Protein AF-H2XQ55-F1 (afdb_monomer_lite)

Structure (mmCIF, N/CA/C/O backbone):
data_AF-H2XQ55-F1
#
_entry.id   AF-H2XQ55-F1
#
loop_
_atom_site.group_PDB
_atom_site.id
_atom_site.type_symbol
_atom_site.label_atom_id
_atom_site.label_alt_id
_atom_site.label_comp_id
_atom_site.label_asym_id
_atom_site.label_entity_id
_atom_site.label_seq_id
_atom_site.pdbx_PDB_ins_code
_atom_site.Cartn_x
_atom_site.Cartn_y
_atom_site.Cartn_z
_atom_site.occupancy
_atom_site.B_iso_or_equiv
_atom_site.auth_seq_id
_atom_site.auth_comp_id
_atom_site.auth_asym_id
_atom_site.auth_atom_id
_atom_site.pdbx_PDB_model_num
ATOM 1 N N . MET A 1 1 ? 0.078 13.617 8.490 1.00 38.19 1 MET A N 1
ATOM 2 C CA . MET A 1 1 ? -0.531 12.420 9.036 1.00 38.19 1 MET A CA 1
ATOM 3 C C . MET A 1 1 ? -2.044 12.480 8.972 1.00 38.19 1 MET A C 1
ATOM 5 O O . MET A 1 1 ? -2.511 11.818 8.074 1.00 38.19 1 MET A O 1
ATOM 9 N N . TYR A 1 2 ? -2.800 13.295 9.720 1.00 37.53 2 TYR A N 1
ATOM 10 C CA . TYR A 1 2 ? -4.284 13.304 9.670 1.00 37.53 2 TYR A CA 1
ATOM 11 C C . TYR A 1 2 ? -4.900 13.397 8.254 1.00 37.53 2 TYR A C 1
ATOM 13 O O . TYR A 1 2 ? -5.664 12.520 7.876 1.00 37.53 2 TYR A O 1
ATOM 21 N N . ILE A 1 3 ? -4.475 14.336 7.392 1.00 41.28 3 ILE A N 1
ATOM 22 C CA . ILE A 1 3 ? -4.899 14.362 5.970 1.00 41.28 3 ILE A CA 1
ATOM 23 C C . ILE A 1 3 ? -4.372 13.148 5.182 1.00 41.28 3 ILE A C 1
ATOM 25 O O . ILE A 1 3 ? -5.087 12.605 4.353 1.00 41.28 3 ILE A O 1
ATOM 29 N N . LYS A 1 4 ? -3.143 12.670 5.436 1.00 44.50 4 LYS A N 1
ATOM 30 C CA . LYS A 1 4 ? -2.597 11.440 4.812 1.00 44.50 4 LYS A CA 1
ATOM 31 C C . LYS A 1 4 ? -3.338 10.174 5.279 1.00 44.50 4 LYS A C 1
ATOM 33 O O . LYS A 1 4 ? -3.479 9.255 4.488 1.00 44.50 4 LYS A O 1
ATOM 38 N N . TYR A 1 5 ? -3.819 10.136 6.517 1.00 49.03 5 TYR A N 1
ATOM 39 C CA . TYR A 1 5 ? -4.542 9.044 7.157 1.00 49.03 5 TYR A CA 1
ATOM 40 C C . TYR A 1 5 ? -6.003 9.056 6.710 1.00 49.03 5 TYR A C 1
ATOM 42 O O . TYR A 1 5 ? -6.470 8.050 6.198 1.00 49.03 5 TYR A O 1
ATOM 50 N N . LEU A 1 6 ? -6.664 10.219 6.712 1.00 49.94 6 LEU A N 1
ATOM 51 C CA . LEU A 1 6 ? -7.943 10.440 6.033 1.00 49.94 6 LEU A CA 1
ATOM 52 C C . LEU A 1 6 ? -7.857 10.112 4.543 1.00 49.94 6 LEU A C 1
ATOM 54 O O . LEU A 1 6 ? -8.773 9.505 4.008 1.00 49.94 6 LEU A O 1
ATOM 58 N N . ASN A 1 7 ? -6.763 10.459 3.861 1.00 48.12 7 ASN A N 1
ATOM 59 C CA . ASN A 1 7 ? -6.559 10.081 2.464 1.00 48.12 7 ASN A CA 1
ATOM 60 C C . ASN A 1 7 ? -6.315 8.576 2.311 1.00 48.12 7 ASN A C 1
ATOM 62 O O . ASN A 1 7 ? -6.850 8.009 1.370 1.00 48.12 7 ASN A O 1
ATOM 66 N N . ARG A 1 8 ? -5.580 7.905 3.210 1.00 50.19 8 ARG A N 1
ATOM 67 C CA . ARG A 1 8 ? -5.417 6.436 3.202 1.00 50.19 8 ARG A CA 1
ATOM 68 C C . ARG A 1 8 ? -6.741 5.719 3.468 1.00 50.19 8 ARG A C 1
ATOM 70 O O . ARG A 1 8 ? -7.078 4.800 2.735 1.00 50.19 8 ARG A O 1
ATOM 77 N N . LEU A 1 9 ? -7.535 6.205 4.416 1.00 48.84 9 LEU A N 1
ATOM 78 C CA . LEU A 1 9 ? -8.876 5.702 4.700 1.00 48.84 9 LEU A CA 1
ATOM 79 C C . LEU A 1 9 ? -9.861 5.981 3.543 1.00 48.84 9 LEU A C 1
ATOM 81 O O . LEU A 1 9 ? -10.647 5.116 3.163 1.00 48.84 9 LEU A O 1
ATOM 85 N N . LYS A 1 10 ? -9.798 7.160 2.909 1.00 49.50 10 LYS A N 1
ATOM 86 C CA . LYS A 1 10 ? -10.639 7.514 1.747 1.00 49.50 10 LYS A CA 1
ATOM 87 C C . LYS A 1 10 ? -10.168 6.877 0.434 1.00 49.50 10 LYS A C 1
ATOM 89 O O . LYS A 1 10 ? -10.964 6.780 -0.499 1.00 49.50 10 LYS A O 1
ATOM 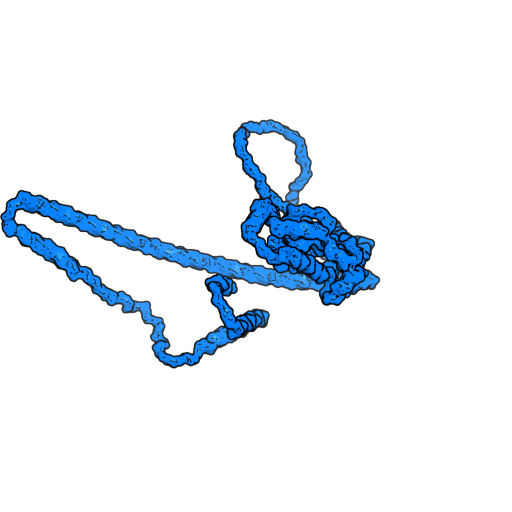94 N N . GLN A 1 11 ? -8.912 6.435 0.324 1.00 51.12 11 GLN A N 1
ATOM 95 C CA . GLN A 1 11 ? -8.376 5.778 -0.878 1.00 51.12 11 GLN A CA 1
ATOM 96 C C . GLN A 1 11 ? -9.109 4.467 -1.197 1.00 51.12 11 GLN A C 1
ATOM 98 O O . GLN A 1 11 ? -9.278 4.164 -2.375 1.00 51.12 11 GLN A O 1
ATOM 103 N N . GLY A 1 12 ? -9.640 3.763 -0.189 1.00 45.16 12 GLY A N 1
ATOM 104 C CA . GLY A 1 12 ? -10.522 2.605 -0.388 1.00 45.16 12 GLY A CA 1
ATOM 105 C C . GLY A 1 12 ? -11.912 2.939 -0.959 1.00 45.16 12 GLY A C 1
ATOM 106 O O . GLY A 1 12 ? -12.592 2.049 -1.457 1.00 45.16 12 GLY A O 1
ATOM 107 N N . CYS A 1 13 ? -12.335 4.210 -0.933 1.00 40.94 13 CYS A N 1
ATOM 108 C CA . CYS A 1 13 ? -13.672 4.639 -1.369 1.00 40.94 13 CYS A CA 1
ATOM 109 C C . CYS A 1 13 ? -13.682 5.304 -2.759 1.00 40.94 13 CYS A C 1
ATOM 111 O O . CYS A 1 13 ? -14.750 5.579 -3.307 1.00 40.94 13 CYS A O 1
ATOM 113 N N . ARG A 1 14 ? -12.517 5.582 -3.364 1.00 39.59 14 ARG A N 1
ATOM 114 C CA . ARG A 1 14 ? -12.453 6.211 -4.693 1.00 39.59 14 ARG A CA 1
ATOM 115 C C . ARG A 1 14 ? -12.580 5.158 -5.795 1.00 39.59 14 ARG A C 1
ATOM 117 O O . ARG A 1 14 ? -11.587 4.561 -6.207 1.00 39.59 14 ARG A O 1
ATOM 124 N N . ARG A 1 15 ? -13.786 5.004 -6.360 1.00 35.91 15 ARG A N 1
ATOM 125 C CA . ARG A 1 15 ? -13.945 4.472 -7.725 1.00 35.91 15 ARG A CA 1
ATOM 126 C C . ARG A 1 15 ? -13.220 5.428 -8.673 1.00 35.91 15 ARG A C 1
ATOM 128 O O . ARG A 1 15 ? -13.756 6.474 -9.024 1.00 35.91 15 ARG A O 1
ATOM 135 N N . LYS A 1 16 ? -11.996 5.096 -9.088 1.00 35.97 16 LYS A N 1
ATOM 136 C CA . LYS A 1 16 ? -11.431 5.708 -10.293 1.00 35.97 16 LYS A CA 1
ATOM 137 C C . LYS A 1 16 ? -12.242 5.172 -11.470 1.00 35.97 16 LYS A C 1
ATOM 139 O O . LYS A 1 16 ? -12.006 4.052 -11.915 1.00 35.97 16 LYS A O 1
ATOM 144 N N . TYR A 1 17 ? -13.224 5.944 -11.929 1.00 30.41 17 TYR A N 1
ATOM 145 C CA . TYR A 1 17 ? -13.740 5.792 -13.285 1.00 30.41 17 TYR A CA 1
ATOM 146 C C . TYR A 1 17 ? -12.559 6.075 -14.217 1.00 30.41 17 TYR A C 1
ATOM 148 O O . TYR A 1 17 ? -12.103 7.209 -14.323 1.00 30.41 17 TYR A O 1
ATOM 156 N N . LEU A 1 18 ? -11.993 5.021 -14.800 1.00 34.19 18 LEU A N 1
ATOM 157 C CA . LEU A 1 18 ? -11.117 5.144 -15.957 1.00 34.19 18 LEU A CA 1
ATOM 158 C C . LEU A 1 18 ? -12.045 5.151 -17.177 1.00 34.19 18 LEU A C 1
ATOM 160 O O . LEU A 1 18 ? -12.672 4.122 -17.436 1.00 34.19 18 LEU A O 1
ATOM 164 N N . PRO A 1 19 ? -12.206 6.278 -17.888 1.00 33.84 19 PRO A N 1
ATOM 165 C CA . PRO A 1 19 ? -12.956 6.278 -19.131 1.00 33.84 19 PRO A CA 1
ATOM 166 C C . PRO A 1 19 ? -12.145 5.549 -20.214 1.00 33.84 19 PRO A C 1
ATOM 168 O O . PRO A 1 19 ? -10.971 5.841 -20.417 1.00 33.84 19 PRO A O 1
ATOM 171 N N . GLY A 1 20 ? -12.799 4.607 -20.898 1.00 32.44 20 GLY A N 1
ATOM 172 C CA . GLY A 1 20 ? -12.478 4.186 -22.266 1.00 32.44 20 GLY A CA 1
ATOM 173 C C . GLY A 1 20 ? -11.238 3.311 -22.474 1.00 32.44 20 GLY A C 1
ATOM 174 O O . GLY A 1 20 ? -10.163 3.811 -22.784 1.00 32.44 20 GLY A O 1
ATOM 175 N N . ILE A 1 21 ? -11.419 1.986 -22.465 1.00 35.69 21 ILE A N 1
ATOM 176 C CA . ILE A 1 21 ? -10.626 1.090 -23.323 1.00 35.69 21 ILE A CA 1
ATOM 177 C C . ILE A 1 21 ? -11.520 0.748 -24.516 1.00 35.69 21 ILE A C 1
ATOM 179 O O . ILE A 1 21 ? -12.618 0.221 -24.337 1.00 35.69 21 ILE A O 1
ATOM 183 N N . GLY A 1 22 ? -11.059 1.142 -25.705 1.00 31.89 22 GLY A N 1
ATOM 184 C CA . GLY A 1 22 ? -11.808 1.176 -26.956 1.00 31.89 22 GLY A CA 1
ATOM 185 C C . GLY A 1 22 ? -12.433 -0.155 -27.366 1.00 31.89 22 GLY A C 1
ATOM 186 O O . GLY A 1 22 ? -11.778 -1.197 -27.409 1.00 31.89 22 GLY A O 1
ATOM 187 N N . VAL A 1 23 ? -13.717 -0.078 -27.710 1.00 33.25 23 VAL A N 1
ATOM 188 C CA . VAL A 1 23 ? -14.429 -1.097 -28.479 1.00 33.25 23 VAL A CA 1
ATOM 189 C C . VAL A 1 23 ? -14.105 -0.889 -29.959 1.00 33.25 23 VAL A C 1
ATOM 191 O O . VAL A 1 23 ? -13.929 0.233 -30.428 1.00 33.25 23 VAL A O 1
ATOM 194 N N . LYS A 1 24 ? -13.960 -2.016 -30.651 1.00 33.00 24 LYS A N 1
ATOM 195 C CA . LYS A 1 24 ? -13.484 -2.184 -32.023 1.00 33.00 24 LYS A CA 1
ATOM 196 C C . LYS A 1 24 ? -14.251 -1.338 -33.044 1.00 33.00 24 LYS A C 1
ATOM 198 O O . LYS A 1 24 ? -15.474 -1.263 -33.010 1.00 33.00 24 LYS A O 1
ATOM 203 N N . SER A 1 25 ? -13.488 -0.803 -33.991 1.00 32.34 25 SER A N 1
ATOM 204 C CA . SER A 1 25 ? -13.926 -0.211 -35.252 1.00 32.34 25 SER A CA 1
ATOM 205 C C . SER A 1 25 ? -14.829 -1.158 -36.050 1.00 32.34 25 SER A C 1
ATOM 207 O O . SER A 1 25 ? -14.404 -2.263 -36.393 1.00 32.34 25 SER A O 1
ATOM 209 N N . PHE A 1 26 ? -16.025 -0.686 -36.398 1.00 29.55 26 PHE A N 1
ATOM 210 C CA . PHE A 1 26 ? -16.791 -1.163 -37.548 1.00 29.55 26 PHE A CA 1
ATOM 211 C C . PHE A 1 26 ? -16.808 -0.069 -38.620 1.00 29.55 26 PHE A C 1
ATOM 213 O O . PHE A 1 26 ? -16.849 1.121 -38.315 1.00 29.55 26 PHE A O 1
ATOM 220 N N . SER A 1 27 ? -16.684 -0.514 -39.865 1.00 37.22 27 SER A N 1
ATOM 221 C CA . SER A 1 27 ? -16.490 0.247 -41.097 1.00 37.22 27 SER A CA 1
ATOM 222 C C . SER A 1 27 ? -17.800 0.600 -41.810 1.00 37.22 27 SER A C 1
ATOM 224 O O . SER A 1 27 ? -18.697 -0.239 -41.814 1.00 37.22 27 SER A O 1
ATOM 226 N N . HIS A 1 28 ? -17.773 1.735 -42.533 1.00 31.70 28 HIS A N 1
ATOM 227 C CA . HIS A 1 28 ? -18.681 2.202 -43.610 1.00 31.70 28 HIS A CA 1
ATOM 228 C C . HIS A 1 28 ? -20.148 2.471 -43.193 1.00 31.70 28 HIS A C 1
ATOM 230 O O . HIS A 1 28 ? -20.704 1.735 -42.397 1.00 31.70 28 HIS A O 1
ATOM 236 N N . GLN A 1 29 ? -20.865 3.505 -43.646 1.00 30.67 29 GLN A N 1
ATOM 237 C CA . GLN A 1 29 ? -20.783 4.364 -44.834 1.00 30.67 29 GLN A CA 1
ATOM 238 C C . GLN A 1 29 ? -21.679 5.615 -44.617 1.00 30.67 29 GLN A C 1
ATOM 240 O O . GLN A 1 29 ? -22.395 5.694 -43.622 1.00 30.67 29 GLN A O 1
ATOM 245 N N . ASP A 1 30 ? -21.594 6.566 -45.547 1.00 30.47 30 ASP A N 1
ATOM 246 C CA . ASP A 1 30 ? -22.211 7.903 -45.618 1.00 30.47 30 ASP A CA 1
ATOM 247 C C . ASP A 1 30 ? -23.703 8.027 -45.250 1.00 30.47 30 ASP A C 1
ATOM 249 O O . ASP A 1 30 ? -24.473 7.110 -45.500 1.00 30.47 30 ASP A O 1
ATOM 253 N N . VAL A 1 31 ? -24.115 9.205 -44.749 1.00 29.92 31 VAL A N 1
ATOM 254 C CA . VAL A 1 31 ? -25.107 10.119 -45.372 1.00 29.92 31 VAL A CA 1
ATOM 255 C C . VAL A 1 31 ? -25.125 11.441 -44.587 1.00 29.92 31 VAL A C 1
ATOM 257 O O . VAL A 1 31 ? -25.216 11.481 -43.361 1.00 29.92 31 VAL A O 1
ATOM 260 N N . SER A 1 32 ? -25.017 12.534 -45.335 1.00 29.80 32 SER A N 1
ATOM 261 C CA . SER A 1 32 ? -25.130 13.919 -44.902 1.00 29.80 32 SER A CA 1
ATOM 262 C C . SER A 1 32 ? -26.591 14.364 -44.738 1.00 29.80 32 SER A C 1
ATOM 264 O O . SER A 1 32 ? -27.475 13.911 -45.456 1.00 29.80 32 SER A O 1
ATOM 266 N N . SER A 1 33 ? -26.777 15.386 -43.896 1.00 29.53 33 SER A N 1
ATOM 267 C CA . SER A 1 33 ? -27.897 16.345 -43.913 1.00 29.53 33 SER A CA 1
ATOM 268 C C . SER A 1 33 ? -29.249 15.843 -43.389 1.00 29.53 33 SER A C 1
ATOM 270 O O . SER A 1 33 ? -29.924 15.082 -44.062 1.00 29.53 33 SER A O 1
ATOM 272 N N . PHE A 1 34 ? -29.703 16.369 -42.247 1.00 26.91 34 PHE A N 1
ATOM 273 C CA . PHE A 1 34 ? -31.012 17.033 -42.163 1.00 26.91 34 PHE A CA 1
ATOM 274 C C . PHE A 1 34 ? -31.139 17.823 -40.854 1.00 26.91 34 PHE A C 1
ATOM 276 O O . PHE A 1 34 ? -30.924 17.315 -39.755 1.00 26.91 34 PHE A O 1
ATOM 283 N N . ASP A 1 35 ? -31.474 19.096 -41.025 1.00 29.69 35 ASP A N 1
ATOM 284 C CA . ASP A 1 35 ? -31.772 20.078 -39.994 1.00 29.69 35 ASP A CA 1
ATOM 285 C C . ASP A 1 35 ? -33.183 19.886 -39.408 1.00 29.69 35 ASP A C 1
ATOM 287 O O . ASP A 1 35 ? -34.126 19.594 -40.139 1.00 29.69 35 ASP A O 1
ATOM 291 N N . LYS A 1 36 ? -33.298 20.232 -38.116 1.00 30.55 36 LYS A N 1
ATOM 292 C CA . LYS A 1 36 ? -34.493 20.685 -37.367 1.00 30.55 36 LYS A CA 1
ATOM 293 C C . LYS A 1 36 ? -35.644 19.688 -37.145 1.00 30.55 36 LYS A C 1
ATOM 295 O O . LYS A 1 36 ? -36.319 19.289 -38.080 1.00 30.55 36 LYS A O 1
ATOM 300 N N . ILE A 1 37 ? -35.973 19.462 -35.863 1.00 31.19 37 ILE A N 1
ATOM 301 C CA . ILE A 1 37 ? -37.291 19.736 -35.238 1.00 31.19 37 ILE A CA 1
ATOM 302 C C . ILE A 1 37 ? -37.220 19.503 -33.707 1.00 31.19 37 ILE A C 1
ATOM 304 O O . ILE A 1 37 ? -36.761 18.464 -33.250 1.00 31.19 37 ILE A O 1
ATOM 308 N N . ASN A 1 38 ? -37.675 20.529 -32.969 1.00 27.17 38 ASN A N 1
ATOM 309 C CA . ASN A 1 38 ? -38.301 20.602 -31.630 1.00 27.17 38 ASN A CA 1
ATOM 310 C C . ASN A 1 38 ? -37.882 19.657 -30.489 1.00 27.17 38 ASN A C 1
ATOM 312 O O . ASN A 1 38 ? -38.008 18.446 -30.573 1.00 27.17 38 ASN A O 1
ATOM 316 N N . GLN A 1 39 ? -37.359 20.212 -29.390 1.00 28.86 39 GLN A N 1
ATOM 317 C CA . GLN A 1 39 ? -38.071 20.772 -28.213 1.00 28.86 39 GLN A CA 1
ATOM 318 C C . GLN A 1 39 ? -38.548 19.710 -27.204 1.00 28.86 39 GLN A C 1
ATOM 320 O O . GLN A 1 39 ? -39.294 18.797 -27.532 1.00 28.86 39 GLN A O 1
ATOM 325 N N . ASN A 1 40 ? -38.183 19.975 -25.944 1.00 30.11 40 ASN A N 1
ATOM 326 C CA . ASN A 1 40 ? -38.704 19.433 -24.683 1.00 30.11 40 ASN A CA 1
ATOM 327 C C . ASN A 1 40 ? -38.100 18.126 -24.148 1.00 30.11 40 ASN A C 1
ATOM 329 O O . ASN A 1 40 ? -38.650 17.042 -24.299 1.00 30.11 40 ASN A O 1
ATOM 333 N N . SER A 1 41 ? -37.032 18.254 -23.356 1.00 31.38 41 SER A N 1
ATOM 334 C CA . SER A 1 41 ? -37.038 17.910 -21.918 1.00 31.38 41 SER A CA 1
ATOM 335 C C . SER A 1 41 ? -35.620 18.001 -21.333 1.00 31.38 41 SER A C 1
ATOM 337 O O . SER A 1 41 ? -34.648 17.860 -22.064 1.00 31.38 41 SER A O 1
ATOM 339 N N . GLN A 1 42 ? -35.530 18.178 -20.007 1.00 30.55 42 GLN A N 1
ATOM 340 C CA . GLN A 1 42 ? -34.322 18.229 -19.153 1.00 30.55 42 GLN A CA 1
ATOM 341 C C . GLN A 1 42 ? -33.782 19.655 -18.935 1.00 30.55 42 GLN A C 1
ATOM 343 O O . GLN A 1 42 ? -32.922 20.151 -19.647 1.00 30.55 42 GLN A O 1
ATOM 348 N N . ASN A 1 43 ? -34.383 20.444 -18.039 1.00 33.06 43 ASN A N 1
ATOM 349 C CA . ASN A 1 43 ? -34.198 20.384 -16.581 1.00 33.06 43 ASN A CA 1
ATOM 350 C C . ASN A 1 43 ? -32.743 20.136 -16.135 1.00 33.06 43 ASN A C 1
ATOM 352 O O . ASN A 1 43 ? -32.299 19.004 -16.003 1.00 33.06 43 ASN A O 1
ATOM 356 N N . SER A 1 44 ? -32.074 21.254 -15.829 1.00 34.62 44 SER A N 1
ATOM 357 C CA . SER A 1 44 ? -31.453 21.546 -14.528 1.00 34.62 44 SER A CA 1
ATOM 358 C C . SER A 1 44 ? -30.510 20.498 -13.918 1.00 34.62 44 SER A C 1
ATOM 360 O O . SER A 1 44 ? -30.953 19.604 -13.203 1.00 34.62 44 SER A O 1
ATOM 362 N N . CYS A 1 45 ? -29.195 20.712 -14.063 1.00 27.52 45 CYS A N 1
ATOM 363 C CA . CYS A 1 45 ? -28.280 20.778 -12.913 1.00 27.52 45 CYS A CA 1
ATOM 364 C C . CYS A 1 45 ? -26.886 21.293 -13.334 1.00 27.52 45 CYS A C 1
ATOM 366 O O . CYS A 1 45 ? -26.259 20.723 -14.220 1.00 27.52 45 CYS A O 1
ATOM 368 N N . CYS A 1 46 ? -26.383 22.306 -12.619 1.00 28.59 46 CYS A N 1
ATOM 369 C CA . CYS A 1 46 ? -24.969 22.707 -12.518 1.00 28.59 46 CYS A CA 1
ATOM 370 C C . CYS A 1 46 ? -24.346 23.575 -13.634 1.00 28.59 46 CYS A C 1
ATOM 372 O O . CYS A 1 46 ? -23.371 23.183 -14.270 1.00 28.59 46 CYS A O 1
ATOM 374 N N . THR A 1 47 ? -24.765 24.839 -13.731 1.00 31.70 47 THR A N 1
ATOM 375 C CA . THR A 1 47 ? -23.847 25.948 -14.058 1.00 31.70 47 THR A CA 1
ATOM 376 C C . THR A 1 47 ? -23.413 26.628 -12.758 1.00 31.70 47 THR A C 1
ATOM 378 O O . THR A 1 47 ? -24.144 27.415 -12.161 1.00 31.70 47 THR A O 1
ATOM 381 N N . PHE A 1 48 ? -22.217 26.282 -12.278 1.00 30.98 48 PHE A N 1
ATOM 382 C CA . PHE A 1 48 ? -21.586 26.920 -11.123 1.00 30.98 48 PHE A CA 1
ATOM 383 C C . PHE A 1 48 ? -20.978 28.255 -11.571 1.00 30.98 48 PHE A C 1
ATOM 385 O O . PHE A 1 48 ? -19.858 28.310 -12.075 1.00 30.98 48 PHE A O 1
ATOM 392 N N . VAL A 1 49 ? -21.748 29.333 -11.434 1.00 34.56 49 VAL A N 1
ATOM 393 C CA . VAL A 1 49 ? -21.255 30.705 -11.585 1.00 34.56 49 VAL A CA 1
ATOM 394 C C . VAL A 1 49 ? -20.493 31.070 -10.310 1.00 34.56 49 VAL A C 1
ATOM 396 O O . VAL A 1 49 ? -21.091 31.210 -9.244 1.00 34.56 49 VAL A O 1
ATOM 399 N N . GLN A 1 50 ? -19.171 31.229 -10.410 1.00 38.28 50 GLN A N 1
ATOM 400 C CA . GLN A 1 50 ? -18.359 31.850 -9.361 1.00 38.28 50 GLN A CA 1
ATOM 401 C C . GLN A 1 50 ? -18.715 33.337 -9.269 1.00 38.28 50 GLN A C 1
ATOM 403 O O . GLN A 1 50 ? -18.204 34.162 -10.022 1.00 38.28 50 GLN A O 1
ATOM 408 N N . LYS A 1 51 ? -19.599 33.686 -8.331 1.00 36.56 51 LYS A N 1
ATOM 409 C CA . LYS A 1 51 ? -19.654 35.045 -7.791 1.00 36.56 51 LYS A CA 1
ATOM 410 C C . LYS A 1 51 ? -18.630 35.145 -6.666 1.00 36.56 51 LYS A C 1
ATOM 412 O O . LYS A 1 51 ? -18.771 34.492 -5.637 1.00 36.56 51 LYS A O 1
ATOM 417 N N . ASN A 1 52 ? -17.611 35.966 -6.897 1.00 42.62 52 ASN A N 1
ATOM 418 C CA . ASN A 1 52 ? -16.724 36.473 -5.862 1.00 42.62 52 ASN A CA 1
ATOM 419 C C . ASN A 1 52 ? -17.566 37.259 -4.851 1.00 42.62 52 ASN A C 1
ATOM 421 O O . ASN A 1 52 ? -18.126 38.302 -5.185 1.00 42.62 52 ASN A O 1
ATOM 425 N N . GLN A 1 53 ? -17.676 36.732 -3.635 1.00 38.38 53 GLN A N 1
ATOM 426 C CA . GLN A 1 53 ? -18.051 37.502 -2.459 1.00 38.38 53 GLN A CA 1
ATOM 427 C C . GLN A 1 53 ? -16.878 37.442 -1.490 1.00 38.38 53 GLN A C 1
ATOM 429 O O . GLN A 1 53 ? -16.521 36.369 -0.999 1.00 38.38 53 GLN A O 1
ATOM 434 N N . ASP A 1 54 ? -16.292 38.615 -1.264 1.00 44.84 54 ASP A N 1
ATOM 435 C CA . ASP A 1 54 ? -15.432 38.939 -0.137 1.00 44.84 54 ASP A CA 1
ATOM 436 C C . ASP A 1 54 ? -16.208 38.706 1.163 1.00 44.84 54 ASP A C 1
ATOM 438 O O . ASP A 1 54 ? -16.832 39.607 1.717 1.00 44.84 54 ASP A O 1
ATOM 442 N N . ASN A 1 55 ? -16.189 37.465 1.640 1.00 42.53 55 ASN A N 1
ATOM 443 C CA . ASN A 1 55 ? -16.531 37.143 3.012 1.00 42.53 55 ASN A CA 1
ATOM 444 C C . ASN A 1 55 ? -15.220 36.953 3.768 1.00 42.53 55 ASN A C 1
ATOM 446 O O . ASN A 1 55 ? -14.438 36.044 3.478 1.00 42.53 55 ASN A O 1
ATOM 450 N N . SER A 1 56 ? -15.003 37.852 4.728 1.00 42.16 56 SER A N 1
ATOM 451 C CA . SER A 1 56 ? -14.070 37.711 5.846 1.00 42.16 56 SER A CA 1
ATOM 452 C C . SER A 1 56 ? -13.954 36.243 6.291 1.00 42.16 56 SER A C 1
ATOM 454 O O . SER A 1 56 ? -14.986 35.567 6.355 1.00 42.16 56 SER A O 1
ATOM 456 N N . PRO A 1 57 ? -12.745 35.722 6.589 1.00 44.88 57 PRO A N 1
ATOM 457 C CA . PRO A 1 57 ? -12.557 34.349 7.035 1.00 44.88 57 PRO A CA 1
ATOM 458 C C . PRO A 1 57 ? -13.168 34.188 8.428 1.00 44.88 57 PRO A C 1
ATOM 460 O O . PRO A 1 57 ? -12.500 34.306 9.453 1.00 44.88 57 PRO A O 1
ATOM 463 N N . GLU A 1 58 ? -14.471 33.933 8.454 1.00 43.84 58 GLU A N 1
ATOM 464 C CA . GLU A 1 58 ? -15.200 33.513 9.632 1.00 43.84 58 GLU A CA 1
ATOM 465 C C . GLU A 1 58 ? -14.531 32.230 10.140 1.00 43.84 58 GLU A C 1
ATOM 467 O O . GLU A 1 58 ? -14.424 31.220 9.437 1.00 43.84 58 GLU A O 1
ATOM 472 N N . SER A 1 59 ? -13.960 32.360 11.334 1.00 48.09 59 SER A N 1
ATOM 473 C CA . SER A 1 59 ? -13.029 31.456 11.999 1.00 48.09 59 SER A CA 1
ATOM 474 C C . SER A 1 59 ? -13.243 29.966 11.688 1.00 48.09 59 SER A C 1
ATOM 476 O O . SER A 1 59 ? -14.067 29.259 12.269 1.00 48.09 59 SER A O 1
ATOM 478 N N . THR A 1 60 ? -12.370 29.419 10.842 1.00 48.06 60 THR A N 1
ATOM 479 C CA . THR A 1 60 ? -12.184 27.968 10.652 1.00 48.06 60 THR A CA 1
ATOM 480 C C . THR A 1 60 ? -11.763 27.218 11.928 1.00 48.06 60 THR A C 1
ATOM 482 O O . THR A 1 60 ? -11.619 25.998 11.895 1.00 48.06 60 THR A O 1
ATOM 485 N N . ASP A 1 61 ? -11.585 27.922 13.047 1.00 51.62 61 ASP A N 1
ATOM 486 C CA . ASP A 1 61 ? -11.011 27.415 14.294 1.00 51.62 61 ASP A CA 1
ATOM 487 C C . ASP A 1 61 ? -12.043 26.737 15.225 1.00 51.62 61 ASP A C 1
ATOM 489 O O . ASP A 1 61 ? -11.695 25.869 16.020 1.00 51.62 61 ASP A O 1
ATOM 493 N N . VAL A 1 62 ? -13.345 27.039 15.104 1.00 52.94 62 VAL A N 1
ATOM 494 C CA . VAL A 1 62 ? -14.348 26.580 16.099 1.00 52.94 62 VAL A CA 1
ATOM 495 C C . VAL A 1 62 ? -14.967 25.211 15.770 1.00 52.94 62 VAL A C 1
ATOM 497 O O . VAL A 1 62 ? -15.461 24.514 16.656 1.00 52.94 62 VAL A O 1
ATOM 500 N N . ARG A 1 63 ? -14.908 24.749 14.511 1.00 50.50 63 ARG A N 1
ATOM 501 C CA . ARG A 1 63 ? -15.536 23.465 14.117 1.00 50.50 63 ARG A CA 1
ATOM 502 C C . ARG A 1 63 ? -14.834 22.228 14.684 1.00 50.50 63 ARG A C 1
ATOM 504 O O . ARG A 1 63 ? -15.454 21.175 14.762 1.00 50.50 63 ARG A O 1
ATOM 511 N N . PHE A 1 64 ? -13.575 22.338 15.106 1.00 56.12 64 PHE A N 1
ATOM 512 C CA . PHE A 1 64 ? -12.798 21.203 15.623 1.00 56.12 64 PHE A CA 1
ATOM 513 C C . PHE A 1 64 ? -13.087 20.859 17.093 1.00 56.12 64 PHE A C 1
ATOM 515 O O . PHE A 1 64 ? -12.478 19.941 17.642 1.00 56.12 64 PHE A O 1
ATOM 522 N N . LEU A 1 65 ? -14.017 21.573 17.735 1.00 67.19 65 LEU A N 1
ATOM 523 C CA . LEU A 1 65 ? -14.261 21.474 19.174 1.00 67.19 65 LEU A CA 1
ATOM 524 C C . LEU A 1 65 ? -15.618 20.869 19.547 1.00 67.19 65 LEU A C 1
ATOM 526 O O . LEU A 1 65 ? -15.884 20.715 20.739 1.00 67.19 65 LEU A O 1
ATOM 530 N N . THR A 1 66 ? -16.469 20.488 18.585 1.00 84.56 66 THR A N 1
ATOM 531 C CA . THR A 1 66 ? -17.743 19.843 18.939 1.00 84.56 66 THR A CA 1
ATOM 532 C C . THR A 1 66 ? -17.479 18.489 19.596 1.00 84.56 66 THR A C 1
ATOM 534 O O . THR A 1 66 ? -16.599 17.723 19.185 1.00 84.56 66 THR A O 1
ATOM 537 N N . LYS A 1 67 ? -18.255 18.171 20.637 1.00 87.25 67 LYS A N 1
ATOM 538 C CA . LYS A 1 67 ? -18.177 16.875 21.323 1.00 87.25 67 LYS A CA 1
ATOM 539 C C . LYS A 1 67 ? -18.360 15.721 20.334 1.00 87.25 67 LYS A C 1
ATOM 541 O O . LYS A 1 67 ? -17.679 14.703 20.430 1.00 87.25 67 LYS A O 1
ATOM 546 N N . GLN A 1 68 ? -19.226 15.905 19.342 1.00 90.75 68 GLN A N 1
ATOM 547 C CA . GLN A 1 68 ? -19.521 14.900 18.335 1.00 90.75 68 GLN A CA 1
ATOM 548 C C . GLN A 1 68 ? -18.336 14.637 17.400 1.00 90.75 68 GLN A C 1
ATOM 550 O O . GLN A 1 68 ? -18.061 13.480 17.075 1.00 90.75 68 GLN A O 1
ATOM 555 N N . PHE A 1 69 ? -17.597 15.675 17.002 1.00 89.00 69 PHE A N 1
ATOM 556 C CA . PHE A 1 69 ? -16.368 15.505 16.230 1.00 89.00 69 PHE A CA 1
ATOM 557 C C . PHE A 1 69 ? -15.282 14.799 17.053 1.00 89.00 69 PHE A C 1
ATOM 559 O O . PHE A 1 69 ? -14.613 13.891 16.558 1.00 89.00 69 PHE A O 1
ATOM 566 N N . GLN A 1 70 ? -15.142 15.150 18.338 1.00 86.56 70 GLN A N 1
ATOM 567 C CA . GLN A 1 70 ? -14.216 14.464 19.249 1.00 86.56 70 GLN A CA 1
ATOM 568 C C . GLN A 1 70 ? -14.555 12.974 19.383 1.00 86.56 70 GLN A C 1
ATOM 570 O O . GLN A 1 70 ? -13.660 12.135 19.328 1.00 86.56 70 GLN A O 1
ATOM 575 N N . ASN A 1 71 ? -15.836 12.635 19.516 1.00 91.88 71 ASN A N 1
ATOM 576 C CA . ASN A 1 71 ? -16.310 11.254 19.571 1.00 91.88 71 ASN A CA 1
ATOM 577 C C . ASN A 1 71 ? -15.979 10.479 18.291 1.00 91.88 71 ASN A C 1
ATOM 579 O O . ASN A 1 71 ? -15.478 9.356 18.350 1.00 91.88 71 ASN A O 1
ATOM 583 N N . TRP A 1 72 ? -16.197 11.089 17.125 1.00 94.31 72 TRP A N 1
ATOM 584 C CA . TRP A 1 72 ? -15.779 10.506 15.853 1.00 94.31 72 TRP A CA 1
ATOM 585 C C . TRP A 1 72 ? -14.264 10.289 15.790 1.00 94.31 72 TRP A C 1
ATOM 587 O O . TRP A 1 72 ? -13.814 9.208 15.403 1.00 94.31 72 TRP A O 1
ATOM 597 N N . LEU A 1 73 ? -13.471 11.262 16.245 1.00 89.81 73 LEU A N 1
ATOM 598 C CA . LEU A 1 73 ? -12.014 11.158 16.261 1.00 89.81 73 LEU A CA 1
ATOM 599 C C . LEU A 1 73 ? -11.541 9.990 17.132 1.00 89.81 73 LEU A C 1
ATOM 601 O O . LEU A 1 73 ? -10.654 9.244 16.724 1.00 89.81 73 LEU A O 1
ATOM 605 N N . GLN A 1 74 ? -12.157 9.791 18.296 1.00 89.31 74 GLN A N 1
ATOM 606 C CA . GLN A 1 74 ? -11.836 8.679 19.190 1.00 89.31 74 GLN A CA 1
ATOM 607 C C . GLN A 1 74 ? -12.112 7.324 18.553 1.00 89.31 74 GLN A C 1
ATOM 609 O O . GLN A 1 74 ? -11.272 6.435 18.633 1.00 89.31 74 GLN A O 1
ATOM 614 N N . VAL A 1 75 ? -13.257 7.164 17.887 1.00 95.06 75 VAL A N 1
ATOM 615 C CA . VAL A 1 75 ? -13.579 5.915 17.182 1.00 95.06 75 VAL A CA 1
ATOM 616 C C . VAL A 1 75 ? -12.552 5.659 16.079 1.00 95.06 75 VAL A C 1
ATOM 618 O O . VAL A 1 75 ? -12.064 4.544 15.913 1.00 95.06 75 VAL A O 1
ATOM 621 N N . VAL A 1 76 ? -12.151 6.702 15.354 1.00 94.19 76 VAL A N 1
ATOM 622 C CA . VAL A 1 76 ? -11.122 6.610 14.313 1.00 94.19 76 VAL A CA 1
ATOM 623 C C . VAL A 1 76 ? -9.737 6.255 14.877 1.00 94.19 76 VAL A C 1
ATOM 625 O O . VAL A 1 76 ? -8.985 5.527 14.220 1.00 94.19 76 VAL A O 1
ATOM 628 N N . LEU A 1 77 ? -9.400 6.725 16.082 1.00 90.75 77 LEU A N 1
ATOM 629 C CA . LEU A 1 77 ? -8.185 6.336 16.806 1.00 90.75 77 LEU A CA 1
ATOM 630 C C . LEU A 1 77 ? -8.269 4.901 17.339 1.00 90.75 77 LEU A C 1
ATOM 632 O O . LEU A 1 77 ? -7.323 4.139 17.165 1.00 90.75 77 LEU A O 1
ATOM 636 N N . ALA A 1 78 ? -9.409 4.485 17.888 1.00 95.19 78 ALA A N 1
ATOM 637 C CA . ALA A 1 78 ? -9.652 3.104 18.299 1.00 95.19 78 ALA A CA 1
ATOM 638 C C . ALA A 1 78 ? -9.473 2.125 17.127 1.00 95.19 78 ALA A C 1
ATOM 640 O O . ALA A 1 78 ? -8.788 1.114 17.260 1.00 95.19 78 ALA A O 1
ATOM 641 N N . LEU A 1 79 ? -9.999 2.466 15.946 1.00 96.25 79 LEU A N 1
ATOM 642 C CA . LEU A 1 79 ? -9.802 1.700 14.711 1.00 96.25 79 LEU A CA 1
ATOM 643 C C . LEU A 1 79 ? -8.328 1.621 14.282 1.00 96.25 79 LEU A C 1
ATOM 645 O O . LEU A 1 79 ? -7.901 0.607 13.724 1.00 96.25 79 LEU A O 1
ATOM 649 N N . ARG A 1 80 ? -7.543 2.679 14.528 1.00 93.88 80 ARG A N 1
ATOM 650 C CA . ARG A 1 80 ? -6.095 2.676 14.285 1.00 93.88 80 ARG A CA 1
ATOM 651 C C . ARG A 1 80 ? -5.398 1.694 15.220 1.00 93.88 80 ARG A C 1
ATOM 653 O O . ARG A 1 80 ? -4.655 0.850 14.731 1.00 93.88 80 ARG A O 1
ATOM 660 N N . PHE A 1 81 ? -5.666 1.764 16.522 1.00 94.69 81 PHE A N 1
ATOM 661 C CA . PHE A 1 81 ? -5.072 0.837 17.487 1.00 94.69 81 PHE A CA 1
ATOM 662 C C . PHE A 1 81 ? -5.470 -0.607 17.198 1.00 94.69 81 PHE A C 1
ATOM 664 O O . PHE A 1 81 ? -4.608 -1.476 17.186 1.00 94.69 81 PHE A O 1
ATOM 671 N N . ALA A 1 82 ? -6.734 -0.860 16.853 1.00 96.94 82 ALA A N 1
ATOM 672 C CA . ALA A 1 82 ? -7.194 -2.181 16.434 1.00 96.94 82 ALA A CA 1
ATOM 673 C C . ALA A 1 82 ? -6.413 -2.691 15.209 1.00 96.94 82 ALA A C 1
ATOM 675 O O . ALA A 1 82 ? -6.000 -3.846 15.167 1.00 96.94 82 ALA A O 1
ATOM 676 N N . SER A 1 83 ? -6.150 -1.818 14.232 1.00 95.69 83 SER A N 1
ATOM 677 C CA . SER A 1 83 ? -5.334 -2.128 13.053 1.00 95.69 83 SER A CA 1
ATOM 678 C C . SER A 1 83 ? -3.868 -2.416 13.395 1.00 95.69 83 SER A C 1
ATOM 680 O O . SER A 1 83 ? -3.277 -3.319 12.809 1.00 95.69 83 SER A O 1
ATOM 682 N N . GLU A 1 84 ? -3.260 -1.639 14.293 1.00 94.81 84 GLU A N 1
ATOM 683 C CA . GLU A 1 84 ? -1.871 -1.829 14.734 1.00 94.81 84 GLU A CA 1
ATOM 684 C C . GLU A 1 84 ? -1.723 -3.095 15.592 1.00 94.81 84 GLU A C 1
ATOM 686 O O . GLU A 1 84 ? -0.732 -3.810 15.455 1.00 94.81 84 GLU A O 1
ATOM 691 N N . TYR A 1 85 ? -2.743 -3.419 16.388 1.00 96.94 85 TYR A N 1
ATOM 692 C CA . TYR A 1 85 ? -2.820 -4.611 17.226 1.00 96.94 85 TYR A CA 1
ATOM 693 C C . TYR A 1 85 ? -2.811 -5.908 16.409 1.00 96.94 85 TYR A C 1
ATOM 695 O O . TYR A 1 85 ? -2.029 -6.813 16.698 1.00 96.94 85 TYR A O 1
ATOM 703 N N . VAL A 1 86 ? -3.616 -5.989 15.344 1.00 97.31 86 VAL A N 1
ATOM 704 C CA . VAL A 1 86 ? -3.725 -7.200 14.501 1.00 97.31 86 VAL A CA 1
ATOM 705 C C . VAL A 1 86 ? -2.638 -7.307 13.433 1.00 97.31 86 VAL A C 1
ATOM 707 O O . VAL A 1 86 ? -2.412 -8.384 12.880 1.00 97.31 86 VAL A O 1
ATOM 710 N N . ALA A 1 87 ? -1.969 -6.201 13.101 1.00 96.19 87 ALA A N 1
ATOM 711 C CA . ALA A 1 87 ? -1.034 -6.129 11.981 1.00 96.19 87 ALA A CA 1
ATOM 712 C C . ALA A 1 87 ? 0.084 -7.196 12.016 1.00 96.19 87 ALA A C 1
ATOM 714 O O . ALA A 1 87 ? 0.341 -7.781 10.955 1.00 96.19 87 ALA A O 1
ATOM 715 N N . PRO A 1 88 ? 0.741 -7.488 13.158 1.00 96.38 88 PRO A N 1
ATOM 716 C CA . PRO A 1 88 ? 1.752 -8.545 13.244 1.00 96.38 88 PRO A CA 1
ATOM 717 C C . PRO A 1 88 ? 1.190 -9.951 12.997 1.00 96.38 88 PRO A C 1
ATOM 719 O O . PRO A 1 88 ? 1.752 -10.696 12.193 1.00 96.38 88 PRO A O 1
ATOM 722 N N . VAL A 1 89 ? 0.036 -10.276 13.586 1.00 97.19 89 VAL A N 1
ATOM 723 C CA . VAL A 1 89 ? -0.630 -11.580 13.412 1.00 97.19 89 VAL A CA 1
ATOM 724 C C . VAL A 1 89 ? -1.068 -11.778 11.960 1.00 97.19 89 VAL A C 1
ATOM 726 O O . VAL A 1 89 ? -0.858 -12.842 11.381 1.00 97.19 89 VAL A O 1
ATOM 729 N N . ILE A 1 90 ? -1.589 -10.732 11.306 1.00 97.19 90 ILE A N 1
ATOM 730 C CA . ILE A 1 90 ? -1.894 -10.782 9.868 1.00 97.19 90 ILE A CA 1
ATOM 731 C C . ILE A 1 90 ? -0.622 -11.025 9.047 1.00 97.19 90 ILE A C 1
ATOM 733 O O . ILE A 1 90 ? -0.649 -11.859 8.143 1.00 97.19 90 ILE A O 1
ATOM 737 N N . ASN A 1 91 ? 0.493 -10.341 9.346 1.00 96.12 91 ASN A N 1
ATOM 738 C CA . ASN A 1 91 ? 1.762 -10.575 8.642 1.00 96.12 91 ASN A CA 1
ATOM 739 C C . ASN A 1 91 ? 2.191 -12.049 8.734 1.00 96.12 91 ASN A C 1
ATOM 741 O O . ASN A 1 91 ? 2.640 -12.614 7.735 1.00 96.12 91 ASN A O 1
ATOM 745 N N . GLN A 1 92 ? 2.048 -12.667 9.908 1.00 96.50 92 GLN A N 1
ATOM 746 C CA . GLN A 1 92 ? 2.350 -14.082 10.117 1.00 96.50 92 GLN A CA 1
ATOM 747 C C . GLN A 1 92 ? 1.387 -14.988 9.338 1.00 96.50 92 GLN A C 1
ATOM 749 O O . GLN A 1 92 ? 1.839 -15.826 8.560 1.00 96.50 92 GLN A O 1
ATOM 754 N N . ALA A 1 93 ? 0.075 -14.773 9.463 1.00 97.00 93 ALA A N 1
ATOM 755 C CA . ALA A 1 93 ? -0.949 -15.571 8.790 1.00 97.00 93 ALA A CA 1
ATOM 756 C C . ALA A 1 93 ? -0.815 -15.543 7.256 1.00 97.00 93 ALA A C 1
ATOM 758 O O . ALA A 1 93 ? -0.948 -16.572 6.592 1.00 97.00 93 ALA A O 1
ATOM 759 N N . VAL A 1 94 ? -0.528 -14.366 6.690 1.00 96.62 94 VAL A N 1
ATOM 760 C CA . VAL A 1 94 ? -0.306 -14.171 5.248 1.00 96.62 94 VAL A CA 1
ATOM 761 C C . VAL A 1 94 ? 0.911 -14.964 4.763 1.00 96.62 94 VAL A C 1
ATOM 763 O O . VAL A 1 94 ? 0.846 -15.628 3.726 1.00 96.62 94 VAL A O 1
ATOM 766 N N . LYS A 1 95 ? 2.015 -14.932 5.520 1.00 96.50 95 LYS A N 1
ATOM 767 C CA . LYS A 1 95 ? 3.228 -15.698 5.201 1.00 96.50 95 LYS A CA 1
ATOM 768 C C . LYS A 1 95 ? 3.002 -17.200 5.314 1.00 96.50 95 LYS A C 1
ATOM 770 O O . LYS A 1 95 ? 3.452 -17.939 4.446 1.00 96.50 95 LYS A O 1
ATOM 775 N N . GLU A 1 96 ? 2.297 -17.655 6.345 1.00 97.00 96 GLU A N 1
ATOM 776 C CA . GLU A 1 96 ? 2.068 -19.083 6.546 1.00 97.00 96 GLU A CA 1
ATOM 777 C C . GLU A 1 96 ? 1.177 -19.678 5.453 1.00 97.00 96 GLU A C 1
ATOM 779 O O . GLU A 1 96 ? 1.524 -20.705 4.873 1.00 97.00 96 GLU A O 1
ATOM 784 N N . MET A 1 97 ? 0.086 -18.996 5.088 1.00 96.94 97 MET A N 1
ATOM 785 C CA . MET A 1 97 ? -0.756 -19.416 3.964 1.00 96.94 97 MET A CA 1
ATOM 786 C C . MET A 1 97 ? 0.054 -19.508 2.663 1.00 96.94 97 MET A C 1
ATOM 788 O O . MET A 1 97 ? -0.090 -20.460 1.895 1.00 96.94 97 MET A O 1
ATOM 792 N N . HIS A 1 98 ? 0.911 -18.520 2.400 1.00 96.69 98 HIS A N 1
ATOM 793 C CA . HIS A 1 98 ? 1.773 -18.531 1.221 1.00 96.69 98 HIS A CA 1
ATOM 794 C C . HIS A 1 98 ? 2.779 -19.681 1.254 1.00 96.69 98 HIS A C 1
ATOM 796 O O . HIS A 1 98 ? 2.932 -20.371 0.248 1.00 96.69 98 HIS A O 1
ATOM 802 N N . HIS A 1 99 ? 3.392 -19.948 2.407 1.00 96.69 99 HIS A N 1
ATOM 803 C CA . HIS A 1 99 ? 4.304 -21.072 2.588 1.00 96.69 99 HIS A CA 1
ATOM 804 C C . HIS A 1 99 ? 3.611 -22.420 2.351 1.00 96.69 99 HIS A C 1
ATOM 806 O O . HIS A 1 99 ? 4.159 -23.268 1.653 1.00 96.69 99 HIS A O 1
ATOM 812 N N . GLN A 1 100 ? 2.380 -22.603 2.839 1.00 96.38 100 GLN A N 1
ATOM 813 C CA . GLN A 1 100 ? 1.587 -23.810 2.579 1.00 96.38 100 GLN A CA 1
ATOM 814 C C . GLN A 1 100 ? 1.317 -24.008 1.078 1.00 96.38 100 GLN A C 1
ATOM 816 O O . GLN A 1 100 ? 1.442 -25.119 0.560 1.00 96.38 100 GLN A O 1
ATOM 821 N N . LEU A 1 101 ? 0.997 -22.932 0.350 1.00 96.31 101 LEU A N 1
ATOM 822 C CA . LEU A 1 101 ? 0.796 -22.990 -1.102 1.00 96.31 101 LEU A CA 1
ATOM 823 C C . LEU A 1 101 ? 2.104 -23.268 -1.858 1.00 96.31 101 LEU A C 1
ATOM 825 O O . LEU A 1 101 ? 2.111 -24.074 -2.790 1.00 96.31 101 LEU A O 1
ATOM 829 N N . LEU A 1 102 ? 3.215 -22.653 -1.438 1.00 95.88 102 LEU A N 1
ATOM 830 C CA . LEU A 1 102 ? 4.545 -22.927 -1.986 1.00 95.88 102 LEU A CA 1
ATOM 831 C C . LEU A 1 102 ? 4.966 -24.376 -1.746 1.00 95.88 102 LEU A C 1
ATOM 833 O O . LEU A 1 102 ? 5.487 -25.006 -2.659 1.00 95.88 102 LEU A O 1
ATOM 837 N N . PHE A 1 103 ? 4.713 -24.922 -0.559 1.00 95.75 103 PHE A N 1
ATOM 838 C CA . PHE A 1 103 ? 4.988 -26.322 -0.250 1.00 95.75 103 PHE A CA 1
ATOM 839 C C . PHE A 1 103 ? 4.164 -27.259 -1.144 1.00 95.75 103 PHE A C 1
ATOM 841 O O . PHE A 1 103 ? 4.690 -28.222 -1.696 1.00 95.75 103 PHE A O 1
ATOM 848 N N . LYS A 1 104 ? 2.881 -26.940 -1.357 1.00 95.69 104 LYS A N 1
ATOM 849 C CA . LYS A 1 104 ? 1.962 -27.764 -2.154 1.00 95.69 104 LYS A CA 1
ATOM 850 C C . LYS A 1 104 ? 2.251 -27.740 -3.659 1.00 95.69 104 LYS A C 1
ATOM 852 O O . LYS A 1 104 ? 2.048 -28.748 -4.334 1.00 95.69 104 LYS A O 1
ATOM 857 N N . TYR A 1 105 ? 2.680 -26.602 -4.205 1.00 94.06 105 TYR A N 1
ATOM 858 C CA . TYR A 1 105 ? 2.782 -26.401 -5.659 1.00 94.06 105 TYR A CA 1
ATOM 859 C C . TYR A 1 105 ? 4.191 -26.084 -6.175 1.00 94.06 105 TYR A C 1
ATOM 861 O O . TYR A 1 105 ? 4.420 -26.094 -7.390 1.00 94.06 105 TYR A O 1
ATOM 869 N N . GLY A 1 106 ? 5.132 -25.842 -5.267 1.00 90.44 106 GLY A N 1
ATOM 870 C CA . GLY A 1 106 ? 6.503 -25.437 -5.545 1.00 90.44 106 GLY A CA 1
ATOM 871 C C . GLY A 1 106 ? 6.658 -23.939 -5.817 1.00 90.44 106 GLY A C 1
ATOM 872 O O . GLY A 1 106 ? 5.747 -23.263 -6.301 1.00 90.44 106 GLY A O 1
ATOM 873 N N . SER A 1 107 ? 7.868 -23.437 -5.562 1.00 83.25 107 SER A N 1
ATOM 874 C CA . SER A 1 107 ? 8.339 -22.165 -6.113 1.00 83.25 107 SER A CA 1
ATOM 875 C C . SER A 1 107 ? 8.735 -22.391 -7.570 1.00 83.25 107 SER A C 1
ATOM 877 O O . SER A 1 107 ? 9.616 -23.201 -7.866 1.00 83.25 107 SER A O 1
ATOM 879 N N . LYS A 1 108 ? 8.046 -21.735 -8.505 1.00 76.81 108 LYS A N 1
ATOM 880 C CA . LYS A 1 108 ? 8.374 -21.809 -9.934 1.00 76.81 108 LYS A CA 1
ATOM 881 C C . LYS A 1 108 ? 8.284 -20.428 -10.554 1.00 76.81 108 LYS A C 1
ATOM 883 O O . LYS A 1 108 ? 7.226 -19.803 -10.541 1.00 76.81 108 LYS A O 1
ATOM 888 N N . CYS A 1 109 ? 9.375 -19.990 -11.175 1.00 74.38 109 CY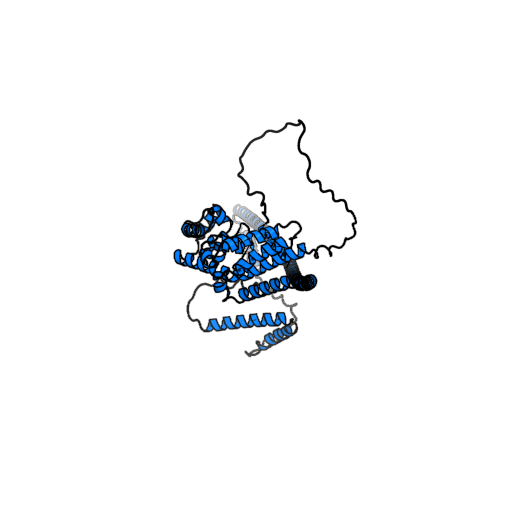S A N 1
ATOM 889 C CA . CYS A 1 109 ? 9.332 -18.843 -12.070 1.00 74.38 109 CYS A CA 1
ATOM 890 C C . CYS A 1 109 ? 8.360 -19.137 -13.215 1.00 74.38 109 CYS A C 1
ATOM 892 O O . CYS A 1 109 ? 8.462 -20.165 -13.888 1.00 74.38 109 CYS A O 1
ATOM 894 N N . ILE A 1 110 ? 7.419 -18.227 -13.447 1.00 78.81 110 ILE A N 1
ATOM 895 C CA . ILE A 1 110 ? 6.474 -18.359 -14.552 1.00 78.81 110 ILE A CA 1
ATOM 896 C C . ILE A 1 110 ? 7.202 -17.995 -15.850 1.00 78.81 110 ILE A C 1
ATOM 898 O O . ILE A 1 110 ? 7.724 -16.882 -15.956 1.00 78.81 110 ILE A O 1
ATOM 902 N N . PRO A 1 111 ? 7.232 -18.887 -16.859 1.00 82.44 111 PRO A N 1
ATOM 903 C CA . PRO A 1 111 ? 7.882 -18.593 -18.129 1.00 82.44 111 PRO A CA 1
ATOM 904 C C . PRO A 1 111 ? 7.315 -17.330 -18.786 1.00 82.44 111 PRO A C 1
ATOM 906 O O . PRO A 1 111 ? 6.102 -17.102 -18.775 1.00 82.44 111 PRO A O 1
ATOM 909 N N . TYR A 1 112 ? 8.172 -16.544 -19.445 1.00 80.06 112 T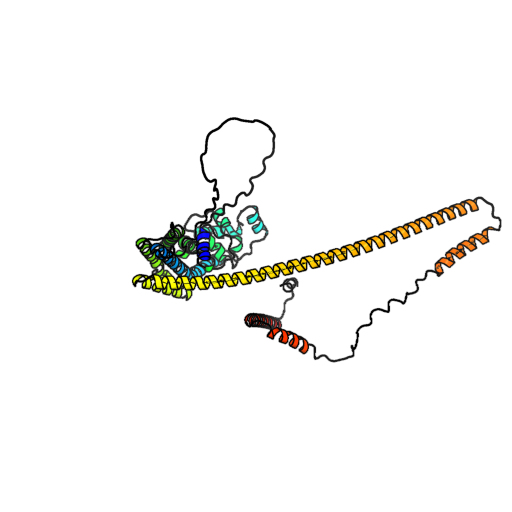YR A N 1
ATOM 910 C CA . TYR A 1 112 ? 7.783 -15.291 -20.108 1.00 80.06 112 TYR A CA 1
ATOM 911 C C . TYR A 1 112 ? 6.588 -15.449 -21.065 1.00 80.06 112 TYR A C 1
ATOM 913 O O . TYR A 1 112 ? 5.710 -14.590 -21.124 1.00 80.06 112 TYR A O 1
ATOM 921 N N . GLN A 1 113 ? 6.507 -16.575 -21.776 1.00 80.62 113 GLN A N 1
ATOM 922 C CA . GLN A 1 113 ? 5.397 -16.875 -22.686 1.00 80.62 113 GLN A CA 1
ATOM 923 C C . GLN A 1 113 ? 4.043 -16.952 -21.955 1.00 80.62 113 GLN A C 1
ATOM 925 O O . GLN A 1 113 ? 3.043 -16.437 -22.452 1.00 80.62 113 GLN A O 1
ATOM 930 N N . GLN A 1 114 ? 4.013 -17.516 -20.744 1.00 79.75 114 GLN A N 1
ATOM 931 C CA . GLN A 1 114 ? 2.810 -17.582 -19.908 1.00 79.75 114 GLN A CA 1
ATOM 932 C C . GLN A 1 114 ? 2.450 -16.206 -19.325 1.00 79.75 114 GLN A C 1
ATOM 934 O O . GLN A 1 114 ? 1.272 -15.852 -19.263 1.00 79.75 114 GLN A O 1
ATOM 939 N N . LEU A 1 115 ? 3.452 -15.385 -18.984 1.00 77.31 115 LEU A N 1
ATOM 940 C CA . LEU A 1 115 ? 3.241 -13.986 -18.588 1.00 77.31 115 LEU A CA 1
ATOM 941 C C . LEU A 1 115 ? 2.630 -13.160 -19.728 1.00 77.31 115 LEU A C 1
ATOM 943 O O . LEU A 1 115 ? 1.724 -12.357 -19.500 1.00 77.31 115 LEU A O 1
ATOM 947 N N . LYS A 1 116 ? 3.105 -13.369 -20.965 1.00 79.12 116 LYS A N 1
ATOM 948 C CA . LYS A 1 116 ? 2.569 -12.705 -22.158 1.00 79.12 116 LYS A CA 1
ATOM 949 C C . LYS A 1 116 ? 1.098 -13.060 -22.355 1.00 79.12 116 LYS A C 1
ATOM 951 O O . LYS A 1 116 ? 0.303 -12.146 -22.536 1.00 79.12 116 LYS A O 1
ATOM 956 N N . LEU A 1 117 ? 0.730 -14.340 -22.237 1.00 77.81 117 LEU A N 1
ATOM 957 C CA . LEU A 1 117 ? -0.665 -14.790 -22.334 1.00 77.81 117 LEU A CA 1
ATOM 958 C C . LEU A 1 117 ? -1.572 -14.104 -21.309 1.00 77.81 117 LEU A C 1
ATOM 960 O O . LEU A 1 117 ? -2.643 -13.624 -21.682 1.00 77.81 117 LEU A O 1
ATOM 964 N N . LEU A 1 118 ? -1.143 -13.993 -20.050 1.00 79.88 118 LEU A N 1
ATOM 965 C CA . LEU A 1 118 ? -1.920 -13.289 -19.029 1.00 79.88 118 LEU A CA 1
ATOM 966 C C . LEU A 1 118 ? -2.116 -11.809 -19.386 1.00 79.88 118 LEU A C 1
ATOM 968 O O . LEU A 1 118 ? -3.225 -11.293 -19.271 1.00 79.88 118 LEU A O 1
ATOM 972 N N . ARG A 1 119 ? -1.061 -11.131 -19.851 1.00 75.44 119 ARG A N 1
ATOM 973 C CA . ARG A 1 119 ? -1.116 -9.703 -20.204 1.00 75.44 119 ARG A CA 1
ATOM 974 C C . ARG A 1 119 ? -1.948 -9.422 -21.454 1.00 75.44 119 ARG A C 1
ATOM 976 O O . ARG A 1 119 ? -2.638 -8.410 -21.485 1.00 75.44 119 ARG A O 1
ATOM 983 N N . THR A 1 120 ? -1.881 -10.278 -22.473 1.00 79.12 120 THR A N 1
ATOM 984 C CA . THR A 1 120 ? -2.560 -10.042 -23.758 1.00 79.12 120 THR A CA 1
ATOM 985 C C . THR A 1 120 ? -3.983 -10.585 -23.796 1.00 79.12 120 THR A C 1
ATOM 987 O O . THR A 1 120 ? -4.841 -9.978 -24.425 1.00 79.12 120 THR A O 1
ATOM 990 N N . SER A 1 121 ? -4.247 -11.717 -23.138 1.00 79.50 121 SER A N 1
ATOM 991 C CA . SER A 1 121 ? -5.543 -12.408 -23.212 1.00 79.50 121 SER A CA 1
ATOM 992 C C . SER A 1 121 ? -6.329 -12.408 -21.902 1.00 79.50 121 SER A C 1
ATOM 994 O O . SER A 1 121 ? -7.479 -12.842 -21.886 1.00 79.50 121 SER A O 1
ATOM 996 N N . GLY A 1 122 ? -5.719 -11.985 -20.788 1.00 78.75 122 GLY A N 1
ATOM 997 C CA . GLY A 1 122 ? -6.316 -12.091 -19.453 1.00 78.75 122 GLY A CA 1
ATOM 998 C C . GLY A 1 122 ? -6.462 -13.530 -18.946 1.00 78.75 122 GLY A C 1
ATOM 999 O O . GLY A 1 122 ? -7.007 -13.742 -17.863 1.00 78.75 122 GLY A O 1
ATOM 1000 N N . LYS A 1 123 ? -5.995 -14.531 -19.708 1.00 83.44 123 LYS A N 1
ATOM 1001 C CA . LYS A 1 123 ? -6.079 -15.943 -19.329 1.00 83.44 123 LYS A CA 1
ATOM 1002 C C . LYS A 1 123 ? -4.983 -16.289 -18.330 1.00 83.44 123 LYS A C 1
ATOM 1004 O O . LYS A 1 123 ? -3.804 -16.027 -18.559 1.00 83.44 123 LYS A O 1
ATOM 1009 N N . VAL A 1 124 ? -5.387 -16.914 -17.232 1.00 84.50 124 VAL A N 1
ATOM 1010 C CA . VAL A 1 124 ? -4.465 -17.412 -16.213 1.00 84.50 124 VAL A CA 1
ATOM 1011 C C . VAL A 1 124 ? -3.653 -18.580 -16.787 1.00 84.50 124 VAL A C 1
ATOM 1013 O O . VAL A 1 124 ? -4.241 -19.468 -17.409 1.00 84.50 124 VAL A O 1
ATOM 1016 N N . PRO A 1 125 ? -2.323 -18.611 -16.579 1.00 84.94 125 PRO A N 1
ATOM 1017 C CA . PRO A 1 125 ? -1.497 -19.763 -16.915 1.00 84.94 125 PRO A CA 1
ATOM 1018 C C . PRO A 1 125 ? -2.029 -21.069 -16.297 1.00 84.94 125 PRO A C 1
ATOM 1020 O O . PRO A 1 125 ? -2.327 -21.081 -15.101 1.00 84.94 125 PRO A O 1
ATOM 1023 N N . PRO A 1 126 ? -2.081 -22.193 -17.040 1.00 86.38 126 PRO A N 1
ATOM 1024 C CA . PRO A 1 126 ? -2.554 -23.471 -16.499 1.00 86.38 126 PRO A CA 1
ATOM 1025 C C . PRO A 1 126 ? -1.804 -23.935 -15.243 1.00 86.38 126 PRO A C 1
ATOM 1027 O O . PRO A 1 126 ? -2.396 -24.543 -14.354 1.00 86.38 126 PRO A O 1
ATOM 1030 N N . SER A 1 127 ? -0.521 -23.580 -15.138 1.00 85.44 127 SER A N 1
ATOM 1031 C CA . SER A 1 127 ? 0.344 -23.818 -13.974 1.00 85.44 127 SER A CA 1
ATOM 1032 C C . SER A 1 127 ? -0.175 -23.181 -12.676 1.00 85.44 127 SER A C 1
ATOM 1034 O O . SER A 1 127 ? 0.120 -23.681 -11.594 1.00 85.44 127 SER A O 1
ATOM 1036 N N . LEU A 1 128 ? -0.981 -22.118 -12.769 1.00 90.50 128 LEU A N 1
ATOM 1037 C CA . LEU A 1 128 ? -1.574 -21.414 -11.630 1.00 90.50 128 LEU A CA 1
ATOM 1038 C C . LEU A 1 128 ? -3.023 -21.825 -11.338 1.00 90.50 128 LEU A C 1
ATOM 1040 O O . LEU A 1 128 ? -3.603 -21.342 -10.368 1.00 90.50 128 LEU A O 1
ATOM 1044 N N . ASN A 1 129 ? -3.636 -22.716 -12.124 1.00 90.81 129 ASN A N 1
ATOM 1045 C CA . ASN A 1 129 ? -5.038 -23.094 -11.908 1.00 90.81 129 ASN A CA 1
ATOM 1046 C C . ASN A 1 129 ? -5.270 -23.701 -10.518 1.00 90.81 129 ASN A C 1
ATOM 1048 O O . ASN A 1 129 ? -6.260 -23.372 -9.863 1.00 90.81 129 ASN A O 1
ATOM 1052 N N . ASN A 1 130 ? -4.336 -24.532 -10.048 1.00 93.62 130 ASN A N 1
ATOM 1053 C CA . ASN A 1 130 ? -4.419 -25.133 -8.718 1.00 93.62 130 ASN A CA 1
ATOM 1054 C C . ASN A 1 130 ? -4.245 -24.091 -7.606 1.00 93.62 130 ASN A C 1
ATOM 1056 O O . ASN A 1 130 ? -5.025 -24.092 -6.659 1.00 93.62 130 ASN A O 1
ATOM 1060 N N . TRP A 1 131 ? -3.320 -23.138 -7.773 1.00 94.94 131 TRP A N 1
ATOM 1061 C CA . TRP A 1 131 ? -3.193 -21.994 -6.867 1.00 94.94 131 TRP A CA 1
ATOM 1062 C C . TRP A 1 131 ? -4.505 -21.214 -6.772 1.00 94.94 131 TRP A C 1
ATOM 1064 O O . TRP A 1 131 ? -4.987 -20.934 -5.681 1.00 94.94 131 TRP A O 1
ATOM 1074 N N . ILE A 1 132 ? -5.116 -20.883 -7.914 1.00 93.81 132 ILE A N 1
ATOM 1075 C CA . ILE A 1 132 ? -6.383 -20.144 -7.941 1.00 93.81 132 ILE A CA 1
ATOM 1076 C C . ILE A 1 132 ? -7.497 -20.932 -7.264 1.00 93.81 132 ILE A C 1
ATOM 1078 O O . ILE A 1 132 ? -8.286 -20.341 -6.531 1.00 93.81 132 ILE A O 1
ATOM 1082 N N . LYS A 1 133 ? -7.580 -22.243 -7.506 1.00 95.38 133 LYS A N 1
ATOM 1083 C CA . LYS A 1 133 ? -8.578 -23.109 -6.875 1.00 95.38 133 LYS A CA 1
ATOM 1084 C C . LYS A 1 133 ? -8.459 -23.062 -5.349 1.00 95.38 133 LYS A C 1
ATOM 1086 O O . LYS A 1 133 ? -9.464 -22.814 -4.688 1.00 95.38 133 LYS A O 1
ATOM 1091 N N . ASP A 1 134 ? -7.250 -23.213 -4.818 1.00 96.50 134 ASP A N 1
ATOM 1092 C CA . ASP A 1 134 ? -6.997 -23.223 -3.375 1.00 96.50 134 ASP A CA 1
ATOM 1093 C C . ASP A 1 134 ? -7.151 -21.841 -2.722 1.00 96.50 134 ASP A C 1
ATOM 1095 O O . ASP A 1 134 ? -7.707 -21.707 -1.632 1.00 96.50 134 ASP A O 1
ATOM 1099 N N . VAL A 1 135 ? -6.711 -20.770 -3.387 1.00 96.00 135 VAL A N 1
ATOM 1100 C CA . VAL A 1 135 ? -6.936 -19.404 -2.889 1.00 96.00 135 VAL A CA 1
ATOM 1101 C C . VAL A 1 135 ? -8.437 -19.096 -2.850 1.00 96.00 135 VAL A C 1
ATOM 1103 O O . VAL A 1 135 ? -8.925 -18.521 -1.878 1.00 96.00 135 VAL A O 1
ATOM 1106 N N . LYS A 1 136 ? -9.200 -19.534 -3.860 1.00 95.38 136 LYS A N 1
ATOM 1107 C CA . LYS A 1 136 ? -10.662 -19.400 -3.873 1.00 95.38 136 LYS A CA 1
ATOM 1108 C C . LYS A 1 136 ? -11.345 -20.225 -2.790 1.00 95.38 136 LYS A C 1
ATOM 1110 O O . LYS A 1 136 ? -12.284 -19.719 -2.188 1.00 95.38 136 LYS A O 1
ATOM 1115 N N . SER A 1 137 ? -10.907 -21.459 -2.535 1.00 95.94 137 SER A N 1
ATOM 1116 C CA . SER A 1 137 ? -11.517 -22.299 -1.493 1.00 95.94 137 SER A CA 1
ATOM 1117 C C . SER A 1 137 ? -11.310 -21.735 -0.087 1.00 95.94 137 SER A C 1
ATOM 1119 O O . SER A 1 137 ? -12.125 -21.982 0.801 1.00 95.94 137 SER A O 1
ATOM 1121 N N . ASN A 1 138 ? -10.250 -20.943 0.097 1.00 96.12 138 ASN A N 1
ATOM 1122 C CA . ASN A 1 138 ? -9.983 -20.198 1.322 1.00 96.12 138 ASN A CA 1
ATOM 1123 C C . ASN A 1 138 ? -10.758 -18.878 1.425 1.00 96.12 138 ASN A C 1
ATOM 1125 O O . ASN A 1 138 ? -10.745 -18.249 2.480 1.00 96.12 138 ASN A O 1
ATOM 1129 N N . HIS A 1 139 ? -11.440 -18.431 0.370 1.00 95.81 139 HIS A N 1
ATOM 1130 C CA . HIS A 1 139 ? -12.232 -17.206 0.404 1.00 95.81 139 HIS A CA 1
ATOM 1131 C C . HIS A 1 139 ? -13.660 -17.526 0.861 1.00 95.81 139 HIS A C 1
ATOM 1133 O O . HIS A 1 139 ? -14.320 -18.398 0.302 1.00 95.81 139 HIS A O 1
ATOM 1139 N N . ARG A 1 140 ? -14.174 -16.813 1.873 1.00 94.62 140 ARG A N 1
ATOM 1140 C CA . ARG A 1 140 ? -15.527 -17.058 2.410 1.00 94.62 140 ARG A CA 1
ATOM 1141 C C . ARG A 1 140 ? -16.639 -16.826 1.395 1.00 94.62 140 ARG A C 1
ATOM 1143 O O . ARG A 1 140 ? -17.638 -17.535 1.409 1.00 94.62 140 ARG A O 1
ATOM 1150 N N . SER A 1 141 ? -16.482 -15.822 0.539 1.00 90.81 141 SER A N 1
ATOM 1151 C CA . SER A 1 141 ? -17.426 -15.522 -0.545 1.00 90.81 141 SER A CA 1
ATOM 1152 C C . SER A 1 141 ? -16.967 -16.134 -1.867 1.00 90.81 141 SER A C 1
ATOM 1154 O O . SER A 1 141 ? -15.770 -16.260 -2.116 1.00 90.81 141 SER A O 1
ATOM 1156 N N . SER A 1 142 ? -17.896 -16.425 -2.773 1.00 89.31 142 SER A N 1
ATOM 1157 C CA . SER A 1 142 ? -17.539 -16.804 -4.140 1.00 89.31 142 SER A CA 1
ATOM 1158 C C . SER A 1 142 ? -16.829 -15.643 -4.850 1.00 89.31 142 SER A C 1
ATOM 1160 O O . SER A 1 142 ? -17.426 -14.586 -5.060 1.00 89.31 142 SER A O 1
ATOM 1162 N N . ILE A 1 143 ? -15.567 -15.832 -5.246 1.00 89.12 143 ILE A N 1
ATOM 1163 C CA . ILE A 1 143 ? -14.815 -14.859 -6.048 1.00 89.12 143 ILE A CA 1
ATOM 1164 C C . ILE A 1 143 ? -14.542 -15.403 -7.453 1.00 89.12 143 ILE A C 1
ATOM 1166 O O . ILE A 1 143 ? -14.075 -16.531 -7.649 1.00 89.12 143 ILE A O 1
ATOM 1170 N N . SER A 1 144 ? -14.840 -14.588 -8.466 1.00 86.38 144 SER A N 1
ATOM 1171 C CA . SER A 1 144 ? -14.565 -14.949 -9.857 1.00 86.38 144 SER A CA 1
ATOM 1172 C C . SER A 1 144 ? -13.058 -14.911 -10.147 1.00 86.38 144 SER A C 1
ATOM 1174 O O . SER A 1 144 ? -12.306 -14.153 -9.530 1.00 86.38 144 SER A O 1
ATOM 1176 N N . THR A 1 145 ? -12.596 -15.699 -11.124 1.00 83.75 145 THR A N 1
ATOM 1177 C CA . THR A 1 145 ? -11.187 -15.644 -11.564 1.00 83.75 145 THR A CA 1
ATOM 1178 C C . THR A 1 145 ? -10.836 -14.259 -12.110 1.00 83.75 145 THR A C 1
ATOM 1180 O O . THR A 1 145 ? -9.764 -13.739 -11.819 1.00 83.75 145 THR A O 1
ATOM 1183 N N . GLY A 1 146 ? -11.760 -13.632 -12.849 1.00 82.50 146 GLY A N 1
ATOM 1184 C CA . GLY A 1 146 ? -11.560 -12.289 -13.395 1.00 82.50 146 GLY A CA 1
ATOM 1185 C C . GLY A 1 146 ? -11.368 -11.238 -12.302 1.00 82.50 146 GLY A C 1
ATOM 1186 O O . GLY A 1 146 ? -10.476 -10.403 -12.405 1.00 82.50 146 GLY A O 1
ATOM 1187 N N . SER A 1 147 ? -12.146 -11.312 -11.217 1.00 83.75 147 SER A N 1
ATOM 1188 C CA . SER A 1 147 ? -11.979 -10.443 -10.046 1.00 83.75 147 SER A CA 1
ATOM 1189 C C . SER A 1 147 ? -10.601 -10.618 -9.412 1.00 83.75 147 SER A C 1
ATOM 1191 O O . SER A 1 147 ? -9.917 -9.635 -9.158 1.00 83.75 147 SER A O 1
ATOM 1193 N N . LEU A 1 148 ? -10.167 -11.861 -9.222 1.00 86.94 148 LEU A N 1
ATOM 1194 C CA . LEU A 1 148 ? -8.877 -12.183 -8.626 1.00 86.94 148 LEU A CA 1
ATOM 1195 C C . LEU A 1 148 ? -7.711 -11.612 -9.452 1.00 86.94 148 LEU A C 1
ATOM 1197 O O . LEU A 1 148 ? -6.927 -10.822 -8.934 1.00 86.94 148 LEU A O 1
ATOM 1201 N N . VAL A 1 149 ? -7.674 -11.878 -10.761 1.00 84.38 149 VAL A N 1
ATOM 1202 C CA . VAL A 1 149 ? -6.662 -11.318 -11.684 1.00 84.38 149 VAL A CA 1
ATOM 1203 C C . VAL A 1 149 ? -6.730 -9.783 -11.754 1.00 84.38 149 VAL A C 1
ATOM 1205 O O . VAL A 1 149 ? -5.743 -9.096 -12.033 1.00 84.38 149 VAL A O 1
ATOM 1208 N N . ARG A 1 150 ? -7.900 -9.196 -11.474 1.00 82.88 150 ARG A N 1
ATOM 1209 C CA . ARG A 1 150 ? -8.043 -7.743 -11.379 1.00 82.88 150 ARG A CA 1
ATOM 1210 C C . ARG A 1 150 ? -7.413 -7.172 -10.109 1.00 82.88 150 ARG A C 1
ATOM 1212 O O . ARG A 1 150 ? -6.989 -6.024 -10.150 1.00 82.88 150 ARG A O 1
ATOM 1219 N N . PHE A 1 151 ? -7.341 -7.900 -9.000 1.00 81.81 151 PHE A N 1
ATOM 1220 C CA . PHE A 1 151 ? -6.891 -7.339 -7.715 1.00 81.81 151 PHE A CA 1
ATOM 1221 C C . PHE A 1 151 ? -5.452 -7.664 -7.339 1.00 81.81 151 PHE A C 1
ATOM 1223 O O . PHE A 1 151 ? -4.880 -6.951 -6.520 1.00 81.81 151 PHE A O 1
ATOM 1230 N N . THR A 1 152 ? -4.859 -8.675 -7.962 1.00 86.88 152 THR A N 1
ATOM 1231 C CA . THR A 1 152 ? -3.497 -9.119 -7.662 1.00 86.88 152 THR A CA 1
ATOM 1232 C C . THR A 1 152 ? -2.699 -9.389 -8.930 1.00 86.88 152 THR A C 1
ATOM 1234 O O . THR A 1 152 ? -3.253 -9.698 -9.989 1.00 86.88 152 THR A O 1
ATOM 1237 N N . ASP A 1 153 ? -1.381 -9.293 -8.805 1.00 87.12 153 ASP A N 1
ATOM 1238 C CA . ASP A 1 153 ? -0.453 -9.887 -9.746 1.00 87.12 153 ASP A CA 1
ATOM 1239 C C . ASP A 1 153 ? -0.257 -11.380 -9.435 1.00 87.12 153 ASP A C 1
ATOM 1241 O O . ASP A 1 153 ? 0.655 -11.780 -8.707 1.00 87.12 153 ASP A O 1
ATOM 1245 N N . VAL A 1 154 ? -1.105 -12.223 -10.039 1.00 89.06 154 VAL A N 1
ATOM 1246 C CA . VAL A 1 154 ? -1.034 -13.693 -9.903 1.00 89.06 154 VAL A CA 1
ATOM 1247 C C . VAL A 1 154 ? 0.320 -14.273 -10.306 1.00 89.06 154 VAL A C 1
ATOM 1249 O O . VAL A 1 154 ? 0.639 -15.404 -9.952 1.00 89.06 154 VAL A O 1
ATOM 1252 N N . THR A 1 155 ? 1.134 -13.511 -11.042 1.00 87.25 155 THR A N 1
ATOM 1253 C CA . THR A 1 155 ? 2.435 -13.983 -11.509 1.00 87.25 155 THR A CA 1
ATOM 1254 C C . THR A 1 155 ? 3.499 -14.004 -10.422 1.00 87.25 155 THR A C 1
ATOM 1256 O O . THR A 1 155 ? 4.480 -14.735 -10.539 1.00 87.25 155 THR A O 1
ATOM 1259 N N . LYS A 1 156 ? 3.270 -13.251 -9.344 1.00 89.69 156 LYS A N 1
ATOM 1260 C CA . LYS A 1 156 ? 4.143 -13.193 -8.173 1.00 89.69 156 LYS A CA 1
ATOM 1261 C C . LYS A 1 156 ? 3.797 -14.234 -7.118 1.00 89.69 156 LYS A C 1
ATOM 1263 O O . LYS A 1 156 ? 4.584 -14.451 -6.214 1.00 89.69 156 LYS A O 1
ATOM 1268 N N . TRP A 1 157 ? 2.642 -14.892 -7.201 1.00 93.19 157 TRP A N 1
ATOM 1269 C CA . TRP A 1 157 ? 2.221 -15.846 -6.169 1.00 93.19 157 TRP A CA 1
ATOM 1270 C C . TRP A 1 157 ? 3.247 -16.955 -5.883 1.00 93.19 157 TRP A C 1
ATOM 1272 O O . TRP A 1 157 ? 3.473 -17.236 -4.707 1.00 93.19 157 TRP A O 1
ATOM 1282 N N . PRO A 1 158 ? 3.926 -17.543 -6.889 1.00 93.44 158 PRO A N 1
ATOM 1283 C CA . PRO A 1 158 ? 4.941 -18.564 -6.636 1.00 93.44 158 PRO A CA 1
ATOM 1284 C C . PRO A 1 158 ? 6.313 -18.004 -6.226 1.00 93.44 158 PRO A C 1
ATOM 1286 O O . PRO A 1 158 ? 7.248 -18.788 -6.090 1.00 93.44 158 PRO A O 1
ATOM 1289 N N . THR A 1 159 ? 6.477 -16.683 -6.090 1.00 91.06 159 THR A N 1
ATOM 1290 C CA . THR A 1 159 ? 7.736 -16.047 -5.663 1.00 91.06 159 THR A CA 1
ATOM 1291 C C . THR A 1 159 ? 7.686 -15.699 -4.178 1.00 91.06 159 THR A C 1
ATOM 1293 O O . THR A 1 159 ? 6.617 -15.711 -3.573 1.00 91.06 159 THR A O 1
ATOM 1296 N N . GLU A 1 160 ? 8.829 -15.361 -3.575 1.00 87.38 160 GLU A N 1
ATOM 1297 C CA . GLU A 1 160 ? 8.919 -14.959 -2.158 1.00 87.38 160 GLU A CA 1
ATOM 1298 C C . GLU A 1 160 ? 8.061 -13.722 -1.829 1.00 87.38 160 GLU A C 1
ATOM 1300 O O . GLU A 1 160 ? 7.484 -13.623 -0.746 1.00 87.38 160 GLU A O 1
ATOM 1305 N N . ASP A 1 161 ? 7.882 -12.825 -2.800 1.00 86.62 161 ASP A N 1
ATOM 1306 C CA . ASP A 1 161 ? 7.034 -11.631 -2.682 1.00 86.62 161 ASP A CA 1
ATOM 1307 C C . ASP A 1 161 ? 5.528 -11.926 -2.851 1.00 86.62 161 ASP A C 1
ATOM 1309 O O . ASP A 1 161 ? 4.692 -11.024 -2.760 1.00 86.62 161 ASP A O 1
ATOM 1313 N N . GLY A 1 162 ? 5.156 -13.182 -3.116 1.00 90.88 162 GLY A N 1
ATOM 1314 C CA . GLY A 1 162 ? 3.791 -13.589 -3.449 1.00 90.88 162 GLY A CA 1
ATOM 1315 C C . GLY A 1 162 ? 2.790 -13.533 -2.299 1.00 90.88 162 GLY A C 1
ATOM 1316 O O . GLY A 1 162 ? 1.584 -13.477 -2.545 1.00 90.88 162 GLY A O 1
ATOM 1317 N N . SER A 1 163 ? 3.262 -13.510 -1.052 1.00 94.88 163 SER A N 1
ATOM 1318 C CA . SER A 1 163 ? 2.405 -13.592 0.137 1.00 94.88 163 SER A CA 1
ATOM 1319 C C . SER A 1 163 ? 1.345 -12.483 0.190 1.00 94.88 163 SER A C 1
ATOM 1321 O O . SER A 1 163 ? 0.146 -12.759 0.272 1.00 94.88 163 SER A O 1
ATOM 1323 N N . TRP A 1 164 ? 1.751 -11.222 0.033 1.00 93.38 164 TRP A N 1
ATOM 1324 C CA . TRP A 1 164 ? 0.823 -10.085 0.040 1.00 93.38 164 TRP A CA 1
ATOM 1325 C C . TRP A 1 164 ? -0.004 -9.953 -1.233 1.00 93.38 164 TRP A C 1
ATOM 1327 O O . TRP A 1 164 ? -1.092 -9.381 -1.199 1.00 93.38 164 TRP A O 1
ATOM 1337 N N . GLU A 1 165 ? 0.465 -10.500 -2.351 1.00 92.19 165 GLU A N 1
ATOM 1338 C CA . GLU A 1 165 ? -0.329 -10.584 -3.576 1.00 92.19 165 GLU A CA 1
ATOM 1339 C C . GLU A 1 165 ? -1.508 -11.547 -3.397 1.00 92.19 165 GLU A C 1
ATOM 1341 O O . GLU A 1 165 ? -2.641 -11.218 -3.746 1.00 92.19 165 GLU A O 1
ATOM 1346 N N . ILE A 1 166 ? -1.284 -12.683 -2.739 1.00 94.06 166 ILE A N 1
ATOM 1347 C CA . ILE A 1 166 ? -2.353 -13.613 -2.364 1.00 94.06 166 ILE A CA 1
ATOM 1348 C C . ILE A 1 166 ? -3.297 -12.967 -1.343 1.00 94.06 166 ILE A C 1
ATOM 1350 O O . ILE A 1 166 ? -4.516 -13.039 -1.501 1.00 94.06 166 ILE A O 1
ATOM 1354 N N . ALA A 1 167 ? -2.761 -12.268 -0.337 1.00 94.88 167 ALA A N 1
ATOM 1355 C CA . ALA A 1 167 ? -3.569 -11.594 0.679 1.00 94.88 167 ALA A CA 1
ATOM 1356 C C . ALA A 1 167 ? -4.562 -10.578 0.081 1.00 94.88 167 ALA A C 1
ATOM 1358 O O . ALA A 1 167 ? -5.706 -10.493 0.533 1.00 94.88 167 ALA A O 1
ATOM 1359 N N . ARG A 1 168 ? -4.173 -9.856 -0.983 1.00 93.06 168 ARG A N 1
ATOM 1360 C CA . ARG A 1 168 ? -5.039 -8.882 -1.683 1.00 93.06 168 ARG A CA 1
ATOM 1361 C C . ARG A 1 168 ? -6.327 -9.482 -2.229 1.00 93.06 168 ARG A C 1
ATOM 1363 O O . ARG A 1 168 ? -7.299 -8.749 -2.386 1.00 93.06 168 ARG A O 1
ATOM 1370 N N . VAL A 1 169 ? -6.369 -10.789 -2.493 1.00 92.69 169 VAL A N 1
ATOM 1371 C CA . VAL A 1 169 ? -7.589 -11.474 -2.950 1.00 92.69 169 VAL A CA 1
ATOM 1372 C C . VAL A 1 169 ? -8.704 -11.387 -1.907 1.00 92.69 169 VAL A C 1
ATOM 1374 O O . VAL A 1 169 ? -9.875 -11.283 -2.266 1.00 92.69 169 VAL A O 1
ATOM 1377 N N . PHE A 1 170 ? -8.336 -11.379 -0.626 1.00 94.19 170 PHE A N 1
ATOM 1378 C CA . PHE A 1 170 ? -9.261 -11.278 0.502 1.00 94.19 170 PHE A CA 1
ATOM 1379 C C . PHE A 1 170 ? -9.513 -9.828 0.927 1.00 94.19 170 PHE A C 1
ATOM 1381 O O . PHE A 1 170 ? -10.363 -9.567 1.773 1.00 94.19 170 PHE A O 1
ATOM 1388 N N . MET A 1 171 ? -8.812 -8.860 0.341 1.00 91.50 171 MET A N 1
ATOM 1389 C CA . MET A 1 171 ? -9.021 -7.444 0.627 1.00 91.50 171 MET A CA 1
ATOM 1390 C C . MET A 1 171 ? -10.133 -6.877 -0.265 1.00 91.50 171 MET A C 1
ATOM 1392 O O . MET A 1 171 ? -10.441 -7.388 -1.344 1.00 91.50 171 MET A O 1
ATOM 1396 N N . SER A 1 172 ? -10.802 -5.820 0.192 1.00 73.00 172 SER A N 1
ATOM 1397 C CA . SER A 1 172 ? -11.814 -5.129 -0.609 1.00 73.00 172 SER A CA 1
ATOM 1398 C C . SER A 1 172 ? -11.196 -4.471 -1.861 1.00 73.00 172 SER A C 1
ATOM 1400 O O . SER A 1 172 ? -9.999 -4.187 -1.930 1.00 73.00 172 SER A O 1
ATOM 1402 N N . GLN A 1 173 ? -12.012 -4.291 -2.908 1.00 64.81 173 GLN A N 1
ATOM 1403 C CA . GLN A 1 173 ? -11.577 -3.850 -4.240 1.00 64.81 173 GLN A CA 1
ATOM 1404 C C . GLN A 1 173 ? -10.959 -2.439 -4.179 1.00 64.81 173 GLN A C 1
ATOM 1406 O O . GLN A 1 173 ? -11.693 -1.458 -4.211 1.00 64.81 173 GLN A O 1
ATOM 1411 N N . GLY A 1 174 ? -9.631 -2.298 -4.112 1.00 54.16 174 GLY A N 1
ATOM 1412 C CA . GLY A 1 174 ? -9.051 -0.946 -4.058 1.00 54.16 174 GLY A CA 1
ATOM 1413 C C . GLY A 1 174 ? -7.543 -0.813 -4.229 1.00 54.16 174 GLY A C 1
ATOM 1414 O O . GLY A 1 174 ? -7.088 0.194 -4.767 1.00 54.16 174 GLY A O 1
ATOM 1415 N N . TYR A 1 175 ? -6.747 -1.813 -3.848 1.00 57.69 175 TYR A N 1
ATOM 1416 C CA . TYR A 1 175 ? -5.291 -1.654 -3.797 1.00 57.69 175 TYR A CA 1
ATOM 1417 C C . TYR A 1 175 ? -4.571 -2.409 -4.919 1.00 57.69 175 TYR A C 1
ATOM 1419 O O . TYR A 1 175 ? -3.998 -3.474 -4.711 1.00 57.69 175 TYR A O 1
ATOM 1427 N N . ARG A 1 176 ? -4.566 -1.830 -6.128 1.00 56.72 176 ARG A N 1
ATOM 1428 C CA . ARG A 1 176 ? -3.751 -2.331 -7.255 1.00 56.72 176 ARG A CA 1
ATOM 1429 C C . ARG A 1 176 ? -2.339 -1.731 -7.307 1.00 56.72 176 ARG A C 1
ATOM 1431 O O . ARG A 1 176 ? -1.488 -2.252 -8.012 1.00 56.72 176 ARG A O 1
ATOM 1438 N N . SER A 1 177 ? -2.087 -0.625 -6.603 1.00 53.16 177 SER A N 1
ATOM 1439 C CA . SER A 1 177 ? -0.937 0.253 -6.883 1.00 53.16 177 SER A CA 1
ATOM 1440 C C . SER A 1 177 ? 0.200 0.211 -5.858 1.00 53.16 177 SER A C 1
ATOM 1442 O O . SER A 1 177 ? 0.971 1.161 -5.790 1.00 53.16 177 SER A O 1
ATOM 1444 N N . GLY A 1 178 ? 0.303 -0.823 -5.024 1.00 55.78 178 GLY A N 1
ATOM 1445 C CA . GLY A 1 178 ? 1.293 -0.834 -3.941 1.00 55.78 178 GLY A CA 1
ATOM 1446 C C . GLY A 1 178 ? 2.388 -1.867 -4.153 1.00 55.78 178 GLY A C 1
ATOM 1447 O O . GLY A 1 178 ? 2.071 -3.046 -4.221 1.00 55.78 178 GLY A O 1
ATOM 1448 N N . THR A 1 179 ? 3.651 -1.453 -4.095 1.00 63.69 179 THR A N 1
ATOM 1449 C CA . THR A 1 179 ? 4.828 -2.281 -3.744 1.00 63.69 179 THR A CA 1
ATOM 1450 C C . THR A 1 179 ? 4.818 -2.721 -2.268 1.00 63.69 179 THR A C 1
ATOM 1452 O O . THR A 1 179 ? 5.853 -3.032 -1.688 1.00 63.69 179 THR A O 1
ATOM 1455 N N . GLY A 1 180 ? 3.652 -2.655 -1.622 1.00 67.19 180 GLY A N 1
ATOM 1456 C CA . GLY A 1 180 ? 3.485 -2.956 -0.215 1.00 67.19 180 GLY A CA 1
ATOM 1457 C C . GLY A 1 180 ? 3.597 -4.450 0.030 1.00 67.19 180 GLY A C 1
ATOM 1458 O O . GLY A 1 180 ? 2.723 -5.203 -0.404 1.00 67.19 180 GLY A O 1
ATOM 1459 N N . ASN A 1 181 ? 4.646 -4.828 0.758 1.00 78.38 181 ASN A N 1
ATOM 1460 C CA . ASN A 1 181 ? 4.961 -6.204 1.146 1.00 78.38 181 ASN A CA 1
ATOM 1461 C C . ASN A 1 181 ? 4.723 -6.435 2.655 1.00 78.38 181 ASN A C 1
ATOM 1463 O O . ASN A 1 181 ? 5.311 -7.336 3.251 1.00 78.38 181 ASN A O 1
ATOM 1467 N N . THR A 1 182 ? 3.910 -5.586 3.295 1.00 84.00 182 THR A N 1
ATOM 1468 C CA . THR A 1 182 ? 3.635 -5.595 4.743 1.00 84.00 182 THR A CA 1
ATOM 1469 C C . THR A 1 182 ? 2.253 -5.021 5.054 1.00 84.00 182 THR A C 1
ATOM 1471 O O . THR A 1 182 ? 1.748 -4.173 4.312 1.00 84.00 182 THR A O 1
ATOM 1474 N N . SER A 1 183 ? 1.684 -5.390 6.206 1.00 84.88 183 SER A N 1
ATOM 1475 C CA . SER A 1 183 ? 0.405 -4.865 6.713 1.00 84.88 183 SER A CA 1
ATOM 1476 C C . SER A 1 183 ? 0.365 -3.335 6.826 1.00 84.88 183 SER A C 1
ATOM 1478 O O . SER A 1 183 ? -0.661 -2.729 6.536 1.00 84.88 183 SER A O 1
ATOM 1480 N N . SER A 1 184 ? 1.493 -2.687 7.135 1.00 86.69 184 SER A N 1
ATOM 1481 C CA . SER A 1 184 ? 1.624 -1.219 7.225 1.00 86.69 184 SER A CA 1
ATOM 1482 C C . SER A 1 184 ? 1.357 -0.464 5.914 1.00 86.69 184 SER A C 1
ATOM 1484 O O . SER A 1 184 ? 1.160 0.758 5.915 1.00 86.69 184 SER A O 1
ATOM 1486 N N . SER A 1 185 ? 1.358 -1.181 4.788 1.00 85.56 185 SER A N 1
ATOM 1487 C CA . SER A 1 185 ? 1.046 -0.636 3.464 1.00 85.56 185 SER A CA 1
ATOM 1488 C C . SER A 1 185 ? -0.454 -0.601 3.164 1.00 85.56 185 SER A C 1
ATOM 1490 O O . SER A 1 185 ? -0.856 -0.028 2.151 1.00 85.56 185 SER A O 1
ATOM 1492 N N . PHE A 1 186 ? -1.273 -1.204 4.025 1.00 87.44 186 PHE A N 1
ATOM 1493 C CA . PHE A 1 186 ? -2.710 -1.354 3.848 1.00 87.44 186 PHE A CA 1
ATOM 1494 C C . PHE A 1 186 ? -3.471 -0.542 4.896 1.00 87.44 186 PHE A C 1
ATOM 1496 O O . PHE A 1 186 ? -2.947 -0.215 5.960 1.00 87.44 186 PHE A O 1
ATOM 1503 N N . ASP A 1 187 ? -4.700 -0.155 4.566 1.00 89.12 187 ASP A N 1
ATOM 1504 C CA . ASP A 1 187 ? -5.568 0.551 5.502 1.00 89.12 187 ASP A CA 1
ATOM 1505 C C . ASP A 1 187 ? -6.359 -0.429 6.385 1.00 89.12 187 ASP A C 1
ATOM 1507 O O . ASP A 1 187 ? -6.401 -1.637 6.142 1.00 89.12 187 ASP A O 1
ATOM 1511 N N . THR A 1 188 ? -7.034 0.109 7.402 1.00 91.31 188 THR A N 1
ATOM 1512 C CA . THR A 1 188 ? -7.875 -0.661 8.327 1.00 91.31 188 THR A CA 1
ATOM 1513 C C . THR A 1 188 ? -8.910 -1.523 7.590 1.00 91.31 188 THR A C 1
ATOM 1515 O O . THR A 1 188 ? -9.118 -2.677 7.949 1.00 91.31 188 THR A O 1
ATOM 1518 N N . SER A 1 189 ? -9.529 -1.016 6.514 1.00 92.31 189 SER A N 1
ATOM 1519 C CA . SER A 1 189 ? -10.530 -1.792 5.760 1.00 92.31 189 SER A CA 1
ATOM 1520 C C . SER A 1 189 ? -9.918 -3.014 5.090 1.00 92.31 189 SER A C 1
ATOM 1522 O O . SER A 1 189 ? -10.496 -4.096 5.143 1.00 92.31 189 SER A O 1
ATOM 1524 N N . ALA A 1 190 ? -8.746 -2.869 4.477 1.00 92.38 190 ALA A N 1
ATOM 1525 C CA . ALA A 1 190 ? -8.054 -3.977 3.843 1.00 92.38 190 ALA A CA 1
ATOM 1526 C C . ALA A 1 190 ? -7.670 -5.064 4.859 1.00 92.38 190 ALA A C 1
ATOM 1528 O O . ALA A 1 190 ? -7.939 -6.238 4.606 1.00 92.38 190 ALA A O 1
ATOM 1529 N N . LEU A 1 191 ? -7.124 -4.687 6.020 1.00 95.19 191 LEU A N 1
ATOM 1530 C CA . LEU A 1 191 ? -6.716 -5.646 7.053 1.00 95.19 191 LEU A CA 1
ATOM 1531 C C . LEU A 1 191 ? -7.903 -6.420 7.633 1.00 95.19 191 LEU A C 1
ATOM 1533 O O . LEU A 1 191 ? -7.896 -7.650 7.616 1.00 95.19 191 LEU A O 1
ATOM 1537 N N . PHE A 1 192 ? -8.966 -5.733 8.054 1.00 96.50 192 PHE A N 1
ATOM 1538 C CA . PHE A 1 192 ? -10.140 -6.424 8.588 1.00 96.50 192 PHE A CA 1
ATOM 1539 C C . PHE A 1 192 ? -10.929 -7.168 7.496 1.00 96.50 192 PHE A C 1
ATOM 1541 O O . PHE A 1 192 ? -11.534 -8.200 7.778 1.00 96.50 192 PHE A O 1
ATOM 1548 N N . SER A 1 193 ? -10.868 -6.729 6.228 1.00 95.94 193 SER A N 1
ATOM 1549 C CA . SER A 1 193 ? -11.417 -7.499 5.097 1.00 95.94 193 SER A CA 1
ATOM 1550 C C . SER A 1 193 ? -10.673 -8.814 4.920 1.00 95.94 193 SER A C 1
ATOM 1552 O O . SER A 1 193 ? -11.322 -9.838 4.723 1.00 95.94 193 SER A O 1
ATOM 1554 N N . TYR A 1 194 ? -9.340 -8.797 5.028 1.00 96.44 194 TYR A N 1
ATOM 1555 C CA . TYR A 1 194 ? -8.534 -10.012 4.994 1.00 96.44 194 TYR A CA 1
ATOM 1556 C C . TYR A 1 194 ? -8.931 -10.960 6.130 1.00 96.44 194 TYR A C 1
ATOM 1558 O O . TYR A 1 194 ? -9.276 -12.106 5.851 1.00 96.44 194 TYR A O 1
ATOM 1566 N N . MET A 1 195 ? -8.965 -10.467 7.376 1.00 97.50 195 MET A N 1
ATOM 1567 C CA . MET A 1 195 ? -9.358 -11.263 8.546 1.00 97.50 195 MET A CA 1
ATOM 1568 C C . MET A 1 195 ? -10.739 -11.888 8.353 1.00 97.50 195 MET A C 1
ATOM 1570 O O . MET A 1 195 ? -10.898 -13.090 8.518 1.00 97.50 195 MET A O 1
ATOM 1574 N N . PHE A 1 196 ? -11.729 -11.095 7.935 1.00 97.25 196 PHE A N 1
ATOM 1575 C CA . PHE A 1 196 ? -13.089 -11.585 7.749 1.00 97.25 196 PHE A CA 1
ATOM 1576 C C . PHE A 1 196 ? -13.208 -12.563 6.576 1.00 97.25 196 PHE A C 1
ATOM 1578 O O . PHE A 1 196 ? -13.873 -13.582 6.709 1.00 97.25 196 PHE A O 1
ATOM 1585 N N . ARG A 1 197 ? -12.605 -12.287 5.413 1.00 96.12 197 ARG A N 1
ATOM 1586 C CA . ARG A 1 197 ? -12.846 -13.067 4.182 1.00 96.12 197 ARG A CA 1
ATOM 1587 C C . ARG A 1 197 ? -11.942 -14.283 4.019 1.00 96.12 197 ARG A C 1
ATOM 1589 O O . ARG A 1 197 ? -12.293 -15.160 3.230 1.00 96.12 197 ARG A O 1
ATOM 1596 N N . CYS A 1 198 ? -10.805 -14.342 4.707 1.00 96.88 198 CYS A N 1
ATOM 1597 C CA . CYS A 1 198 ? -9.872 -15.462 4.636 1.00 96.88 198 CYS A CA 1
ATOM 1598 C C . CYS A 1 198 ? -10.233 -16.533 5.676 1.00 96.88 198 CYS A C 1
ATOM 1600 O O . CYS A 1 198 ? -10.078 -16.316 6.875 1.00 96.88 198 CYS A O 1
ATOM 1602 N N . ARG A 1 199 ? -10.672 -17.715 5.227 1.00 96.88 199 ARG A N 1
ATOM 1603 C CA . ARG A 1 199 ? -10.988 -18.858 6.105 1.00 96.88 199 ARG A CA 1
ATOM 1604 C C . ARG A 1 199 ? -9.780 -19.325 6.913 1.00 96.88 199 ARG A C 1
ATOM 1606 O O . ARG A 1 199 ? -9.931 -19.658 8.077 1.00 96.88 199 ARG A O 1
ATOM 1613 N N . ASN A 1 200 ? -8.572 -19.259 6.349 1.00 95.38 200 ASN A N 1
ATOM 1614 C CA . ASN A 1 200 ? -7.344 -19.593 7.082 1.00 95.38 200 ASN A CA 1
ATOM 1615 C C . ASN A 1 200 ? -7.095 -18.688 8.298 1.00 95.38 200 ASN A C 1
ATOM 1617 O O . ASN A 1 200 ? -6.349 -19.073 9.195 1.00 95.38 200 ASN A O 1
ATOM 1621 N N . PHE A 1 201 ? -7.701 -17.496 8.347 1.00 96.62 201 PHE A N 1
ATOM 1622 C CA . PHE A 1 201 ? -7.562 -16.611 9.498 1.00 96.62 201 PHE A CA 1
ATOM 1623 C C . PHE A 1 201 ? -8.450 -17.028 10.688 1.00 96.62 201 PHE A C 1
ATOM 1625 O O . PHE A 1 201 ? -8.218 -16.576 11.802 1.00 96.62 201 PHE A O 1
ATOM 1632 N N . GLU A 1 202 ? -9.423 -17.927 10.490 1.00 95.25 202 GLU A N 1
ATOM 1633 C CA . GLU A 1 202 ? -10.364 -18.379 11.532 1.00 95.25 202 GLU A CA 1
ATOM 1634 C C . GLU A 1 202 ? -9.699 -18.938 12.781 1.00 95.25 202 GLU A C 1
ATOM 1636 O O . GLU A 1 202 ? -10.236 -18.802 13.870 1.00 95.25 202 GLU A O 1
ATOM 1641 N N . ARG A 1 203 ? -8.528 -19.555 12.648 1.00 95.69 203 ARG A N 1
ATOM 1642 C CA . ARG A 1 203 ? -7.819 -20.125 13.798 1.00 95.69 203 ARG A CA 1
ATOM 1643 C C . ARG A 1 203 ? -7.291 -19.073 14.781 1.00 95.69 203 ARG A C 1
ATOM 1645 O O . ARG A 1 203 ? -7.061 -19.416 15.932 1.00 95.69 203 ARG A O 1
ATOM 1652 N N . TYR A 1 204 ? -7.114 -17.825 14.337 1.00 96.50 204 TYR A N 1
ATOM 1653 C CA . TYR A 1 204 ? -6.583 -16.725 15.153 1.00 96.50 204 TYR A CA 1
ATOM 1654 C C . TYR A 1 204 ? -7.671 -15.937 15.894 1.00 96.50 204 TYR A C 1
ATOM 1656 O O . TYR A 1 204 ? -7.343 -15.037 16.657 1.00 96.50 204 TYR A O 1
ATOM 1664 N N . LEU A 1 205 ? -8.950 -16.224 15.637 1.00 96.19 205 LEU A N 1
ATOM 1665 C CA . LEU A 1 205 ? -10.090 -15.544 16.252 1.00 96.19 205 LEU A CA 1
ATOM 1666 C C . LEU A 1 205 ? -11.080 -16.567 16.802 1.00 96.19 205 LEU A C 1
ATOM 1668 O O . LEU A 1 205 ? -11.252 -17.657 16.251 1.00 96.19 205 LEU A O 1
ATOM 1672 N N . GLN A 1 206 ? -11.750 -16.226 17.893 1.00 95.62 206 GLN A N 1
ATOM 1673 C CA . GLN A 1 206 ? -12.851 -17.027 18.413 1.00 95.62 206 GLN A CA 1
ATOM 1674 C C . GLN A 1 206 ? -14.133 -16.768 17.618 1.00 95.62 206 GLN A C 1
ATOM 1676 O O . GLN A 1 206 ? -14.792 -17.720 17.196 1.00 95.62 206 GLN A O 1
ATOM 1681 N N . ASP A 1 207 ? -14.443 -15.496 17.352 1.00 96.00 207 ASP A N 1
ATOM 1682 C CA . ASP A 1 207 ? -15.572 -15.082 16.517 1.00 96.00 207 ASP A CA 1
ATOM 1683 C C . ASP A 1 207 ? -15.106 -14.209 15.345 1.00 96.00 207 ASP A C 1
ATOM 1685 O O . ASP A 1 207 ? -14.686 -13.060 15.496 1.00 96.00 207 ASP A O 1
ATOM 1689 N N . ILE A 1 208 ? -15.238 -14.733 14.125 1.00 95.50 208 ILE A N 1
ATOM 1690 C CA . ILE A 1 208 ? -14.883 -13.983 12.916 1.00 95.50 208 ILE A CA 1
ATOM 1691 C C . ILE A 1 208 ? -15.755 -12.735 12.711 1.00 95.50 208 ILE A C 1
ATOM 1693 O O . ILE A 1 208 ? -15.344 -11.794 12.023 1.00 95.50 208 ILE A O 1
ATOM 1697 N N . ASN A 1 209 ? -16.968 -12.700 13.273 1.00 96.62 209 ASN A N 1
ATOM 1698 C CA . ASN A 1 209 ? -17.858 -11.558 13.104 1.00 96.62 209 ASN A CA 1
ATOM 1699 C C . ASN A 1 209 ? -17.303 -10.303 13.777 1.00 96.62 209 ASN A C 1
ATOM 1701 O O . ASN A 1 209 ? -17.620 -9.211 13.319 1.00 96.62 209 ASN A O 1
ATOM 1705 N N . VAL A 1 210 ? -16.384 -10.424 14.741 1.00 97.12 210 VAL A N 1
ATOM 1706 C CA . VAL A 1 210 ? -15.643 -9.281 15.294 1.00 97.12 210 VAL A CA 1
ATOM 1707 C C . VAL A 1 210 ? -14.954 -8.481 14.181 1.00 97.12 210 VAL A C 1
ATOM 1709 O O . VAL A 1 210 ? -15.101 -7.260 14.104 1.00 97.12 210 VAL A O 1
ATOM 1712 N N . ALA A 1 211 ? -14.283 -9.153 13.238 1.00 97.19 211 ALA A N 1
ATOM 1713 C CA . ALA A 1 211 ? -13.641 -8.481 12.106 1.00 97.19 211 ALA A CA 1
ATOM 1714 C C . ALA A 1 211 ? -14.661 -7.813 11.164 1.00 97.19 211 ALA A C 1
ATOM 1716 O O . ALA A 1 211 ? -14.410 -6.721 10.649 1.00 97.19 211 ALA A O 1
ATOM 1717 N N . LYS A 1 212 ? -15.826 -8.443 10.957 1.00 96.81 212 LYS A N 1
ATOM 1718 C CA . LYS A 1 212 ? -16.927 -7.874 10.164 1.00 96.81 212 LYS A CA 1
ATOM 1719 C C . LYS A 1 212 ? -17.506 -6.622 10.825 1.00 96.81 212 LYS A C 1
ATOM 1721 O O . LYS A 1 212 ? -17.658 -5.603 10.159 1.00 96.81 212 LYS A O 1
ATOM 1726 N N . ASN A 1 213 ? -17.771 -6.676 12.123 1.00 98.06 213 ASN A N 1
ATOM 1727 C CA . ASN A 1 213 ? -18.357 -5.571 12.871 1.00 98.06 213 ASN A CA 1
ATOM 1728 C C . ASN A 1 213 ? -17.399 -4.371 12.884 1.00 98.06 213 ASN A C 1
ATOM 1730 O O . ASN A 1 213 ? -17.813 -3.244 12.626 1.00 98.06 213 ASN A O 1
ATOM 1734 N N . ILE A 1 214 ? -16.090 -4.596 13.044 1.00 97.62 214 ILE A N 1
ATOM 1735 C CA . ILE A 1 214 ? -15.084 -3.525 12.943 1.00 97.62 214 ILE A CA 1
ATOM 1736 C C . ILE A 1 214 ? -15.037 -2.900 11.539 1.00 97.62 214 ILE A C 1
ATOM 1738 O O . ILE A 1 214 ? -14.871 -1.682 11.412 1.00 97.62 214 ILE A O 1
ATOM 1742 N N . LEU A 1 215 ? -15.224 -3.686 10.470 1.00 95.38 215 LEU A N 1
ATOM 1743 C CA . LEU A 1 215 ? -15.361 -3.133 9.115 1.00 95.38 215 LEU A CA 1
ATOM 1744 C C . LEU A 1 215 ? -16.573 -2.210 8.991 1.00 95.38 215 LEU A C 1
ATOM 1746 O O . LEU A 1 215 ? -16.474 -1.167 8.341 1.00 95.38 215 LEU A O 1
ATOM 1750 N N . GLU A 1 216 ? -17.700 -2.579 9.596 1.00 97.00 216 GLU A N 1
ATOM 1751 C CA . GLU A 1 216 ? -18.914 -1.762 9.610 1.00 97.00 216 GLU A CA 1
ATOM 1752 C C . GLU A 1 216 ? -18.687 -0.459 10.383 1.00 97.00 216 GLU A C 1
ATOM 1754 O O . GLU A 1 216 ? -18.938 0.615 9.833 1.00 97.00 216 GLU A O 1
ATOM 1759 N N . VAL A 1 217 ? -18.072 -0.519 11.571 1.00 97.75 217 VAL A N 1
ATOM 1760 C CA . VAL A 1 217 ? -17.662 0.671 12.341 1.00 97.75 217 VAL A CA 1
ATOM 1761 C C . VAL A 1 217 ? -16.763 1.585 11.507 1.00 97.75 217 VAL A C 1
ATOM 1763 O O . VAL A 1 217 ? -16.998 2.793 11.419 1.00 97.75 217 VAL A O 1
ATOM 1766 N N . ARG A 1 218 ? -15.754 1.025 10.827 1.00 95.75 218 ARG A N 1
ATOM 1767 C CA . ARG A 1 218 ? -14.867 1.788 9.937 1.00 95.75 218 ARG A CA 1
ATOM 1768 C C . ARG A 1 218 ? -15.646 2.444 8.805 1.00 95.75 218 ARG A C 1
ATOM 1770 O O . ARG A 1 218 ? -15.399 3.612 8.504 1.00 95.75 218 ARG A O 1
ATOM 1777 N N . ASN A 1 219 ? -16.550 1.722 8.149 1.00 94.69 219 ASN A N 1
ATOM 1778 C CA . ASN A 1 219 ? -17.353 2.277 7.062 1.00 94.69 219 ASN A CA 1
ATOM 1779 C C . ASN A 1 219 ? -18.251 3.412 7.564 1.00 94.69 219 ASN A C 1
ATOM 1781 O O . ASN A 1 219 ? -18.244 4.483 6.959 1.00 94.69 219 ASN A O 1
ATOM 1785 N N . ASN A 1 220 ? -18.913 3.235 8.707 1.00 96.62 220 ASN A N 1
ATOM 1786 C CA . ASN A 1 220 ? -19.726 4.274 9.334 1.00 96.62 220 ASN A CA 1
ATOM 1787 C C . ASN A 1 220 ? -18.885 5.505 9.698 1.00 96.62 220 ASN A C 1
ATOM 1789 O O . ASN A 1 220 ? -19.303 6.630 9.446 1.00 96.62 220 ASN A O 1
ATOM 1793 N N . ALA A 1 221 ? -17.664 5.319 10.208 1.00 94.62 221 ALA A N 1
ATOM 1794 C CA . ALA A 1 221 ? -16.745 6.420 10.498 1.00 94.62 221 ALA A CA 1
ATOM 1795 C C . ALA A 1 221 ? -16.302 7.166 9.236 1.00 94.62 221 ALA A C 1
ATOM 1797 O O . ALA A 1 221 ? -16.289 8.396 9.221 1.00 94.62 221 ALA A O 1
ATOM 1798 N N . MET A 1 222 ? -15.971 6.458 8.155 1.00 91.50 222 MET A N 1
ATOM 1799 C CA . MET A 1 222 ? -15.511 7.097 6.915 1.00 91.50 222 MET A CA 1
ATOM 1800 C C . MET A 1 222 ? -16.618 7.760 6.106 1.00 9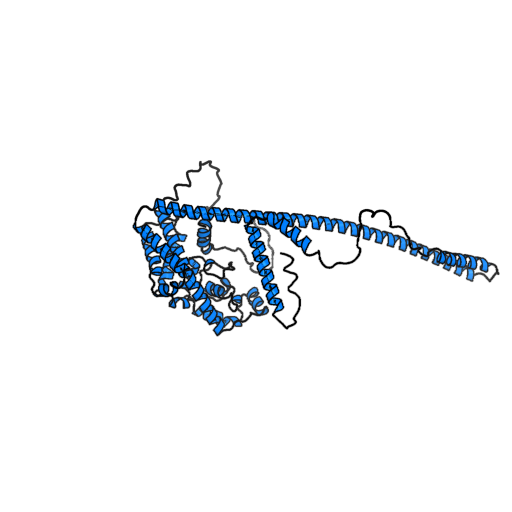1.50 222 MET A C 1
ATOM 1802 O O . MET A 1 222 ? -16.334 8.655 5.306 1.00 91.50 222 MET A O 1
ATOM 1806 N N . HIS A 1 223 ? -17.857 7.329 6.319 1.00 91.19 223 HIS A N 1
ATOM 1807 C CA . HIS A 1 223 ? -19.042 7.861 5.664 1.00 91.19 223 HIS A CA 1
ATOM 1808 C C . HIS A 1 223 ? -19.921 8.702 6.600 1.00 91.19 223 HIS A C 1
ATOM 1810 O O . HIS A 1 223 ? -21.006 9.103 6.188 1.00 91.19 223 HIS A O 1
ATOM 1816 N N . SER A 1 224 ? -19.449 9.016 7.815 1.00 93.38 224 SER A N 1
ATOM 1817 C CA . SER A 1 224 ? -20.171 9.881 8.750 1.00 93.38 224 SER A CA 1
ATOM 1818 C C . SER A 1 224 ? -20.356 11.277 8.137 1.00 93.38 224 SER A C 1
ATOM 1820 O O . SER A 1 224 ? -19.361 11.948 7.814 1.00 93.38 224 SER A O 1
ATOM 1822 N N . PRO A 1 225 ? -21.607 11.745 7.958 1.00 86.25 225 PRO A N 1
ATOM 1823 C CA . PRO A 1 225 ? -21.868 13.122 7.577 1.00 86.25 225 PRO A CA 1
ATOM 1824 C C . PRO A 1 225 ? -21.246 14.052 8.619 1.00 86.25 225 PRO A C 1
ATOM 1826 O O . PRO A 1 225 ? -21.444 13.869 9.813 1.00 86.25 225 PRO A O 1
ATOM 1829 N N . ARG A 1 226 ? -20.484 15.052 8.167 1.00 89.06 226 ARG A N 1
ATOM 1830 C CA . ARG A 1 226 ? -19.811 16.040 9.035 1.00 89.06 226 ARG A CA 1
ATOM 1831 C C . ARG A 1 226 ? -18.735 15.483 9.980 1.00 89.06 226 ARG A C 1
ATOM 1833 O O . ARG A 1 226 ? -18.124 16.283 10.673 1.00 89.06 226 ARG A O 1
ATOM 1840 N N . LEU A 1 227 ? -18.409 14.185 9.915 1.00 92.44 227 LEU A N 1
ATOM 1841 C CA . LEU A 1 227 ? -17.400 13.539 10.771 1.00 92.44 227 LEU A CA 1
ATOM 1842 C C . LEU A 1 227 ? -17.760 13.634 12.260 1.00 92.44 227 LEU A C 1
ATOM 1844 O O . LEU A 1 227 ? -16.928 13.971 13.095 1.00 92.44 227 LEU A O 1
ATOM 1848 N N . GLU A 1 228 ? -19.018 13.363 12.579 1.00 93.81 228 GLU A N 1
ATOM 1849 C CA . GLU A 1 228 ? -19.585 13.532 13.913 1.00 93.81 228 GLU A CA 1
ATOM 1850 C C . GLU A 1 228 ? -20.224 12.223 14.388 1.00 93.81 228 GLU A C 1
ATOM 1852 O O . GLU A 1 228 ? -20.819 11.497 13.590 1.00 93.81 228 GLU A O 1
ATOM 1857 N N . PHE A 1 229 ? -20.107 11.921 15.685 1.00 95.50 229 PHE A N 1
ATOM 1858 C CA . PHE A 1 229 ? -20.817 10.823 16.346 1.00 95.50 229 PHE A CA 1
ATOM 1859 C C . PHE A 1 229 ? -21.429 11.252 17.675 1.00 95.50 229 PHE A C 1
ATOM 1861 O O . PHE A 1 229 ? -20.827 11.991 18.453 1.00 95.50 229 PHE A O 1
ATOM 1868 N N . THR A 1 230 ? -22.618 10.736 17.973 1.00 95.44 230 THR A N 1
ATOM 1869 C CA . THR A 1 230 ? -23.219 10.887 19.303 1.00 95.44 230 THR A CA 1
ATOM 1870 C C . THR A 1 230 ? -22.426 10.094 20.346 1.00 95.44 230 THR A C 1
ATOM 1872 O O . THR A 1 230 ? -21.674 9.176 20.008 1.00 95.44 230 THR A O 1
ATOM 1875 N N . ASP A 1 231 ? -22.595 10.418 21.631 1.00 93.19 231 ASP A N 1
ATOM 1876 C CA . ASP A 1 231 ? -21.962 9.647 22.712 1.00 93.19 231 ASP A CA 1
ATOM 1877 C C . ASP A 1 231 ? -22.393 8.173 22.687 1.00 93.19 231 ASP A C 1
ATOM 1879 O O . ASP A 1 231 ? -21.586 7.290 22.968 1.00 93.19 231 ASP A O 1
ATOM 1883 N N . GLN A 1 232 ? -23.646 7.900 22.306 1.00 95.62 232 GLN A N 1
ATOM 1884 C CA . GLN A 1 232 ? -24.164 6.539 22.185 1.00 95.62 232 GLN A CA 1
ATOM 1885 C C . GLN A 1 232 ? -23.458 5.760 21.070 1.00 95.62 232 GLN A C 1
ATOM 1887 O O . GLN A 1 232 ? -22.990 4.652 21.314 1.00 95.62 232 GLN A O 1
ATOM 1892 N N . GLN A 1 233 ? -23.322 6.356 19.880 1.00 96.81 233 GLN A N 1
ATOM 1893 C CA . GLN A 1 233 ? -22.599 5.739 18.762 1.00 96.81 233 GLN A CA 1
ATOM 1894 C C . GLN A 1 233 ? -21.135 5.485 19.116 1.00 96.81 233 GLN A C 1
ATOM 1896 O O . GLN A 1 233 ? -20.593 4.429 18.808 1.00 96.81 233 GLN A O 1
ATOM 1901 N N . MET A 1 234 ? -20.489 6.441 19.788 1.00 95.25 234 MET A N 1
ATOM 1902 C CA . MET A 1 234 ? -19.114 6.268 20.248 1.00 95.25 234 MET A CA 1
ATOM 1903 C C . MET A 1 234 ? -18.996 5.081 21.207 1.00 95.25 234 MET A C 1
ATOM 1905 O O . MET A 1 234 ? -18.164 4.210 20.967 1.00 95.25 234 MET A O 1
ATOM 1909 N N . LYS A 1 235 ? -19.853 4.992 22.235 1.00 94.69 235 LYS A N 1
ATOM 1910 C CA . LYS A 1 235 ? -19.855 3.868 23.188 1.00 94.69 235 LYS A CA 1
ATOM 1911 C C . LYS A 1 235 ? -20.083 2.524 22.500 1.00 94.69 235 LYS A C 1
ATOM 1913 O O . LYS A 1 235 ? -19.365 1.571 22.788 1.00 94.69 235 LYS A O 1
ATOM 1918 N N . GLU A 1 236 ? -21.045 2.458 21.583 1.00 97.25 236 GLU A N 1
ATOM 1919 C CA . GLU A 1 236 ? -21.342 1.255 20.800 1.00 97.25 236 GLU A CA 1
ATOM 1920 C C . GLU A 1 236 ? -20.125 0.809 19.979 1.00 97.25 236 GLU A C 1
ATOM 1922 O O . GLU A 1 236 ? -19.686 -0.337 20.074 1.00 97.25 236 GLU A O 1
ATOM 1927 N N . TYR A 1 237 ? -19.517 1.730 19.229 1.00 97.62 237 TYR A N 1
ATOM 1928 C CA . TYR A 1 237 ? -18.343 1.437 18.411 1.00 97.62 237 TYR A CA 1
ATOM 1929 C C . TYR A 1 237 ? -17.121 1.052 19.240 1.00 97.62 237 TYR A C 1
ATOM 1931 O O . TYR A 1 237 ? -16.376 0.158 18.842 1.00 97.62 237 TYR A O 1
ATOM 1939 N N . PHE A 1 238 ? -16.923 1.672 20.403 1.00 95.75 238 PHE A N 1
ATOM 1940 C CA . PHE A 1 238 ? -15.889 1.253 21.343 1.00 95.75 238 PHE A CA 1
ATOM 1941 C C . PHE A 1 238 ? -16.135 -0.155 21.871 1.00 95.75 238 PHE A C 1
ATOM 1943 O O . PHE A 1 238 ? -15.191 -0.934 21.903 1.00 95.75 238 PHE A O 1
ATOM 1950 N N . GLY A 1 239 ? -17.377 -0.500 22.221 1.00 96.38 239 GLY A N 1
ATOM 1951 C CA . GLY A 1 239 ? -17.740 -1.857 22.631 1.00 96.38 239 GLY A CA 1
ATOM 1952 C C . GLY A 1 239 ? -17.392 -2.890 21.558 1.00 96.38 239 GLY A C 1
ATOM 1953 O O . GLY A 1 239 ? -16.709 -3.868 21.846 1.00 96.38 239 GLY A O 1
ATOM 1954 N N . ILE A 1 240 ? -17.760 -2.619 20.301 1.00 97.81 240 ILE A N 1
ATOM 1955 C CA . ILE A 1 240 ? -17.434 -3.488 19.157 1.00 97.81 240 ILE A CA 1
ATOM 1956 C C . ILE A 1 240 ? -15.918 -3.656 18.987 1.00 97.81 240 ILE A C 1
ATOM 1958 O O . ILE A 1 240 ? -15.438 -4.764 18.757 1.00 97.81 240 ILE A O 1
ATOM 1962 N N . ILE A 1 241 ? -15.152 -2.564 19.079 1.00 97.62 241 ILE A N 1
ATOM 1963 C CA . ILE A 1 241 ? -13.691 -2.610 18.937 1.00 97.62 241 ILE A CA 1
ATOM 1964 C C . ILE A 1 241 ? -13.055 -3.319 20.146 1.00 97.62 241 ILE A C 1
ATOM 1966 O O . ILE A 1 241 ? -12.112 -4.084 19.964 1.00 97.62 241 ILE A O 1
ATOM 1970 N N . SER A 1 242 ? -13.587 -3.142 21.358 1.00 96.31 242 SER A N 1
ATOM 1971 C CA . SER A 1 242 ? -13.135 -3.849 22.563 1.00 96.31 242 SER A CA 1
ATOM 1972 C C . SER A 1 242 ? -13.251 -5.365 22.434 1.00 96.31 242 SER A C 1
ATOM 1974 O O . SER A 1 242 ? -12.304 -6.044 22.811 1.00 96.31 242 SER A O 1
ATOM 1976 N N . CYS A 1 243 ? -14.298 -5.891 21.788 1.00 97.25 243 CYS A N 1
ATOM 1977 C CA . CYS A 1 243 ? -14.423 -7.334 21.546 1.00 97.25 243 CYS A CA 1
ATOM 1978 C C . CYS A 1 243 ? -13.212 -7.949 20.820 1.00 97.25 243 CYS A C 1
ATOM 1980 O O . CYS A 1 243 ? -12.927 -9.122 21.017 1.00 97.25 243 CYS A O 1
ATOM 1982 N N . LEU A 1 244 ? -12.480 -7.183 20.000 1.00 97.38 244 LEU A N 1
ATOM 1983 C CA . LEU A 1 244 ? -11.238 -7.656 19.375 1.00 97.38 244 LEU A CA 1
ATOM 1984 C C . LEU A 1 244 ? -10.092 -7.787 20.378 1.00 97.38 244 LEU A C 1
ATOM 1986 O O . LEU A 1 244 ? -9.298 -8.715 20.288 1.00 97.38 244 LEU A O 1
ATOM 1990 N N . PHE A 1 245 ? -9.980 -6.831 21.295 1.00 95.44 245 PHE A N 1
ATOM 1991 C CA . PHE A 1 245 ? -8.935 -6.808 22.316 1.00 95.44 245 PHE A CA 1
ATOM 1992 C C . PHE A 1 245 ? -9.188 -7.801 23.452 1.00 95.44 245 PHE A C 1
ATOM 1994 O O . PHE A 1 245 ? -8.256 -8.098 24.194 1.00 95.44 245 PHE A O 1
ATOM 2001 N N . ASP A 1 246 ? -10.424 -8.288 23.562 1.00 95.31 246 ASP A N 1
ATOM 2002 C CA . ASP A 1 246 ? -10.864 -9.284 24.536 1.00 95.31 246 ASP A CA 1
ATOM 2003 C C . ASP A 1 246 ? -10.935 -10.710 23.930 1.00 95.31 246 ASP A C 1
ATOM 2005 O O . ASP A 1 246 ? -11.273 -11.656 24.637 1.00 95.31 246 ASP A O 1
ATOM 2009 N N . ASP A 1 247 ? -10.606 -10.898 22.641 1.00 96.81 247 ASP A N 1
ATOM 2010 C CA . ASP A 1 247 ? -10.588 -12.220 21.991 1.00 96.81 247 ASP A CA 1
ATOM 2011 C C . ASP A 1 247 ? -9.397 -13.054 22.491 1.00 96.81 247 ASP A C 1
ATOM 2013 O O . ASP A 1 247 ? -8.237 -12.762 22.192 1.00 96.81 247 ASP A O 1
ATOM 2017 N N . GLU A 1 248 ? -9.681 -14.117 23.247 1.00 95.56 248 GLU A N 1
ATOM 2018 C CA . GLU A 1 248 ? -8.661 -14.936 23.912 1.00 95.56 248 GLU A CA 1
ATOM 2019 C C . GLU A 1 248 ? -7.649 -15.548 22.935 1.00 95.56 248 GLU A C 1
ATOM 2021 O O . GLU A 1 248 ? -6.449 -15.576 23.221 1.00 95.56 248 GLU A O 1
ATOM 2026 N N . ARG A 1 249 ? -8.102 -16.007 21.759 1.00 96.06 249 ARG A N 1
ATOM 2027 C CA . ARG A 1 249 ? -7.211 -16.617 20.759 1.00 96.06 249 ARG A CA 1
ATOM 2028 C C . ARG A 1 249 ? -6.269 -15.578 20.176 1.00 96.06 249 ARG A C 1
ATOM 2030 O O . ARG A 1 249 ? -5.072 -15.831 20.055 1.00 96.06 249 ARG A O 1
ATOM 2037 N N . LEU A 1 250 ? -6.792 -14.398 19.860 1.00 95.44 250 LEU A N 1
ATOM 2038 C CA . LEU A 1 250 ? -5.978 -13.313 19.335 1.00 95.44 250 LEU A CA 1
ATOM 2039 C C . LEU A 1 250 ? -5.005 -12.769 20.387 1.00 95.44 250 LEU A C 1
ATOM 2041 O O . LEU A 1 250 ? -3.869 -12.425 20.054 1.00 95.44 250 LEU A O 1
ATOM 2045 N N . ILE A 1 251 ? -5.406 -12.720 21.659 1.00 94.81 251 ILE A N 1
ATOM 2046 C CA . ILE A 1 251 ? -4.528 -12.328 22.768 1.00 94.81 251 ILE A CA 1
ATOM 2047 C C . ILE A 1 251 ? -3.305 -13.247 22.833 1.00 94.81 251 ILE A C 1
ATOM 2049 O O . ILE A 1 251 ? -2.181 -12.746 22.864 1.00 94.81 251 ILE A O 1
ATOM 2053 N N . LEU A 1 252 ? -3.495 -14.569 22.793 1.00 94.62 252 LEU A N 1
ATOM 2054 C CA . LEU A 1 252 ? -2.386 -15.533 22.820 1.00 94.62 252 LEU A CA 1
ATOM 2055 C C . LEU A 1 252 ? -1.394 -15.295 21.672 1.00 94.62 252 LEU A C 1
ATOM 2057 O O . LEU A 1 252 ? -0.182 -15.294 21.872 1.00 94.62 252 LEU A O 1
ATOM 2061 N N . GLU A 1 253 ? -1.914 -15.011 20.483 1.00 94.19 253 GLU A N 1
ATOM 2062 C CA . GLU A 1 253 ? -1.116 -14.800 19.271 1.00 94.19 253 GLU A CA 1
ATOM 2063 C C . GLU A 1 253 ? -0.420 -13.432 19.244 1.00 94.19 253 GLU A C 1
ATOM 2065 O O . GLU A 1 253 ? 0.617 -13.268 18.600 1.00 94.19 253 GLU A O 1
ATOM 2070 N N . THR A 1 254 ? -0.964 -12.438 19.952 1.00 93.00 254 THR A N 1
ATOM 2071 C CA . THR A 1 254 ? -0.427 -11.068 19.999 1.00 93.00 254 THR A CA 1
ATOM 2072 C C . THR A 1 254 ? 0.583 -10.827 21.116 1.00 93.00 254 THR A C 1
ATOM 2074 O O . THR A 1 254 ? 1.397 -9.914 20.987 1.00 93.00 254 THR A O 1
ATOM 2077 N N . GLN A 1 255 ? 0.585 -11.636 22.181 1.00 91.69 255 GLN A N 1
ATOM 2078 C CA . GLN A 1 255 ? 1.501 -11.480 23.324 1.00 91.69 255 GLN A CA 1
ATOM 2079 C C . GLN A 1 255 ? 2.984 -11.511 22.930 1.00 91.69 255 GLN A C 1
ATOM 2081 O O . GLN A 1 255 ? 3.803 -10.832 23.545 1.00 91.69 255 GLN A O 1
ATOM 2086 N N . GLN A 1 256 ? 3.325 -12.250 21.876 1.00 92.94 256 GLN A N 1
ATOM 2087 C CA . GLN A 1 256 ? 4.689 -12.338 21.349 1.00 92.94 256 GLN A CA 1
ATOM 2088 C C . GLN A 1 256 ? 5.142 -11.090 20.565 1.00 92.94 256 GLN A C 1
ATOM 2090 O O . GLN A 1 256 ? 6.313 -10.988 20.198 1.00 92.94 256 GLN A O 1
ATOM 2095 N N . PHE A 1 257 ? 4.243 -10.141 20.281 1.00 93.00 257 PHE A N 1
ATOM 2096 C CA . PHE A 1 257 ? 4.534 -8.963 19.467 1.00 93.00 257 PHE A CA 1
ATOM 2097 C C . PHE A 1 257 ? 4.474 -7.674 20.293 1.00 93.00 257 PHE A C 1
ATOM 2099 O O . PHE A 1 257 ? 3.399 -7.201 20.659 1.00 93.00 257 PHE A O 1
ATOM 2106 N N . GLU A 1 258 ? 5.631 -7.032 20.486 1.00 92.88 258 GLU A N 1
ATOM 2107 C CA . GLU A 1 258 ? 5.755 -5.743 21.191 1.00 92.88 258 GLU A CA 1
ATOM 2108 C C . GLU A 1 258 ? 4.839 -4.654 20.603 1.00 92.88 258 GLU A C 1
ATOM 2110 O O . GLU A 1 258 ? 4.223 -3.869 21.320 1.00 92.88 258 GLU A O 1
ATOM 2115 N N . GLN A 1 259 ? 4.699 -4.621 19.275 1.00 90.69 259 GLN A N 1
ATOM 2116 C CA . GLN A 1 259 ? 3.811 -3.666 18.614 1.00 90.69 259 GLN A CA 1
ATOM 2117 C C . GLN A 1 259 ? 2.345 -3.858 19.034 1.00 90.69 259 GLN A C 1
ATOM 2119 O O . GLN A 1 259 ? 1.634 -2.874 19.246 1.00 90.69 259 GLN A O 1
ATOM 2124 N N . SER A 1 260 ? 1.893 -5.107 19.164 1.00 92.56 260 SER A N 1
ATOM 2125 C CA . SER A 1 260 ? 0.522 -5.417 19.560 1.00 92.56 260 SER A CA 1
ATOM 2126 C C . SER A 1 260 ? 0.286 -5.089 21.033 1.00 92.56 260 SER A C 1
ATOM 2128 O O . SER A 1 260 ? -0.720 -4.462 21.362 1.00 92.56 260 SER A O 1
ATOM 2130 N N . THR A 1 261 ? 1.221 -5.432 21.921 1.00 92.19 261 THR A N 1
ATOM 2131 C CA . THR A 1 261 ? 1.100 -5.108 23.353 1.00 92.19 261 THR A CA 1
ATOM 2132 C C . THR A 1 261 ? 1.069 -3.599 23.586 1.00 92.19 261 THR A C 1
ATOM 2134 O O . THR A 1 261 ? 0.234 -3.114 24.353 1.00 92.19 261 THR A O 1
ATOM 2137 N N . LYS A 1 262 ? 1.891 -2.840 22.852 1.00 93.44 262 LYS A N 1
ATOM 2138 C CA . LYS A 1 262 ? 1.864 -1.375 22.863 1.00 93.44 262 LYS A CA 1
ATOM 2139 C C . LYS A 1 262 ? 0.519 -0.817 22.390 1.00 93.44 262 LYS A C 1
ATOM 2141 O O . LYS A 1 262 ? -0.069 -0.001 23.095 1.00 93.44 262 LYS A O 1
ATOM 2146 N N . ALA A 1 263 ? 0.006 -1.275 21.246 1.00 90.62 263 ALA A N 1
ATOM 2147 C CA . ALA A 1 263 ? -1.282 -0.815 20.719 1.00 90.62 263 ALA A CA 1
ATOM 2148 C C . ALA A 1 263 ? -2.448 -1.115 21.682 1.00 90.62 263 ALA A C 1
ATOM 2150 O O . ALA A 1 263 ? -3.337 -0.282 21.862 1.00 90.62 263 ALA A O 1
ATOM 2151 N N . LEU A 1 264 ? -2.428 -2.278 22.344 1.00 92.69 264 LEU A N 1
ATOM 2152 C CA . LEU A 1 264 ? -3.412 -2.639 23.365 1.00 92.69 264 LEU A CA 1
ATOM 2153 C C . LEU A 1 264 ? -3.327 -1.725 24.595 1.00 92.69 264 LEU A C 1
ATOM 2155 O O . LEU A 1 264 ? -4.358 -1.287 25.107 1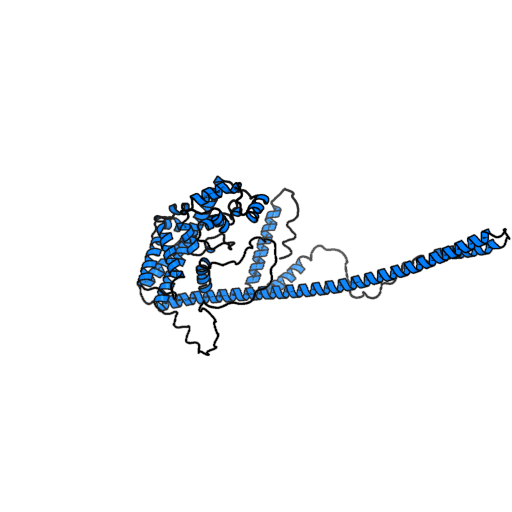.00 92.69 264 LEU A O 1
ATOM 2159 N N . GLN A 1 265 ? -2.116 -1.430 25.069 1.00 93.50 265 GLN A N 1
ATOM 2160 C CA . GLN A 1 265 ? -1.910 -0.530 26.201 1.00 93.50 265 GLN A CA 1
ATOM 2161 C C . GLN A 1 265 ? -2.399 0.890 25.881 1.00 93.50 265 GLN A C 1
ATOM 2163 O O . GLN A 1 265 ? -3.151 1.472 26.660 1.00 93.50 265 GLN A O 1
ATOM 2168 N N . GLU A 1 266 ? -2.055 1.420 24.705 1.00 90.88 266 GLU A N 1
ATOM 2169 C CA . GLU A 1 266 ? -2.512 2.737 24.248 1.00 90.88 266 GLU A CA 1
ATOM 2170 C C . GLU A 1 266 ? -4.043 2.794 24.102 1.00 90.88 266 GLU A C 1
ATOM 2172 O O . GLU A 1 266 ? -4.672 3.781 24.500 1.00 90.88 266 GLU A O 1
ATOM 2177 N N . PHE A 1 267 ? -4.668 1.715 23.617 1.00 92.38 267 PHE A N 1
ATOM 2178 C CA . PHE A 1 267 ? -6.125 1.596 23.574 1.00 92.38 267 PHE A CA 1
ATOM 2179 C C . PHE A 1 267 ? -6.754 1.604 24.977 1.00 92.38 267 PHE A C 1
ATOM 2181 O O . PHE A 1 267 ? -7.711 2.349 25.208 1.00 92.38 267 PHE A O 1
ATOM 2188 N N . LYS A 1 268 ? -6.210 0.828 25.927 1.00 91.81 268 LYS A N 1
ATOM 2189 C CA . LYS A 1 268 ? -6.680 0.797 27.324 1.00 91.81 268 LYS A CA 1
ATOM 2190 C C . LYS A 1 268 ? -6.568 2.171 27.979 1.00 91.81 268 LYS A C 1
ATOM 2192 O O . LYS A 1 268 ? -7.541 2.651 28.550 1.00 91.81 268 LYS A O 1
ATOM 2197 N N . GLU A 1 269 ? -5.437 2.852 27.821 1.00 89.44 269 GLU A N 1
ATOM 2198 C CA . GLU A 1 269 ? -5.255 4.204 28.351 1.00 89.44 269 GLU A CA 1
ATOM 2199 C C . GLU A 1 269 ? -6.235 5.208 27.748 1.00 89.44 269 GLU A C 1
ATOM 2201 O O . GLU A 1 269 ? -6.792 6.037 28.467 1.00 89.44 269 GLU A O 1
ATOM 2206 N N . MET A 1 270 ? -6.469 5.148 26.435 1.00 86.94 270 MET A N 1
ATOM 2207 C CA . MET A 1 270 ? -7.461 5.997 25.778 1.00 86.94 270 MET A CA 1
ATOM 2208 C C . MET A 1 270 ? -8.869 5.735 26.334 1.00 86.94 270 MET A C 1
ATOM 2210 O O . MET A 1 270 ? -9.599 6.688 26.621 1.00 86.94 270 MET A O 1
ATOM 2214 N N . ARG A 1 271 ? -9.240 4.463 26.524 1.00 85.31 271 ARG A N 1
ATOM 2215 C CA . ARG A 1 271 ? -10.524 4.052 27.109 1.00 85.31 271 ARG A CA 1
ATOM 2216 C C . ARG A 1 271 ? -10.670 4.512 28.563 1.00 85.31 271 ARG A C 1
ATOM 2218 O O . ARG A 1 271 ? -11.725 5.003 28.952 1.00 85.31 271 ARG A O 1
ATOM 2225 N N . ASP A 1 272 ? -9.616 4.425 29.362 1.00 85.94 272 ASP A N 1
ATOM 2226 C CA . ASP A 1 272 ? -9.661 4.847 30.764 1.00 85.94 272 ASP A CA 1
ATOM 2227 C C . ASP A 1 272 ? -9.724 6.376 30.891 1.00 85.94 272 ASP A C 1
ATOM 2229 O O . ASP A 1 272 ? -10.418 6.909 31.759 1.00 85.94 272 ASP A O 1
ATOM 2233 N N . ARG A 1 273 ? -9.054 7.109 29.991 1.00 77.25 273 ARG A N 1
ATOM 2234 C CA . ARG A 1 273 ? -9.182 8.574 29.886 1.00 77.25 273 ARG A CA 1
ATOM 2235 C C . ARG A 1 273 ? -10.598 8.985 29.482 1.00 77.25 273 ARG A C 1
ATOM 2237 O O . ARG A 1 273 ? -11.087 10.010 29.953 1.00 77.25 273 ARG A O 1
ATOM 2244 N N . LEU A 1 274 ? -11.274 8.175 28.664 1.00 70.62 274 LEU A N 1
ATOM 2245 C CA . LEU A 1 274 ? -12.688 8.356 28.329 1.00 70.62 274 LEU A CA 1
ATOM 2246 C C . LEU A 1 274 ? -13.616 8.272 29.536 1.00 70.62 274 LEU A C 1
ATOM 2248 O O . LEU A 1 274 ? -14.583 9.029 29.599 1.00 70.62 274 LEU A O 1
ATOM 2252 N N . ALA A 1 275 ? -13.297 7.422 30.508 1.00 72.31 275 ALA A N 1
ATOM 2253 C CA . ALA A 1 275 ? -14.108 7.248 31.706 1.00 72.31 275 ALA A CA 1
ATOM 2254 C C . ALA A 1 275 ? -13.956 8.381 32.744 1.00 72.31 275 ALA A C 1
ATOM 2256 O O . ALA A 1 275 ? -14.821 8.518 33.603 1.00 72.31 275 ALA A O 1
ATOM 2257 N N . LYS A 1 276 ? -12.880 9.189 32.694 1.00 70.62 276 LYS A N 1
ATOM 2258 C CA . LYS A 1 276 ? -12.468 10.084 33.802 1.00 70.62 276 LYS A CA 1
ATOM 2259 C C . LYS A 1 276 ? -12.743 11.595 33.631 1.00 70.62 276 LYS A C 1
ATOM 2261 O O . LYS A 1 276 ? -12.457 12.331 34.563 1.00 70.62 276 LYS A O 1
ATOM 2266 N N . THR A 1 277 ? -13.309 12.060 32.508 1.00 54.22 277 THR A N 1
ATOM 2267 C CA . THR A 1 277 ? -13.709 13.474 32.212 1.00 54.22 277 THR A CA 1
ATOM 2268 C C . THR A 1 277 ? -12.652 14.592 32.385 1.00 54.22 277 THR A C 1
ATOM 2270 O O . THR A 1 277 ? -12.314 14.978 33.490 1.00 54.22 277 THR A O 1
ATOM 2273 N N . ASP A 1 278 ? -12.171 15.166 31.276 1.00 58.47 278 ASP A N 1
ATOM 2274 C CA . ASP A 1 278 ? -12.313 16.573 30.818 1.00 58.47 278 ASP A CA 1
ATOM 2275 C C . ASP A 1 278 ? -11.506 16.664 29.507 1.00 58.47 278 ASP A C 1
ATOM 2277 O O . ASP A 1 278 ? -10.274 16.721 29.465 1.00 58.47 278 ASP A O 1
ATOM 2281 N N . TYR A 1 279 ? -12.221 16.440 28.407 1.00 57.28 279 TYR A N 1
ATOM 2282 C CA . TYR A 1 279 ? -11.684 15.834 27.183 1.00 57.28 279 TYR A CA 1
ATOM 2283 C C . TYR A 1 279 ? -10.859 16.793 26.317 1.00 57.28 279 TYR A C 1
ATOM 2285 O O . TYR A 1 279 ? -10.061 16.381 25.466 1.00 57.28 279 TYR A O 1
ATOM 2293 N N . THR A 1 280 ? -11.053 18.086 26.541 1.00 62.38 280 THR A N 1
ATOM 2294 C CA . THR A 1 280 ? -10.452 19.177 25.779 1.00 62.38 280 THR A CA 1
ATOM 2295 C C . THR A 1 280 ? -8.933 19.156 25.905 1.00 62.38 280 THR A C 1
ATOM 2297 O O . THR A 1 280 ? -8.240 19.153 24.891 1.00 62.38 280 THR A O 1
ATOM 2300 N N . LYS A 1 281 ? -8.385 19.026 27.118 1.00 66.88 281 LYS A N 1
ATOM 2301 C CA . LYS A 1 281 ? -6.935 19.145 27.348 1.00 66.88 281 LYS A CA 1
ATOM 2302 C C . LYS A 1 281 ? -6.124 18.008 26.717 1.00 66.88 281 LYS A C 1
ATOM 2304 O O . LYS A 1 281 ? -5.088 18.255 26.099 1.00 66.88 281 LYS A O 1
ATOM 2309 N N . THR A 1 282 ? -6.591 16.763 26.825 1.00 63.53 282 THR A N 1
ATOM 2310 C CA . THR A 1 282 ? -5.900 15.601 26.237 1.00 63.53 282 THR A CA 1
ATOM 2311 C C . THR A 1 282 ? -6.035 15.570 24.719 1.00 63.53 282 THR A C 1
ATOM 2313 O O . THR A 1 282 ? -5.055 15.290 24.031 1.00 63.53 282 THR A O 1
ATOM 2316 N N . THR A 1 283 ? -7.215 15.905 24.189 1.00 65.12 283 THR A N 1
ATOM 2317 C CA . THR A 1 283 ? -7.442 15.960 22.738 1.00 65.12 283 THR A CA 1
ATOM 2318 C C . THR A 1 283 ? -6.602 17.062 22.101 1.00 65.12 283 THR A C 1
ATOM 2320 O O . THR A 1 283 ? -5.953 16.819 21.089 1.00 65.12 283 THR A O 1
ATOM 2323 N N . ILE A 1 284 ? -6.525 18.240 22.731 1.00 70.12 284 ILE A N 1
ATOM 2324 C CA . ILE A 1 284 ? -5.659 19.339 22.285 1.00 70.12 284 ILE A CA 1
ATOM 2325 C C . ILE A 1 284 ? -4.189 18.909 22.294 1.00 70.12 284 ILE A C 1
ATOM 2327 O O . ILE A 1 284 ? -3.488 19.149 21.314 1.00 70.12 284 ILE A O 1
ATOM 2331 N N . LYS A 1 285 ? -3.721 18.227 23.350 1.00 75.25 285 LYS A N 1
ATOM 2332 C CA . LYS A 1 285 ? -2.340 17.722 23.409 1.00 75.25 285 LYS A CA 1
ATOM 2333 C C . LYS A 1 285 ? -2.048 16.734 22.275 1.00 75.25 285 LYS A C 1
ATOM 2335 O O . LYS A 1 285 ? -1.056 16.903 21.574 1.00 75.25 285 LYS A O 1
ATOM 2340 N N . PHE A 1 286 ? -2.927 15.757 22.056 1.00 70.69 286 PHE A N 1
ATOM 2341 C CA . PHE A 1 286 ? -2.767 14.765 20.990 1.00 70.69 286 PHE A CA 1
ATOM 2342 C C . PHE A 1 286 ? -2.790 15.405 19.593 1.00 70.69 286 PHE A C 1
ATOM 2344 O O . PHE A 1 286 ? -1.911 15.141 18.774 1.00 70.69 286 PHE A O 1
ATOM 2351 N N . ILE A 1 287 ? -3.754 16.295 19.327 1.00 75.25 287 ILE A N 1
ATOM 2352 C CA . ILE A 1 287 ? -3.819 17.056 18.070 1.00 75.25 287 ILE A CA 1
ATOM 2353 C C . ILE A 1 287 ? -2.550 17.899 17.895 1.00 75.25 287 ILE A C 1
ATOM 2355 O O . ILE A 1 287 ? -2.018 17.969 16.790 1.00 75.25 287 ILE A O 1
ATOM 2359 N N . GLY A 1 288 ? -2.031 18.496 18.970 1.00 77.00 288 GLY A N 1
ATOM 2360 C CA . GLY A 1 288 ? -0.773 19.240 18.970 1.00 77.00 288 GLY A CA 1
ATOM 2361 C C . GLY A 1 288 ? 0.433 18.377 18.591 1.00 77.00 288 GLY A C 1
ATOM 2362 O O . GLY A 1 288 ? 1.213 18.764 17.721 1.00 77.00 288 GLY A O 1
ATOM 2363 N N . GLU A 1 289 ? 0.566 17.188 19.180 1.00 78.81 289 GLU A N 1
ATOM 2364 C CA . GLU A 1 289 ? 1.640 16.233 18.874 1.00 78.81 289 GLU A CA 1
ATOM 2365 C C . GLU A 1 289 ? 1.566 15.731 17.420 1.00 78.81 289 GLU A C 1
ATOM 2367 O O . GLU A 1 289 ? 2.576 15.712 16.706 1.00 78.81 289 GLU A O 1
ATOM 2372 N N . GLU A 1 290 ? 0.364 15.404 16.940 1.00 71.69 290 GLU A N 1
ATOM 2373 C CA . GLU A 1 290 ? 0.116 15.000 15.551 1.00 71.69 290 GLU A CA 1
ATOM 2374 C C . GLU A 1 290 ? 0.378 16.144 14.564 1.00 71.69 290 GLU A C 1
ATOM 2376 O O . GLU A 1 290 ? 0.995 15.923 13.517 1.00 71.69 290 GLU A O 1
ATOM 2381 N N . ASN A 1 291 ? -0.018 17.377 14.894 1.00 73.75 291 ASN A N 1
ATOM 2382 C CA . ASN A 1 291 ? 0.284 18.567 14.099 1.00 73.75 291 ASN A CA 1
ATOM 2383 C C . ASN A 1 291 ? 1.792 18.837 14.052 1.00 73.75 291 ASN A C 1
ATOM 2385 O O . ASN A 1 291 ? 2.329 19.106 12.979 1.00 73.75 291 ASN A O 1
ATOM 2389 N N . ALA A 1 292 ? 2.510 18.676 15.164 1.00 78.12 292 ALA A N 1
ATOM 2390 C CA . ALA A 1 292 ? 3.965 18.805 15.192 1.00 78.12 292 ALA A CA 1
ATOM 2391 C C . ALA A 1 292 ? 4.654 17.729 14.332 1.00 78.12 292 ALA A C 1
ATOM 2393 O O . ALA A 1 292 ? 5.611 18.010 13.606 1.00 78.12 292 ALA A O 1
ATOM 2394 N N . MET A 1 293 ? 4.167 16.485 14.362 1.00 78.00 293 MET A N 1
ATOM 2395 C CA . MET A 1 293 ? 4.656 15.423 13.477 1.00 78.00 293 MET A CA 1
ATOM 2396 C C . MET A 1 293 ? 4.335 15.705 12.002 1.00 78.00 293 MET A C 1
ATOM 2398 O O . MET A 1 293 ? 5.171 15.479 11.123 1.00 78.00 293 MET A O 1
ATOM 2402 N N . LEU A 1 294 ? 3.134 16.215 11.723 1.00 72.06 294 LEU A N 1
ATOM 2403 C CA . LEU A 1 294 ? 2.699 16.684 10.411 1.00 72.06 294 LEU A CA 1
ATOM 2404 C C . LEU A 1 294 ? 3.638 17.747 9.860 1.00 72.06 294 LEU A C 1
ATOM 2406 O O . LEU A 1 294 ? 4.119 17.581 8.742 1.00 72.06 294 LEU A O 1
ATOM 2410 N N . SER A 1 295 ? 3.930 18.776 10.650 1.00 81.50 295 SER A N 1
ATOM 2411 C CA . SER A 1 295 ? 4.846 19.851 10.283 1.00 81.50 295 SER A CA 1
ATOM 2412 C C . SER A 1 295 ? 6.238 19.304 9.981 1.00 81.50 295 SER A C 1
ATOM 2414 O O . SER A 1 295 ? 6.758 19.567 8.902 1.00 81.50 295 SER A O 1
ATOM 2416 N N . ARG A 1 296 ? 6.788 18.419 10.831 1.00 84.94 296 ARG A N 1
ATOM 2417 C CA . ARG A 1 296 ? 8.068 17.732 10.557 1.00 84.94 296 ARG A CA 1
ATOM 2418 C C . ARG A 1 296 ? 8.049 16.963 9.232 1.00 84.94 296 ARG A C 1
ATOM 2420 O O . ARG A 1 296 ? 8.980 17.064 8.438 1.00 84.94 296 ARG A O 1
ATOM 2427 N N . CYS A 1 297 ? 6.973 16.224 8.958 1.00 75.06 297 CYS A N 1
ATOM 2428 C CA . CYS A 1 297 ? 6.798 15.511 7.691 1.00 75.06 297 CYS A CA 1
ATOM 2429 C C . CYS A 1 297 ? 6.691 16.456 6.487 1.00 75.06 297 CYS A C 1
ATOM 2431 O O . CYS A 1 297 ? 7.196 16.129 5.415 1.00 75.06 297 CYS A O 1
ATOM 2433 N N . VAL A 1 298 ? 5.984 17.581 6.621 1.00 81.62 298 VAL A N 1
ATOM 2434 C CA . VAL A 1 298 ? 5.847 18.584 5.556 1.00 81.62 298 VAL A CA 1
ATOM 2435 C C . VAL A 1 298 ? 7.207 19.201 5.258 1.00 81.62 298 VAL A C 1
ATOM 2437 O O . VAL A 1 298 ? 7.610 19.179 4.100 1.00 81.62 298 VAL A O 1
ATOM 2440 N N . SER A 1 299 ? 7.951 19.620 6.284 1.00 88.81 299 SER A N 1
ATOM 2441 C CA . SER A 1 299 ? 9.313 20.139 6.140 1.00 88.81 299 SER A CA 1
ATOM 2442 C C . SER A 1 299 ? 10.243 19.129 5.464 1.00 88.81 299 SER A C 1
ATOM 2444 O O . SER A 1 299 ? 10.913 19.477 4.499 1.00 88.81 299 SER A O 1
ATOM 2446 N N . ALA A 1 300 ? 10.219 17.857 5.879 1.00 86.12 300 ALA A N 1
ATOM 2447 C CA . ALA A 1 300 ? 11.030 16.812 5.251 1.00 86.12 300 ALA A CA 1
ATOM 2448 C C . ALA A 1 300 ? 10.683 16.604 3.762 1.00 86.12 300 ALA A C 1
ATOM 2450 O O . ALA A 1 300 ? 11.579 16.530 2.922 1.00 86.12 300 ALA A O 1
ATOM 2451 N N . ASN A 1 301 ? 9.390 16.559 3.410 1.00 80.44 301 ASN A N 1
ATOM 2452 C CA . ASN A 1 301 ? 8.973 16.449 2.004 1.00 80.44 301 ASN A CA 1
ATOM 2453 C C . ASN A 1 301 ? 9.353 17.704 1.205 1.00 80.44 301 ASN A C 1
ATOM 2455 O O . ASN A 1 301 ? 9.714 17.599 0.038 1.00 80.44 301 ASN A O 1
ATOM 2459 N N . GLN A 1 302 ? 9.290 18.887 1.818 1.00 92.06 302 GLN A N 1
ATOM 2460 C CA . GLN A 1 302 ? 9.691 20.138 1.182 1.00 92.06 302 GLN A CA 1
ATOM 2461 C C . GLN A 1 302 ? 11.194 20.144 0.873 1.00 92.06 302 GLN A C 1
ATOM 2463 O O . GLN A 1 302 ? 11.575 20.482 -0.245 1.00 92.06 302 GLN A O 1
ATOM 2468 N N . SER A 1 303 ? 12.041 19.673 1.794 1.00 91.50 303 SER A N 1
ATOM 2469 C CA . SER A 1 303 ? 13.476 19.481 1.544 1.00 91.50 303 SER A CA 1
ATOM 2470 C C . SER A 1 303 ? 13.743 18.478 0.415 1.00 91.50 303 SER A C 1
ATOM 2472 O O . SER A 1 303 ? 14.584 18.733 -0.447 1.00 91.50 303 SER A O 1
ATOM 2474 N N . GLN A 1 304 ? 12.998 17.367 0.362 1.00 91.69 304 GLN A N 1
ATOM 2475 C CA . GLN A 1 304 ? 13.100 16.398 -0.739 1.00 91.69 304 GLN A CA 1
ATOM 2476 C C . GLN A 1 304 ? 12.692 17.004 -2.089 1.00 91.69 304 GLN A C 1
ATOM 2478 O O . GLN A 1 304 ? 13.377 16.788 -3.086 1.00 91.69 304 GLN A O 1
ATOM 2483 N N . LEU A 1 305 ? 11.618 17.800 -2.133 1.00 89.44 305 LEU A N 1
ATOM 2484 C CA . LEU A 1 305 ? 11.189 18.496 -3.350 1.00 89.44 305 LEU A CA 1
ATOM 2485 C C . LEU A 1 305 ? 12.231 19.511 -3.831 1.00 89.44 305 LEU A C 1
ATOM 2487 O O . LEU A 1 305 ? 12.479 19.598 -5.031 1.00 89.44 305 LEU A O 1
ATOM 2491 N N . ILE A 1 306 ? 12.872 20.239 -2.912 1.00 95.88 306 ILE A N 1
ATOM 2492 C CA . ILE A 1 306 ? 13.977 21.150 -3.244 1.00 95.88 306 ILE A CA 1
ATOM 2493 C C . ILE A 1 306 ? 15.156 20.366 -3.837 1.00 95.88 306 ILE A C 1
ATOM 2495 O O . ILE A 1 306 ? 15.697 20.759 -4.867 1.00 95.88 306 ILE A O 1
ATOM 2499 N N . SER A 1 307 ? 15.522 19.227 -3.242 1.00 93.75 307 SER A N 1
ATOM 2500 C CA . SER A 1 307 ? 16.586 18.360 -3.764 1.00 93.75 307 SER A CA 1
ATOM 2501 C C . SER A 1 307 ? 16.273 17.831 -5.171 1.00 93.75 307 SER A C 1
ATOM 2503 O O . SER A 1 307 ? 17.121 17.925 -6.059 1.00 93.75 307 SER A O 1
ATOM 2505 N N . LEU A 1 308 ? 15.044 17.356 -5.408 1.00 90.94 308 LEU A N 1
ATOM 2506 C CA . LEU A 1 308 ? 14.599 16.896 -6.729 1.00 90.94 308 LEU A CA 1
ATOM 2507 C C . LEU A 1 308 ? 14.593 18.021 -7.766 1.00 90.94 308 LEU A C 1
ATOM 2509 O O . LEU A 1 308 ? 14.989 17.799 -8.908 1.00 90.94 308 LEU A O 1
ATOM 2513 N N . ARG A 1 309 ? 14.181 19.229 -7.373 1.00 96.44 309 ARG A N 1
ATOM 2514 C CA . ARG A 1 309 ? 14.236 20.407 -8.243 1.00 96.44 309 ARG A CA 1
ATOM 2515 C C . ARG A 1 309 ? 15.674 20.736 -8.642 1.00 96.44 309 ARG A C 1
ATOM 2517 O O . ARG A 1 309 ? 15.945 20.891 -9.825 1.00 96.44 309 ARG A O 1
ATOM 2524 N N . ASN A 1 310 ? 16.603 20.752 -7.688 1.00 95.69 310 ASN A N 1
ATOM 2525 C CA . ASN A 1 310 ? 18.019 20.999 -7.972 1.00 95.69 310 ASN A CA 1
ATOM 2526 C C . ASN A 1 310 ? 18.613 19.931 -8.905 1.00 95.69 310 ASN A C 1
ATOM 2528 O O . ASN A 1 310 ? 19.393 20.253 -9.800 1.00 95.69 310 ASN A O 1
ATOM 2532 N N . LEU A 1 311 ? 18.230 18.661 -8.721 1.00 95.75 311 LEU A N 1
ATOM 2533 C CA . LEU A 1 311 ? 18.626 17.576 -9.618 1.00 95.75 311 LEU A CA 1
ATOM 2534 C C . LEU A 1 311 ? 18.094 17.805 -11.040 1.00 95.75 311 LEU A C 1
ATOM 2536 O O . LEU A 1 311 ? 18.852 17.687 -12.000 1.00 95.75 311 LEU A O 1
ATOM 2540 N N . TYR A 1 312 ? 16.819 18.176 -11.174 1.00 95.75 312 TYR A N 1
ATOM 2541 C CA . TYR A 1 312 ? 16.206 18.501 -12.461 1.00 95.75 312 TYR A CA 1
ATOM 2542 C C . TYR A 1 312 ? 16.907 19.678 -13.159 1.00 95.75 312 TYR A C 1
ATOM 2544 O O . TYR A 1 312 ? 17.210 19.600 -14.351 1.00 95.75 312 TYR A O 1
ATOM 2552 N N . ASP A 1 313 ? 17.227 20.739 -12.418 1.00 96.75 313 ASP A N 1
ATOM 2553 C CA . ASP A 1 313 ? 17.925 21.911 -12.951 1.00 96.75 313 ASP A CA 1
ATOM 2554 C C . ASP A 1 313 ? 19.350 21.558 -13.415 1.00 96.75 313 ASP A C 1
ATOM 2556 O O . ASP A 1 313 ? 19.805 22.038 -14.456 1.00 96.75 313 ASP A O 1
ATOM 2560 N N . ASN A 1 314 ? 20.047 20.674 -12.691 1.00 97.00 314 ASN A N 1
ATOM 2561 C CA . ASN A 1 314 ? 21.363 20.169 -13.090 1.00 97.00 314 ASN A CA 1
ATOM 2562 C C . ASN A 1 314 ? 21.287 19.329 -14.372 1.00 97.00 314 ASN A C 1
ATOM 2564 O O . ASN A 1 314 ? 22.020 19.613 -15.315 1.00 97.00 314 ASN A O 1
ATOM 2568 N N . ILE A 1 315 ? 20.356 18.371 -14.444 1.00 96.38 315 ILE A N 1
ATOM 2569 C CA . ILE A 1 315 ? 20.142 17.544 -15.644 1.00 96.38 315 ILE A CA 1
ATOM 2570 C C . ILE A 1 315 ? 19.809 18.425 -16.852 1.00 96.38 315 ILE A C 1
ATOM 2572 O O . ILE A 1 315 ? 20.348 18.226 -17.939 1.00 96.38 315 ILE A O 1
ATOM 2576 N N . THR A 1 316 ? 18.955 19.433 -16.665 1.00 96.50 316 THR A N 1
ATOM 2577 C CA . THR A 1 316 ? 18.587 20.376 -17.728 1.00 96.50 316 THR A CA 1
ATOM 2578 C C . THR A 1 316 ? 19.805 21.165 -18.213 1.00 96.50 316 THR A C 1
ATOM 2580 O O . THR A 1 316 ? 20.006 21.321 -19.419 1.00 96.50 316 THR A O 1
ATOM 2583 N N . ARG A 1 317 ? 20.659 21.628 -17.293 1.00 97.69 317 ARG A N 1
ATOM 2584 C CA . ARG A 1 317 ? 21.902 22.336 -17.631 1.00 97.69 317 ARG A CA 1
ATOM 2585 C C . ARG A 1 317 ? 22.867 21.445 -18.415 1.00 97.69 317 ARG A C 1
ATOM 2587 O O . ARG A 1 317 ? 23.411 21.887 -19.428 1.00 97.69 317 ARG A O 1
ATOM 2594 N N . ASP A 1 318 ? 23.043 20.202 -17.982 1.00 96.56 318 ASP A N 1
ATOM 2595 C CA . ASP A 1 318 ? 23.914 19.232 -18.648 1.00 96.56 318 ASP A CA 1
ATOM 2596 C C . ASP A 1 318 ? 23.398 18.893 -20.048 1.00 96.56 318 ASP A C 1
ATOM 2598 O O . ASP A 1 318 ? 24.168 18.901 -21.008 1.00 96.56 318 ASP A O 1
ATOM 2602 N N . PHE A 1 319 ? 22.084 18.710 -20.203 1.00 96.44 319 PHE A N 1
ATOM 2603 C CA . PHE A 1 319 ? 21.454 18.490 -21.504 1.00 96.44 319 PHE A CA 1
ATOM 2604 C C . PHE A 1 319 ? 21.692 19.657 -22.475 1.00 96.44 319 PHE A C 1
ATOM 2606 O O . PHE A 1 319 ? 22.046 19.443 -23.639 1.00 96.44 319 PHE A O 1
ATOM 2613 N N . VAL A 1 320 ? 21.561 20.903 -22.004 1.00 97.56 320 VAL A N 1
ATOM 2614 C CA . VAL A 1 320 ? 21.858 22.099 -22.812 1.00 97.56 320 VAL A CA 1
ATOM 2615 C C . VAL A 1 320 ? 23.336 22.140 -23.216 1.00 97.56 320 VAL A C 1
ATOM 2617 O O . VAL A 1 320 ? 23.650 22.476 -24.360 1.00 97.56 320 VAL A O 1
ATOM 2620 N N . ASN A 1 321 ? 24.252 21.774 -22.317 1.00 97.12 321 ASN A N 1
ATOM 2621 C CA . ASN A 1 321 ? 25.685 21.734 -22.613 1.00 97.12 321 ASN A CA 1
ATOM 2622 C C . ASN A 1 321 ? 26.031 20.664 -23.659 1.00 97.12 321 ASN A C 1
ATOM 2624 O O . ASN A 1 321 ? 26.731 20.969 -24.626 1.00 97.12 321 ASN A O 1
ATOM 2628 N N . VAL A 1 322 ? 25.495 19.449 -23.516 1.00 97.25 322 VAL A N 1
ATOM 2629 C CA . VAL A 1 322 ? 25.657 18.366 -24.502 1.00 97.25 322 VAL A CA 1
ATOM 2630 C C . VAL A 1 322 ? 25.094 18.787 -25.861 1.00 97.25 322 VAL A C 1
ATOM 2632 O O . VAL A 1 322 ? 25.747 18.600 -26.885 1.00 97.25 322 VAL A O 1
ATOM 2635 N N . SER A 1 323 ? 23.936 19.450 -25.882 1.00 96.62 323 SER A N 1
ATOM 2636 C CA . SER A 1 323 ? 23.330 19.960 -27.120 1.00 96.62 323 SER A CA 1
ATOM 2637 C C . SER A 1 323 ? 24.217 21.000 -27.823 1.00 96.62 323 SER A C 1
ATOM 2639 O O . SER A 1 323 ? 24.380 20.959 -29.043 1.00 96.62 323 SER A O 1
ATOM 2641 N N . LYS A 1 324 ? 24.860 21.906 -27.071 1.00 97.88 324 LYS A N 1
ATOM 2642 C CA . LYS A 1 324 ? 25.828 22.878 -27.623 1.00 97.88 324 LYS A CA 1
ATOM 2643 C C . LYS A 1 324 ? 27.083 22.205 -28.184 1.00 97.88 324 LYS A C 1
ATOM 2645 O O . LYS A 1 324 ? 27.592 22.633 -29.225 1.00 97.88 324 LYS A O 1
ATOM 2650 N N . GLN A 1 325 ? 27.578 21.164 -27.514 1.00 97.56 325 GLN A N 1
ATOM 2651 C CA . GLN A 1 325 ? 28.719 20.379 -27.993 1.00 97.56 325 GLN A CA 1
ATOM 2652 C C . GLN A 1 325 ? 28.373 19.649 -29.293 1.00 97.56 325 GLN A C 1
ATOM 2654 O O . GLN A 1 325 ? 29.126 19.756 -30.258 1.00 97.56 325 GLN A O 1
ATOM 2659 N N . ALA A 1 326 ? 27.206 19.002 -29.357 1.00 96.44 326 ALA A N 1
ATOM 2660 C CA . ALA A 1 326 ? 26.716 18.343 -30.566 1.00 96.44 326 ALA A CA 1
ATOM 2661 C C . ALA A 1 326 ? 26.584 19.326 -31.742 1.00 96.44 326 ALA A C 1
ATOM 2663 O O . ALA A 1 326 ? 27.022 19.029 -32.848 1.00 96.44 326 ALA A O 1
ATOM 2664 N N . LEU A 1 327 ? 26.072 20.537 -31.499 1.00 97.75 327 LEU A N 1
ATOM 2665 C CA . LEU A 1 327 ? 25.961 21.569 -32.534 1.00 97.75 327 LEU A CA 1
ATOM 2666 C C . LEU A 1 327 ? 27.329 22.060 -33.033 1.00 97.75 327 LEU A C 1
ATOM 2668 O O . LEU A 1 327 ? 27.496 22.322 -34.222 1.00 97.75 327 LEU A O 1
ATOM 2672 N N . THR A 1 328 ? 28.317 22.171 -32.143 1.00 97.62 328 THR A N 1
ATOM 2673 C CA . THR A 1 328 ? 29.699 22.504 -32.531 1.00 97.62 328 THR A CA 1
ATOM 2674 C C . THR A 1 328 ? 30.329 21.388 -33.361 1.00 97.62 328 THR A C 1
ATOM 2676 O O . THR A 1 328 ? 30.979 21.670 -34.366 1.00 97.62 328 THR A O 1
ATOM 2679 N N . LEU A 1 329 ? 30.106 20.129 -32.971 1.00 97.00 329 LEU A N 1
ATOM 2680 C CA . LEU A 1 329 ? 30.601 18.966 -33.701 1.00 97.00 329 LEU A CA 1
ATOM 2681 C C . LEU A 1 329 ? 29.983 18.881 -35.101 1.00 97.00 329 LEU A C 1
ATOM 2683 O O . LEU A 1 329 ? 30.721 18.713 -36.065 1.00 97.00 329 LEU A O 1
ATOM 2687 N N . ASN A 1 330 ? 28.670 19.090 -35.225 1.00 97.12 330 ASN A N 1
ATOM 2688 C CA . ASN A 1 330 ? 27.990 19.108 -36.522 1.00 97.12 330 ASN A CA 1
ATOM 2689 C C . ASN A 1 330 ? 28.569 20.184 -37.448 1.00 97.12 330 ASN A C 1
ATOM 2691 O O . ASN A 1 330 ? 28.934 19.877 -38.574 1.00 97.12 330 ASN A O 1
ATOM 2695 N N . LYS A 1 331 ? 28.782 21.410 -36.949 1.00 97.75 331 LYS A N 1
ATOM 2696 C CA . LYS A 1 331 ? 29.435 22.473 -37.735 1.00 97.75 331 LYS A CA 1
ATOM 2697 C C . LYS A 1 331 ? 30.840 22.088 -38.202 1.00 97.75 331 LYS A C 1
ATOM 2699 O O . LYS A 1 331 ? 31.240 22.455 -39.302 1.00 97.75 331 LYS A O 1
ATOM 2704 N N . ALA A 1 332 ? 31.605 21.381 -37.369 1.00 96.69 332 ALA A N 1
ATOM 2705 C CA . ALA A 1 332 ? 32.920 20.888 -37.763 1.00 96.69 332 ALA A CA 1
ATOM 2706 C C . ALA A 1 332 ? 32.805 19.813 -38.856 1.00 96.69 332 ALA A C 1
ATOM 2708 O O . ALA A 1 332 ? 33.557 19.862 -39.827 1.00 96.69 332 ALA A O 1
ATOM 2709 N N . CYS A 1 333 ? 31.853 18.882 -38.734 1.00 95.94 333 CYS A N 1
ATOM 2710 C CA . CYS A 1 333 ? 31.556 17.887 -39.765 1.00 95.94 333 CYS A CA 1
ATOM 2711 C C . CYS A 1 333 ? 31.172 18.542 -41.098 1.00 95.94 333 CYS A C 1
ATOM 2713 O O . CYS A 1 333 ? 31.756 18.174 -42.113 1.00 95.94 333 CYS A O 1
ATOM 2715 N N . ASP A 1 334 ? 30.305 19.558 -41.091 1.00 97.19 334 ASP A N 1
ATOM 2716 C CA . ASP A 1 334 ? 29.909 20.297 -42.299 1.00 97.19 334 ASP A CA 1
ATOM 2717 C C . ASP A 1 334 ? 31.123 20.958 -42.977 1.00 97.19 334 ASP A C 1
ATOM 2719 O O . ASP A 1 334 ? 31.308 20.868 -44.190 1.00 97.19 334 ASP A O 1
ATOM 2723 N N . GLN A 1 335 ? 32.020 21.567 -42.191 1.00 97.62 335 GLN A N 1
ATOM 2724 C CA . GLN A 1 335 ? 33.265 22.148 -42.710 1.00 97.62 335 GLN A CA 1
ATOM 2725 C C . GLN A 1 335 ? 34.212 21.094 -43.294 1.00 97.62 335 GLN A C 1
ATOM 2727 O O . GLN A 1 335 ? 34.901 21.356 -44.283 1.00 97.62 335 GLN A O 1
ATOM 2732 N N . PHE A 1 336 ? 34.300 19.914 -42.674 1.00 97.00 336 PHE A N 1
ATOM 2733 C CA . PHE A 1 336 ? 35.089 18.806 -43.211 1.00 97.00 336 PHE A CA 1
ATOM 2734 C C . PHE A 1 336 ? 34.488 18.266 -44.505 1.00 97.00 336 PHE A C 1
ATOM 2736 O O . PHE A 1 336 ? 35.234 18.041 -45.456 1.00 97.00 336 PHE A O 1
ATOM 2743 N N . GLN A 1 337 ? 33.166 18.117 -44.564 1.00 97.75 337 GLN A N 1
ATOM 2744 C CA . GLN A 1 337 ? 32.460 17.693 -45.765 1.00 97.75 337 GLN A CA 1
ATOM 2745 C C . GLN A 1 337 ? 32.713 18.668 -46.921 1.00 97.75 337 GLN A C 1
ATOM 2747 O O . GLN A 1 337 ? 33.173 18.242 -47.976 1.00 97.75 337 GLN A O 1
ATOM 2752 N N . GLN A 1 338 ? 32.565 19.975 -46.687 1.00 97.75 338 GLN A N 1
ATOM 2753 C CA . GLN A 1 338 ? 32.841 21.000 -47.697 1.00 97.75 338 GLN A CA 1
ATOM 2754 C C . GLN A 1 338 ? 34.297 20.959 -48.199 1.00 97.75 338 GLN A C 1
ATOM 2756 O O . GLN A 1 338 ? 34.570 21.172 -49.379 1.00 97.75 338 GLN A O 1
ATOM 2761 N N . LYS A 1 339 ? 35.270 20.669 -47.321 1.00 97.56 339 LYS A N 1
ATOM 2762 C CA . LYS A 1 339 ? 36.673 20.488 -47.737 1.00 97.56 339 LYS A CA 1
ATOM 2763 C C . LYS A 1 339 ? 36.858 19.273 -48.643 1.00 97.56 339 LYS A C 1
ATOM 2765 O O . LYS A 1 339 ? 37.639 19.365 -49.585 1.00 97.56 339 LYS A O 1
ATOM 2770 N N . ILE A 1 340 ? 36.186 18.161 -48.344 1.00 97.06 340 ILE A N 1
ATOM 2771 C CA . ILE A 1 340 ? 36.233 16.947 -49.167 1.00 97.06 340 ILE A CA 1
ATOM 2772 C C . ILE A 1 340 ? 35.600 17.220 -50.535 1.00 97.06 340 ILE A C 1
ATOM 2774 O O . ILE A 1 340 ? 36.212 16.888 -51.544 1.00 97.06 340 ILE A O 1
ATOM 2778 N N . GLU A 1 341 ? 34.440 17.879 -50.579 1.00 97.88 341 GLU A N 1
ATOM 2779 C CA . GLU A 1 341 ? 33.766 18.276 -51.825 1.00 97.88 341 GLU A CA 1
ATOM 2780 C C . GLU A 1 341 ? 34.682 19.151 -52.697 1.00 97.88 341 GLU A C 1
ATOM 2782 O O . GLU A 1 341 ? 34.979 18.789 -53.832 1.00 97.88 341 GLU A O 1
ATOM 2787 N N . ASN A 1 342 ? 35.284 20.201 -52.126 1.00 97.00 342 ASN A N 1
ATOM 2788 C CA . ASN A 1 342 ? 36.246 21.048 -52.844 1.00 97.00 342 ASN A CA 1
ATOM 2789 C C . ASN A 1 342 ? 37.469 20.267 -53.376 1.00 97.00 342 ASN A C 1
ATOM 2791 O O . ASN A 1 342 ? 38.024 20.595 -54.428 1.00 97.00 342 ASN A O 1
ATOM 2795 N N . GLN A 1 343 ? 37.946 19.258 -52.636 1.00 97.50 343 GLN A N 1
ATOM 2796 C CA . GLN A 1 343 ? 39.053 18.404 -53.080 1.00 97.50 343 GLN A CA 1
ATOM 2797 C C . GLN A 1 343 ? 38.639 17.473 -54.222 1.00 97.50 343 GLN A C 1
ATOM 2799 O O . GLN A 1 343 ? 39.436 17.258 -55.138 1.00 97.50 343 GLN A O 1
ATOM 2804 N N . LEU A 1 344 ? 37.420 16.934 -54.175 1.00 97.31 344 LEU A N 1
ATOM 2805 C CA . LEU A 1 344 ? 36.859 16.116 -55.246 1.00 97.31 344 LEU A CA 1
ATOM 2806 C C . LEU A 1 344 ? 36.699 16.937 -56.528 1.00 97.31 344 LEU A C 1
ATOM 2808 O O . LEU A 1 344 ? 37.191 16.497 -57.562 1.00 97.31 344 LEU A O 1
ATOM 2812 N N . ASP A 1 345 ? 36.159 18.155 -56.449 1.00 97.06 345 ASP A N 1
ATOM 2813 C CA . ASP A 1 345 ? 36.019 19.058 -57.603 1.00 97.06 345 ASP A CA 1
ATOM 2814 C C . ASP A 1 345 ? 37.375 19.400 -58.243 1.00 97.06 345 ASP A C 1
ATOM 2816 O O . ASP A 1 345 ? 37.532 19.446 -59.469 1.00 97.06 345 ASP A O 1
ATOM 2820 N N . HIS A 1 346 ? 38.404 19.606 -57.412 1.00 96.56 346 HIS A N 1
ATOM 2821 C CA . HIS A 1 346 ? 39.765 19.837 -57.890 1.00 96.56 346 HIS A CA 1
ATOM 2822 C C . HIS A 1 346 ? 40.345 18.610 -58.610 1.00 96.56 346 HIS A C 1
ATOM 2824 O O . HIS A 1 346 ? 40.990 18.745 -59.657 1.00 96.56 346 HIS A O 1
ATOM 2830 N N . LEU A 1 347 ? 40.140 17.412 -58.054 1.00 96.81 347 LEU A N 1
ATOM 2831 C CA . LEU A 1 347 ? 40.582 16.163 -58.672 1.00 96.81 347 LEU A CA 1
ATOM 2832 C C . LEU A 1 347 ? 39.838 15.895 -59.981 1.00 96.81 347 LEU A C 1
ATOM 2834 O O . LEU A 1 347 ? 40.489 15.545 -60.962 1.00 96.81 347 LEU A O 1
ATOM 2838 N N . ASP A 1 348 ? 38.529 16.123 -60.024 1.00 97.38 348 ASP A N 1
ATOM 2839 C CA . ASP A 1 348 ? 37.702 15.964 -61.221 1.00 97.38 348 ASP A CA 1
ATOM 2840 C C . ASP A 1 348 ? 38.150 16.910 -62.346 1.00 97.38 348 ASP A C 1
ATOM 2842 O O . ASP A 1 348 ? 38.394 16.490 -63.481 1.00 97.38 348 ASP A O 1
ATOM 2846 N N . SER A 1 349 ? 38.439 18.169 -62.002 1.00 96.94 349 SER A N 1
ATOM 2847 C CA . SER A 1 349 ? 39.035 19.142 -62.928 1.00 96.94 349 SER A CA 1
ATOM 2848 C C . SER A 1 349 ? 40.390 18.669 -63.477 1.00 96.94 349 SER A C 1
ATOM 2850 O O . SER A 1 349 ? 40.690 18.822 -64.666 1.00 96.94 349 SER A O 1
ATOM 2852 N N . LYS A 1 350 ? 41.235 18.066 -62.627 1.00 97.00 350 LYS A N 1
ATOM 2853 C CA . LYS A 1 350 ? 42.543 17.526 -63.030 1.00 97.00 350 LYS A CA 1
ATOM 2854 C C . LYS A 1 350 ? 42.400 16.297 -63.926 1.00 97.00 350 LYS A C 1
ATOM 2856 O O . LYS A 1 350 ? 43.138 16.180 -64.903 1.00 97.00 350 LYS A O 1
ATOM 2861 N N . VAL A 1 351 ? 41.464 15.403 -63.611 1.00 97.06 351 VAL A N 1
ATOM 2862 C CA . VAL A 1 351 ? 41.133 14.226 -64.422 1.00 97.06 351 VAL A CA 1
ATOM 2863 C C . VAL A 1 351 ? 40.617 14.663 -65.789 1.00 97.06 351 VAL A C 1
ATOM 2865 O O . VAL A 1 351 ? 41.123 14.178 -66.797 1.00 97.06 351 VAL A O 1
ATOM 2868 N N . THR A 1 352 ? 39.705 15.632 -65.847 1.00 96.62 352 THR A N 1
ATOM 2869 C CA . THR A 1 352 ? 39.194 16.213 -67.099 1.00 96.62 352 THR A CA 1
ATOM 2870 C C . THR A 1 352 ? 40.317 16.840 -67.932 1.00 96.62 352 THR A C 1
ATOM 2872 O O . THR A 1 352 ? 40.412 16.616 -69.138 1.00 96.62 352 THR A O 1
ATOM 2875 N N . SER A 1 353 ? 41.239 17.573 -67.296 1.00 96.31 353 SER A N 1
ATOM 2876 C CA . SER A 1 353 ? 42.410 18.137 -67.982 1.00 96.31 353 SER A CA 1
ATOM 2877 C C . SER A 1 353 ? 43.344 17.065 -68.551 1.00 96.31 353 SER A C 1
ATOM 2879 O O . SER A 1 353 ? 43.889 17.244 -69.640 1.00 96.31 353 SER A O 1
ATOM 2881 N N . LEU A 1 354 ? 43.547 15.965 -67.819 1.00 95.00 354 LEU A N 1
ATOM 2882 C CA . LEU A 1 354 ? 44.361 14.843 -68.280 1.00 95.00 354 LEU A CA 1
ATOM 2883 C C . LEU A 1 354 ? 43.701 14.108 -69.447 1.00 95.00 354 LEU A C 1
ATOM 2885 O O . LEU A 1 354 ? 44.405 13.812 -70.405 1.00 95.00 354 LEU A O 1
ATOM 2889 N N . HIS A 1 355 ? 42.385 13.874 -69.403 1.00 94.81 355 HIS A N 1
ATOM 2890 C CA . HIS A 1 355 ? 41.645 13.294 -70.530 1.00 94.81 355 HIS A CA 1
ATOM 2891 C C . HIS A 1 355 ? 41.835 14.132 -71.794 1.00 94.81 355 HIS A C 1
ATOM 2893 O O . HIS A 1 355 ? 42.301 13.611 -72.798 1.00 94.81 355 HIS A O 1
ATOM 2899 N N . LYS A 1 356 ? 41.652 15.455 -71.703 1.00 95.75 356 LYS A N 1
ATOM 2900 C CA . LYS A 1 356 ? 41.901 16.358 -72.834 1.00 95.75 356 LYS A CA 1
ATOM 2901 C C . LYS A 1 356 ? 43.332 16.253 -73.383 1.00 95.75 356 LYS A C 1
ATOM 2903 O O . LYS A 1 356 ? 43.529 16.265 -74.591 1.00 95.75 356 LYS A O 1
ATOM 2908 N N . GLN A 1 357 ? 44.339 16.150 -72.511 1.00 94.25 357 GLN A N 1
ATOM 2909 C CA . GLN A 1 357 ? 45.734 15.968 -72.942 1.00 94.25 357 GLN A CA 1
ATOM 2910 C C . GLN A 1 357 ? 45.966 14.620 -73.638 1.00 94.25 357 GLN A C 1
ATOM 2912 O O . GLN A 1 357 ? 46.805 14.544 -74.534 1.00 94.25 357 GLN A O 1
ATOM 2917 N N . VAL A 1 358 ? 45.267 13.565 -73.210 1.00 93.69 358 VAL A N 1
ATOM 2918 C CA . VAL A 1 358 ? 45.302 12.249 -73.860 1.00 93.69 358 VAL A CA 1
ATOM 2919 C C . VAL A 1 358 ? 44.643 12.328 -75.236 1.00 93.69 358 VAL A C 1
ATOM 2921 O O . VAL A 1 358 ? 45.281 11.930 -76.205 1.00 93.69 358 VAL A O 1
ATOM 2924 N N . ASP A 1 359 ? 43.458 12.932 -75.346 1.00 93.50 359 ASP A N 1
ATOM 2925 C CA . ASP A 1 359 ? 42.750 13.113 -76.622 1.00 93.50 359 ASP A CA 1
ATOM 2926 C C . ASP A 1 359 ? 43.602 13.909 -77.632 1.00 93.50 359 ASP A C 1
ATOM 2928 O O . ASP A 1 359 ? 43.793 13.496 -78.776 1.00 93.50 359 ASP A O 1
ATOM 2932 N N . GLU A 1 360 ? 44.210 15.022 -77.194 1.00 93.12 360 GLU A N 1
ATOM 2933 C CA . GLU A 1 360 ? 45.137 15.824 -78.009 1.00 93.12 360 GLU A CA 1
ATOM 2934 C C . GLU A 1 360 ? 46.359 15.007 -78.475 1.00 93.12 360 GLU A C 1
ATOM 2936 O O . GLU A 1 360 ? 46.868 15.190 -79.589 1.00 93.12 360 GLU A O 1
ATOM 2941 N N . PHE A 1 361 ? 46.855 14.107 -77.623 1.00 90.44 361 PHE A N 1
ATOM 2942 C CA . PHE A 1 361 ? 47.980 13.235 -77.940 1.00 90.44 361 PHE A CA 1
ATOM 2943 C C . PHE A 1 361 ? 47.595 12.143 -78.947 1.00 90.44 361 PHE A C 1
ATOM 2945 O O . PHE A 1 361 ? 48.340 11.916 -79.905 1.00 90.44 361 PHE A O 1
ATOM 2952 N N . GLU A 1 362 ? 46.434 11.509 -78.779 1.00 91.81 362 GLU A N 1
ATOM 2953 C CA . GLU A 1 362 ? 45.887 10.528 -79.722 1.00 91.81 362 GLU A CA 1
ATOM 2954 C C . GLU A 1 362 ? 45.630 11.150 -81.101 1.00 91.81 362 GLU A C 1
ATOM 2956 O O . GLU A 1 362 ? 46.035 10.587 -82.122 1.00 91.81 362 GLU A O 1
ATOM 2961 N N . GLU A 1 363 ? 45.058 12.358 -81.161 1.00 90.88 363 GLU A N 1
ATOM 2962 C CA . GLU A 1 363 ? 44.912 13.099 -82.419 1.00 90.88 363 GLU A CA 1
ATOM 2963 C C . GLU A 1 363 ? 46.263 13.353 -83.107 1.00 90.88 363 GLU A C 1
ATOM 2965 O O . GLU A 1 363 ? 46.387 13.212 -84.329 1.00 90.88 363 GLU A O 1
ATOM 2970 N N . CYS A 1 364 ? 47.291 13.730 -82.341 1.00 85.00 364 CYS A N 1
ATOM 2971 C CA . CYS A 1 364 ? 48.639 13.963 -82.857 1.00 85.00 364 CYS A CA 1
ATOM 2972 C C . CYS A 1 364 ? 49.257 12.678 -83.433 1.00 85.00 364 CYS A C 1
ATOM 2974 O O . CYS A 1 364 ? 49.830 12.702 -84.529 1.00 85.00 364 CYS A O 1
ATOM 2976 N N . MET A 1 365 ? 49.081 11.549 -82.738 1.00 82.56 365 MET A N 1
ATOM 2977 C CA . MET A 1 365 ? 49.508 10.226 -83.200 1.00 82.56 365 MET A CA 1
ATOM 2978 C C . MET A 1 365 ? 48.833 9.842 -84.520 1.00 82.56 365 MET A C 1
ATOM 2980 O O . MET A 1 365 ? 49.531 9.564 -85.500 1.00 82.56 365 MET A O 1
ATOM 2984 N N . ASN A 1 366 ? 47.507 9.957 -84.599 1.00 87.44 366 ASN A N 1
ATOM 2985 C CA . ASN A 1 366 ? 46.727 9.642 -85.801 1.00 87.44 366 ASN A CA 1
ATOM 2986 C C . ASN A 1 366 ? 47.096 10.520 -87.016 1.00 87.44 366 ASN A C 1
ATOM 2988 O O . ASN A 1 366 ? 47.019 10.077 -88.165 1.00 87.44 366 ASN A O 1
ATOM 2992 N N . ARG A 1 367 ? 47.523 11.774 -86.798 1.00 83.31 367 ARG A N 1
ATOM 2993 C CA . ARG A 1 367 ? 48.053 12.645 -87.868 1.00 83.31 367 ARG A CA 1
ATOM 2994 C C . ARG A 1 367 ? 49.438 12.208 -88.350 1.00 83.31 367 ARG A C 1
ATOM 2996 O O . ARG A 1 367 ? 49.761 12.423 -89.518 1.00 83.31 367 ARG A O 1
ATOM 3003 N N . SER A 1 368 ? 50.255 11.634 -87.467 1.00 74.62 368 SER A N 1
ATOM 3004 C CA . SER A 1 368 ? 51.627 11.214 -87.777 1.00 74.62 368 SER A CA 1
ATOM 3005 C C . SER A 1 368 ? 51.691 9.921 -88.600 1.00 74.62 368 SER A C 1
ATOM 3007 O O . SER A 1 368 ? 52.547 9.818 -89.474 1.00 74.62 368 SER A O 1
ATOM 3009 N N . GLU A 1 369 ? 50.740 8.996 -88.421 1.00 71.56 369 GLU A N 1
ATOM 3010 C CA . GLU A 1 369 ? 50.652 7.747 -89.201 1.00 71.56 369 GLU A CA 1
ATOM 3011 C C . GLU A 1 369 ? 50.256 7.964 -90.673 1.00 71.56 369 GLU A C 1
ATOM 3013 O O . GLU A 1 369 ? 50.557 7.137 -91.530 1.00 71.56 369 GLU A O 1
ATOM 3018 N N . LYS A 1 370 ? 49.637 9.104 -91.009 1.00 67.06 370 LYS A N 1
ATOM 3019 C CA . LYS A 1 370 ? 49.212 9.442 -92.381 1.00 67.06 370 LYS A CA 1
ATOM 3020 C C . LYS A 1 370 ? 50.300 10.115 -93.243 1.00 67.06 370 LYS A C 1
ATOM 3022 O O . LYS A 1 370 ? 49.998 10.537 -94.358 1.00 67.06 370 LYS A O 1
ATOM 3027 N N . LYS A 1 371 ? 51.555 10.237 -92.776 1.00 53.91 371 LYS A N 1
ATOM 3028 C CA . LYS A 1 371 ? 52.695 10.765 -93.565 1.00 53.91 371 LYS A CA 1
ATOM 3029 C C . LYS A 1 371 ? 53.866 9.764 -93.611 1.00 53.91 371 LYS A C 1
ATOM 3031 O O . LYS A 1 371 ? 54.196 9.195 -92.575 1.00 53.91 371 LYS A O 1
ATOM 3036 N N . PRO A 1 372 ? 54.546 9.577 -94.763 1.00 49.00 372 PRO A N 1
ATOM 3037 C CA . PRO A 1 372 ? 55.727 8.715 -94.849 1.00 49.00 372 PRO A CA 1
ATOM 3038 C C . PRO A 1 372 ? 56.884 9.271 -93.995 1.00 49.00 372 PRO A C 1
ATOM 3040 O O . PRO A 1 372 ? 56.958 10.486 -93.774 1.00 49.00 372 PRO A O 1
ATOM 3043 N N . PRO A 1 373 ? 57.793 8.410 -93.503 1.00 45.78 373 PRO A N 1
ATOM 3044 C CA . PRO A 1 373 ? 58.751 8.772 -92.469 1.00 45.78 373 PRO A CA 1
ATOM 3045 C C . PRO A 1 373 ? 59.826 9.705 -93.030 1.00 45.78 373 PRO A C 1
ATOM 3047 O O . PRO A 1 373 ? 60.815 9.261 -93.607 1.00 45.78 373 PRO A O 1
ATOM 3050 N N . SER A 1 374 ? 59.672 11.013 -92.820 1.00 52.72 374 SER A N 1
ATOM 3051 C CA . SER A 1 374 ? 60.811 11.926 -92.862 1.00 52.72 374 SER A CA 1
ATOM 3052 C C . SER A 1 374 ? 61.458 11.968 -91.475 1.00 52.72 374 SER A C 1
ATOM 3054 O O . SER A 1 374 ? 60.799 12.036 -90.434 1.00 52.72 374 SER A O 1
ATOM 3056 N N . THR A 1 375 ? 62.783 11.890 -91.451 1.00 52.75 375 THR A N 1
ATOM 3057 C CA . THR A 1 375 ? 63.680 11.689 -90.297 1.00 52.75 375 THR A CA 1
ATOM 3058 C C . THR A 1 375 ? 63.655 12.794 -89.220 1.00 52.75 375 THR A C 1
ATOM 3060 O O . TH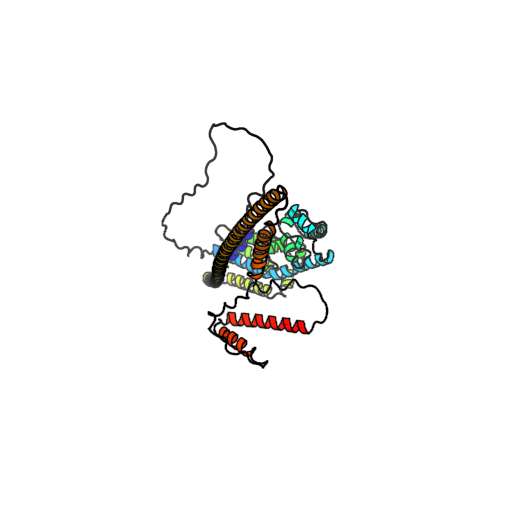R A 1 375 ? 64.490 12.805 -88.317 1.00 52.75 375 THR A O 1
ATOM 3063 N N . SER A 1 376 ? 62.672 13.697 -89.243 1.00 51.81 376 SER A N 1
ATOM 3064 C CA . SER A 1 376 ? 62.572 14.881 -88.379 1.00 51.81 376 SER A CA 1
ATOM 3065 C C . SER A 1 376 ? 61.794 14.657 -87.062 1.00 51.81 376 SER A C 1
ATOM 3067 O O . SER A 1 376 ? 62.026 15.358 -86.077 1.00 51.81 376 SER A O 1
ATOM 3069 N N . CYS A 1 377 ? 60.924 13.640 -86.963 1.00 51.34 377 CYS A N 1
ATOM 3070 C CA . CYS A 1 377 ? 60.027 13.476 -85.798 1.00 51.34 377 CYS A CA 1
ATOM 3071 C C . CYS A 1 377 ? 60.664 12.912 -84.506 1.00 51.34 377 CYS A C 1
ATOM 3073 O O . CYS A 1 377 ? 60.027 12.934 -83.449 1.00 51.34 377 CYS A O 1
ATOM 3075 N N . LYS A 1 378 ? 61.930 12.459 -84.525 1.00 56.09 378 LYS A N 1
ATOM 3076 C CA . LYS A 1 378 ? 62.620 11.944 -83.317 1.00 56.09 378 LYS A CA 1
ATOM 3077 C C . LYS A 1 378 ? 62.829 13.015 -82.232 1.00 56.09 378 LYS A C 1
ATOM 3079 O O . LYS A 1 378 ? 62.820 12.692 -81.043 1.00 56.09 378 LYS A O 1
ATOM 3084 N N . GLY A 1 379 ? 62.991 14.285 -82.614 1.00 59.81 379 GLY A N 1
ATOM 3085 C CA . GLY A 1 379 ? 63.254 15.378 -81.668 1.00 59.81 379 GLY A CA 1
ATOM 3086 C C . GLY A 1 379 ? 62.047 15.745 -80.799 1.00 59.81 379 GLY A C 1
ATOM 3087 O O . GLY A 1 379 ? 62.192 16.019 -79.604 1.00 59.81 379 GLY A O 1
ATOM 3088 N N . THR A 1 380 ? 60.844 15.700 -81.373 1.00 61.69 380 THR A N 1
ATOM 3089 C CA . THR A 1 380 ? 59.599 16.051 -80.674 1.00 61.69 380 THR A CA 1
ATOM 3090 C C . THR A 1 380 ? 59.227 14.982 -79.648 1.00 61.69 380 THR A C 1
ATOM 3092 O O . THR A 1 380 ? 58.931 15.308 -78.497 1.00 61.69 380 THR A O 1
ATOM 3095 N N . TRP A 1 381 ? 59.376 13.706 -80.016 1.00 58.84 381 TRP A N 1
ATOM 3096 C CA . TRP A 1 381 ? 59.145 12.567 -79.127 1.00 58.84 381 TRP A CA 1
ATOM 3097 C C . TRP A 1 381 ? 60.067 12.569 -77.904 1.00 58.84 381 TRP A C 1
ATOM 3099 O O . TRP A 1 381 ? 59.597 12.436 -76.773 1.00 58.84 381 TRP A O 1
ATOM 3109 N N . GLN A 1 382 ? 61.367 12.826 -78.087 1.00 65.38 382 GLN A N 1
ATOM 3110 C CA . GLN A 1 382 ? 62.298 12.945 -76.959 1.00 65.38 382 GLN A CA 1
ATOM 3111 C C . GLN A 1 382 ? 61.997 14.150 -76.056 1.00 65.38 382 GLN A C 1
ATOM 3113 O O . GLN A 1 382 ? 62.257 14.094 -74.853 1.00 65.38 382 GLN A O 1
ATOM 3118 N N . ARG A 1 383 ? 61.440 15.243 -76.596 1.00 65.88 383 ARG A N 1
ATOM 3119 C CA . ARG A 1 383 ? 61.081 16.431 -75.806 1.00 65.88 383 ARG A CA 1
ATOM 3120 C C . ARG A 1 383 ? 59.839 16.187 -74.939 1.00 65.88 383 ARG A C 1
ATOM 3122 O O . ARG A 1 383 ? 59.818 16.647 -73.798 1.00 65.88 383 ARG A O 1
ATOM 3129 N N . ILE A 1 384 ? 58.854 15.431 -75.432 1.00 65.69 384 ILE A N 1
ATOM 3130 C CA . ILE A 1 384 ? 57.667 15.024 -74.657 1.00 65.69 384 ILE A CA 1
ATOM 3131 C C . ILE A 1 384 ? 58.056 13.995 -73.583 1.00 65.69 384 ILE A C 1
ATOM 3133 O O . ILE A 1 384 ? 57.746 14.200 -72.408 1.00 65.69 384 ILE A O 1
ATOM 3137 N N . LEU A 1 385 ? 58.851 12.974 -73.934 1.00 63.03 385 LEU A N 1
ATOM 3138 C CA . LEU A 1 385 ? 59.384 11.992 -72.976 1.00 63.03 385 LEU A CA 1
ATOM 3139 C C . LEU A 1 385 ? 60.206 12.650 -71.857 1.00 63.03 385 LEU A C 1
ATOM 3141 O O . LEU A 1 385 ? 60.034 12.295 -70.691 1.00 63.03 385 LEU A O 1
ATOM 3145 N N . ARG A 1 386 ? 61.036 13.661 -72.168 1.00 63.47 386 ARG A N 1
ATOM 3146 C CA . ARG A 1 386 ? 61.766 14.450 -71.153 1.00 63.47 386 ARG A CA 1
ATOM 3147 C C . ARG A 1 386 ? 60.848 15.284 -70.257 1.00 63.47 386 ARG A C 1
ATOM 3149 O O . ARG A 1 386 ? 61.165 15.462 -69.084 1.00 63.47 386 ARG A O 1
ATOM 3156 N N . LYS A 1 387 ? 59.724 15.806 -70.766 1.00 66.06 387 LYS A N 1
ATOM 3157 C CA . LYS A 1 387 ? 58.749 16.550 -69.945 1.00 66.06 387 LYS A CA 1
ATOM 3158 C C . LYS A 1 387 ? 57.988 15.624 -68.990 1.00 66.06 387 LYS A C 1
ATOM 3160 O O . LYS A 1 387 ? 57.820 15.980 -67.826 1.00 66.06 387 LYS A O 1
ATOM 3165 N N . LEU A 1 388 ? 57.601 14.431 -69.446 1.00 58.44 388 LEU A N 1
ATOM 3166 C CA . LEU A 1 388 ? 56.916 13.433 -68.615 1.00 58.44 388 LEU A CA 1
ATOM 3167 C C . LEU A 1 388 ? 57.843 12.823 -67.551 1.00 58.44 388 LEU A C 1
ATOM 3169 O O . LEU A 1 388 ? 57.432 12.640 -66.406 1.00 58.44 388 LEU A O 1
ATOM 3173 N N . THR A 1 389 ? 59.118 12.592 -67.880 1.00 58.53 389 THR A N 1
ATOM 3174 C CA . THR A 1 389 ? 60.110 12.087 -66.911 1.00 58.53 389 THR A CA 1
ATOM 3175 C C . THR A 1 389 ? 60.579 13.150 -65.910 1.00 58.53 389 THR A C 1
ATOM 3177 O O . THR A 1 389 ? 60.752 12.816 -64.741 1.00 58.53 389 THR A O 1
ATOM 3180 N N . ARG A 1 390 ? 60.697 14.436 -66.293 1.00 56.62 390 ARG A N 1
ATOM 3181 C CA . ARG A 1 390 ? 61.039 15.528 -65.350 1.00 56.62 390 ARG A CA 1
ATOM 3182 C C . ARG A 1 390 ? 59.924 15.865 -64.355 1.00 56.62 390 ARG A C 1
ATOM 3184 O O . ARG A 1 390 ? 60.230 16.240 -63.228 1.00 56.62 390 ARG A O 1
ATOM 3191 N N . LYS A 1 391 ? 58.643 15.713 -64.720 1.00 51.88 391 LYS A N 1
ATOM 3192 C CA . LYS A 1 391 ? 57.532 15.930 -63.769 1.00 51.88 391 LYS A CA 1
ATOM 3193 C C . LYS A 1 391 ? 57.488 14.860 -62.671 1.00 51.88 391 LYS A C 1
ATOM 3195 O O . LYS A 1 391 ? 57.142 15.169 -61.539 1.00 51.88 391 LYS A O 1
ATOM 3200 N N . LYS A 1 392 ? 57.925 13.630 -62.967 1.00 49.78 392 LYS A N 1
ATOM 3201 C CA . LYS A 1 392 ? 57.946 12.514 -62.006 1.00 49.78 392 LYS A CA 1
ATOM 3202 C C . LYS A 1 392 ? 59.021 12.652 -60.912 1.00 49.78 392 LYS A C 1
ATOM 3204 O O . LYS A 1 392 ? 58.925 11.970 -59.898 1.00 49.78 392 LYS A O 1
ATOM 3209 N N . SER A 1 393 ? 60.025 13.522 -61.089 1.00 52.38 393 SER A N 1
ATOM 3210 C CA . SER A 1 393 ? 61.089 13.757 -60.096 1.00 52.38 393 SER A CA 1
ATOM 3211 C C . SER A 1 393 ? 60.883 14.995 -59.213 1.00 52.38 393 SER A C 1
ATOM 3213 O O . SER A 1 393 ? 61.670 15.188 -58.291 1.00 52.38 393 SER A O 1
ATOM 3215 N N . ALA A 1 394 ? 59.874 15.834 -59.484 1.00 55.34 394 ALA A N 1
ATOM 3216 C CA . ALA A 1 394 ? 59.639 17.080 -58.743 1.00 55.34 394 ALA A CA 1
ATOM 3217 C C . ALA A 1 394 ? 58.632 16.940 -57.582 1.00 55.34 394 ALA A C 1
ATOM 3219 O O . ALA A 1 394 ? 58.716 17.706 -56.630 1.00 55.34 394 ALA A O 1
ATOM 3220 N N . ASP A 1 395 ? 57.763 15.923 -57.602 1.00 47.62 395 ASP A N 1
ATOM 3221 C CA . ASP A 1 395 ? 56.746 15.691 -56.563 1.00 47.62 395 ASP A CA 1
ATOM 3222 C C . ASP A 1 395 ? 57.132 14.530 -55.624 1.00 47.62 395 ASP A C 1
ATOM 3224 O O . ASP A 1 395 ? 56.352 13.609 -55.376 1.00 47.62 395 ASP A O 1
ATOM 3228 N N . LYS A 1 396 ? 58.359 14.547 -55.083 1.00 47.47 396 LYS A N 1
ATOM 3229 C CA . LYS A 1 396 ? 58.627 13.827 -53.828 1.00 47.47 396 LYS A CA 1
ATOM 3230 C C . LYS A 1 396 ? 58.160 14.728 -52.683 1.00 47.47 396 LYS A C 1
ATOM 3232 O O . LYS A 1 396 ? 58.725 15.810 -52.536 1.00 47.47 396 LYS A O 1
ATOM 3237 N N . PRO A 1 397 ? 57.183 14.321 -51.855 1.00 44.62 397 PRO A N 1
ATOM 3238 C CA . PRO A 1 397 ? 56.835 15.089 -50.673 1.00 44.62 397 PRO A CA 1
ATOM 3239 C C . PRO A 1 397 ? 58.015 15.045 -49.699 1.00 44.62 397 PRO A C 1
ATOM 3241 O O . PRO A 1 397 ? 58.341 14.005 -49.126 1.00 44.62 397 PRO A O 1
ATOM 3244 N N . THR A 1 398 ? 58.684 16.180 -49.529 1.00 49.75 398 THR A N 1
ATOM 3245 C CA . THR A 1 398 ? 59.593 16.422 -48.410 1.00 49.75 398 THR A CA 1
ATOM 3246 C C . THR A 1 398 ? 58.776 16.336 -47.114 1.00 49.75 398 THR A C 1
ATOM 3248 O O . THR A 1 398 ? 57.694 16.928 -47.057 1.00 49.75 398 THR A O 1
ATOM 3251 N N . PRO A 1 399 ? 59.238 15.644 -46.054 1.00 43.69 399 PRO A N 1
ATOM 3252 C CA . PRO A 1 399 ? 58.562 15.690 -44.764 1.00 43.69 399 PRO A CA 1
ATOM 3253 C C . PRO A 1 399 ? 58.642 17.130 -44.254 1.00 43.69 399 PRO A C 1
ATOM 3255 O O . PRO A 1 399 ? 59.724 17.629 -43.951 1.00 43.69 399 PRO A O 1
ATOM 3258 N N . SER A 1 400 ? 57.509 17.830 -44.222 1.00 39.31 400 SER A N 1
ATOM 3259 C CA . SER A 1 400 ? 57.455 19.209 -43.746 1.00 39.31 400 SER A CA 1
ATOM 3260 C C . SER A 1 400 ? 57.628 19.239 -42.231 1.00 39.31 400 SER A C 1
ATOM 3262 O O . SER A 1 400 ? 56.707 19.002 -41.450 1.00 39.31 400 SER A O 1
ATOM 3264 N N . SER A 1 401 ? 58.853 19.545 -41.827 1.00 50.25 401 SER A N 1
ATOM 3265 C CA . SER A 1 401 ? 59.232 20.037 -40.515 1.00 50.25 401 SER A CA 1
ATOM 3266 C C . SER A 1 401 ? 58.744 21.483 -40.335 1.00 50.25 401 SER A C 1
ATOM 3268 O O . SER A 1 401 ? 59.486 22.416 -40.634 1.00 50.25 401 SER A O 1
ATOM 3270 N N . ARG A 1 402 ? 57.509 21.696 -39.854 1.00 38.38 402 ARG A N 1
ATOM 3271 C CA . ARG A 1 402 ? 57.113 22.906 -39.093 1.00 38.38 402 ARG A CA 1
ATOM 3272 C C . ARG A 1 402 ? 55.686 22.803 -38.542 1.00 38.38 402 ARG A C 1
ATOM 3274 O O . ARG A 1 402 ? 54.736 23.324 -39.105 1.00 38.38 402 ARG A O 1
ATOM 3281 N N . CYS A 1 403 ? 55.573 22.201 -37.364 1.00 35.25 403 CYS A N 1
ATOM 3282 C CA . CYS A 1 403 ? 54.579 22.582 -36.359 1.00 35.25 403 CYS A CA 1
ATOM 3283 C C . CYS A 1 403 ? 55.262 22.545 -34.983 1.00 35.25 403 CYS A C 1
ATOM 3285 O O . CYS A 1 403 ? 54.984 21.705 -34.138 1.00 35.25 403 CYS A O 1
ATOM 3287 N N . GLN A 1 404 ? 56.219 23.452 -34.783 1.00 39.16 404 GLN A N 1
ATOM 3288 C CA . GLN A 1 404 ? 56.749 23.806 -33.467 1.00 39.16 404 GLN A CA 1
ATOM 3289 C C . GLN A 1 404 ? 56.956 25.316 -33.418 1.00 39.16 404 GLN A C 1
ATOM 3291 O O . GLN A 1 404 ? 57.986 25.815 -33.857 1.00 39.16 404 GLN A O 1
ATOM 3296 N N . THR A 1 405 ? 55.941 26.042 -32.942 1.00 38.00 405 THR A N 1
ATOM 3297 C CA . THR A 1 405 ? 56.052 27.115 -31.926 1.00 38.00 405 THR A CA 1
ATOM 3298 C C . THR A 1 405 ? 54.660 27.680 -31.609 1.00 38.00 405 THR A C 1
ATOM 3300 O O . THR A 1 405 ? 54.256 28.710 -32.132 1.00 38.00 405 THR A O 1
ATOM 3303 N N . LYS A 1 406 ? 53.909 26.976 -30.748 1.00 36.56 406 LYS A N 1
ATOM 3304 C CA . LYS A 1 406 ? 53.027 27.571 -29.717 1.00 36.56 406 LYS A CA 1
ATOM 3305 C C . LYS A 1 406 ? 52.496 26.512 -28.737 1.00 36.56 406 LYS A C 1
ATOM 3307 O O . LYS A 1 406 ? 51.305 26.392 -28.505 1.00 36.56 406 LYS A O 1
ATOM 3312 N N . CYS A 1 407 ? 53.413 25.753 -28.140 1.00 31.81 407 CYS A N 1
ATOM 3313 C CA . CYS A 1 407 ? 53.186 25.061 -26.868 1.00 31.81 407 CYS A CA 1
ATOM 3314 C C . CYS A 1 407 ? 54.472 25.175 -26.040 1.00 31.81 407 CYS A C 1
ATOM 3316 O O . CYS A 1 407 ? 55.237 24.226 -25.912 1.00 31.81 407 CYS A O 1
ATOM 3318 N N . GLN A 1 408 ? 54.739 26.380 -25.537 1.00 33.41 408 GLN A N 1
ATOM 3319 C CA . GLN A 1 408 ? 55.578 26.587 -24.362 1.00 33.41 408 GLN A CA 1
ATOM 3320 C C . GLN A 1 408 ? 54.695 27.207 -23.283 1.00 33.41 408 GLN A C 1
ATOM 3322 O O . GLN A 1 408 ? 54.492 28.414 -23.248 1.00 33.41 408 GLN A O 1
ATOM 3327 N N . SER A 1 409 ? 54.161 26.340 -22.434 1.00 33.72 409 SER A N 1
ATOM 3328 C CA . SER A 1 409 ? 54.143 26.539 -20.991 1.00 33.72 409 SER A CA 1
ATOM 3329 C C . SER A 1 409 ? 54.011 25.152 -20.357 1.00 33.72 409 SER A C 1
ATOM 3331 O O . SER A 1 409 ? 52.994 24.487 -20.528 1.00 33.72 409 SER A O 1
ATOM 3333 N N . GLU A 1 410 ? 55.082 24.755 -19.668 1.00 31.92 410 GLU A N 1
ATOM 3334 C CA . GLU A 1 410 ? 55.117 23.769 -18.580 1.00 31.92 410 GLU A CA 1
ATOM 3335 C C . GLU A 1 410 ? 55.169 22.274 -18.937 1.00 31.92 410 GLU A C 1
ATOM 3337 O O . GLU A 1 410 ? 54.179 21.553 -18.980 1.00 31.92 410 GLU A O 1
ATOM 3342 N N . ASN A 1 411 ? 56.406 21.781 -19.038 1.00 33.22 411 ASN A N 1
ATOM 3343 C CA . ASN A 1 411 ? 56.779 20.489 -18.473 1.00 33.22 411 ASN A CA 1
ATOM 3344 C C . ASN A 1 411 ? 58.084 20.678 -17.690 1.00 33.22 411 ASN A C 1
ATOM 3346 O O . ASN A 1 411 ? 59.120 20.992 -18.276 1.00 33.22 411 ASN A O 1
ATOM 3350 N N . VAL A 1 412 ? 58.034 20.471 -16.374 1.00 33.69 412 VAL A N 1
ATOM 3351 C CA . VAL A 1 412 ? 59.213 20.248 -15.537 1.00 33.69 412 VAL A CA 1
ATOM 3352 C C . VAL A 1 412 ? 59.014 18.928 -14.791 1.00 33.69 412 VAL A C 1
ATOM 3354 O O . VAL A 1 412 ? 58.103 18.784 -13.983 1.00 33.69 412 VAL A O 1
ATOM 3357 N N . LEU A 1 413 ? 59.934 18.006 -15.095 1.00 34.75 413 LEU A N 1
ATOM 3358 C CA . LEU A 1 413 ? 60.372 16.829 -14.337 1.00 34.75 413 LEU A CA 1
ATOM 3359 C C . LEU A 1 413 ? 59.453 15.592 -14.255 1.00 34.75 413 LEU A C 1
ATOM 3361 O O . LEU A 1 413 ? 58.693 15.383 -13.314 1.00 34.75 413 LEU A O 1
ATOM 3365 N N . MET A 1 414 ? 59.713 14.656 -15.176 1.00 34.41 414 MET A N 1
ATOM 3366 C CA . MET A 1 414 ? 59.752 13.221 -14.876 1.00 34.41 414 MET A CA 1
ATOM 3367 C C . MET A 1 414 ? 61.216 12.769 -14.869 1.00 34.41 414 MET A C 1
ATOM 3369 O O . MET A 1 414 ? 61.890 12.813 -15.894 1.00 34.41 414 MET A O 1
ATOM 3373 N N . GLY A 1 415 ? 61.681 12.315 -13.708 1.00 31.52 415 GLY A N 1
ATOM 3374 C CA . GLY A 1 415 ? 62.950 11.628 -13.515 1.00 31.52 415 GLY A CA 1
ATOM 3375 C C . GLY A 1 415 ? 62.826 10.659 -12.344 1.00 31.52 415 GLY A C 1
ATOM 3376 O O . GLY A 1 415 ? 62.781 11.080 -11.198 1.00 31.52 415 GLY A O 1
ATOM 3377 N N . THR A 1 416 ? 62.723 9.373 -12.686 1.00 37.06 416 THR A N 1
ATOM 3378 C CA . THR A 1 416 ? 63.160 8.188 -11.924 1.00 37.06 416 THR A CA 1
ATOM 3379 C C . THR A 1 416 ? 62.746 8.022 -10.453 1.00 37.06 416 THR A C 1
ATOM 3381 O O . THR A 1 416 ? 63.224 8.710 -9.564 1.00 37.06 416 THR A O 1
ATOM 3384 N N . GLY A 1 417 ? 61.998 6.941 -10.197 1.00 39.66 417 GLY A N 1
ATOM 3385 C CA . GLY A 1 417 ? 62.151 6.121 -8.991 1.00 39.66 417 GLY A CA 1
ATOM 3386 C C . GLY A 1 417 ? 61.601 6.685 -7.680 1.00 39.66 417 GLY A C 1
ATOM 3387 O O . GLY A 1 417 ? 62.295 7.388 -6.966 1.00 39.66 417 GLY A O 1
ATOM 3388 N N . THR A 1 418 ? 60.395 6.262 -7.291 1.00 31.33 418 THR A N 1
ATOM 3389 C CA . THR A 1 418 ? 60.111 5.608 -5.991 1.00 31.33 418 THR A CA 1
ATOM 3390 C C . THR A 1 418 ? 58.610 5.340 -5.852 1.00 31.33 418 THR A C 1
ATOM 3392 O O . THR A 1 418 ? 57.767 6.235 -5.829 1.00 31.33 418 THR A O 1
ATOM 3395 N N . LYS A 1 419 ? 58.261 4.055 -5.745 1.00 41.94 419 LYS A N 1
ATOM 3396 C CA . LYS A 1 419 ? 56.960 3.578 -5.264 1.00 41.94 419 LYS A CA 1
ATOM 3397 C C . LYS A 1 419 ? 56.862 3.894 -3.766 1.00 41.94 419 LYS A C 1
ATOM 3399 O O . LYS A 1 419 ? 57.409 3.132 -2.982 1.00 41.94 419 LYS A O 1
ATOM 3404 N N . ARG A 1 420 ? 56.231 5.009 -3.383 1.00 43.94 420 ARG A N 1
ATOM 3405 C CA . ARG A 1 420 ? 55.653 5.320 -2.047 1.00 43.94 420 ARG A CA 1
ATOM 3406 C C . ARG A 1 420 ? 55.425 6.833 -1.991 1.00 43.94 420 ARG A C 1
ATOM 3408 O O . ARG A 1 420 ? 56.392 7.550 -1.793 1.00 43.94 420 ARG A O 1
ATOM 3415 N N . LYS A 1 421 ? 54.192 7.302 -2.246 1.00 35.69 421 LYS A N 1
ATOM 3416 C CA . LYS A 1 421 ? 53.659 8.653 -1.896 1.00 35.69 421 LYS A CA 1
ATOM 3417 C C . LYS A 1 421 ? 52.306 8.991 -2.549 1.00 35.69 421 LYS A C 1
ATOM 3419 O O . LYS A 1 421 ? 51.711 10.013 -2.222 1.00 35.69 421 LYS A O 1
ATOM 3424 N N . LYS A 1 422 ? 51.768 8.147 -3.443 1.00 35.38 422 LYS A N 1
ATOM 3425 C CA . LYS A 1 422 ? 50.437 8.387 -4.045 1.00 35.38 422 LYS A CA 1
ATOM 3426 C C . LYS A 1 422 ? 49.252 8.125 -3.099 1.00 35.38 422 LYS A C 1
ATOM 3428 O O . LYS A 1 422 ? 48.193 8.702 -3.326 1.00 35.38 422 LYS A O 1
ATOM 3433 N N . ASP A 1 423 ? 49.449 7.393 -2.002 1.00 40.16 423 ASP A N 1
ATOM 3434 C CA . ASP A 1 423 ? 48.380 7.098 -1.030 1.00 40.16 423 ASP A CA 1
ATOM 3435 C C . ASP A 1 423 ? 48.174 8.209 0.023 1.00 40.16 423 ASP A C 1
ATOM 3437 O O . ASP A 1 423 ? 47.131 8.271 0.678 1.00 40.16 423 ASP A O 1
ATOM 3441 N N . GLU A 1 424 ? 49.119 9.147 0.162 1.00 41.03 424 GLU A N 1
ATOM 3442 C CA . GLU A 1 424 ? 49.017 10.248 1.134 1.00 41.03 424 GLU A CA 1
ATOM 3443 C C . GLU A 1 424 ? 48.260 11.460 0.572 1.00 41.03 424 GLU A C 1
ATOM 3445 O O . GLU A 1 424 ? 47.455 12.071 1.274 1.00 41.03 424 GLU A O 1
ATOM 3450 N N . ASN A 1 425 ? 48.413 11.775 -0.719 1.00 36.50 425 ASN A N 1
ATOM 3451 C CA . ASN A 1 425 ? 47.802 12.977 -1.301 1.00 36.50 425 ASN A CA 1
ATOM 3452 C C . ASN A 1 425 ? 46.296 12.804 -1.612 1.00 36.50 425 ASN A C 1
ATOM 3454 O O . ASN A 1 425 ? 45.527 13.766 -1.587 1.00 36.50 425 ASN A O 1
ATOM 3458 N N . TYR A 1 426 ? 45.836 11.564 -1.820 1.00 38.25 426 TYR A N 1
ATOM 3459 C CA . TYR A 1 426 ? 44.403 11.253 -1.938 1.00 38.25 426 TYR A CA 1
ATOM 3460 C C . TYR A 1 426 ? 43.696 11.299 -0.568 1.00 38.25 426 TYR A C 1
ATOM 3462 O O . TYR A 1 426 ? 42.559 11.764 -0.461 1.00 38.25 426 TYR A O 1
ATOM 3470 N N . ASN A 1 427 ? 44.405 10.924 0.505 1.00 41.97 427 ASN A N 1
ATOM 3471 C CA . ASN A 1 427 ? 43.911 10.997 1.883 1.00 41.97 427 ASN A CA 1
ATOM 3472 C C . ASN A 1 427 ? 43.787 12.437 2.408 1.00 41.97 427 ASN A C 1
ATOM 3474 O O . ASN A 1 427 ? 42.845 12.740 3.138 1.00 41.97 427 ASN A O 1
ATOM 3478 N N . VAL A 1 428 ? 44.677 13.354 2.010 1.00 44.50 428 VAL A N 1
ATOM 3479 C CA . VAL A 1 428 ? 44.611 14.772 2.421 1.00 44.50 428 VAL A CA 1
ATOM 3480 C C . VAL A 1 428 ? 43.453 15.513 1.734 1.00 44.50 428 VAL A C 1
ATOM 3482 O O . VAL A 1 428 ? 42.772 16.322 2.367 1.00 44.50 428 VAL A O 1
ATOM 3485 N N . LYS A 1 429 ? 43.147 15.190 0.469 1.00 41.22 429 LYS A N 1
ATOM 3486 C CA . LYS A 1 429 ? 42.040 15.810 -0.286 1.00 41.22 429 LYS A CA 1
ATOM 3487 C C . LYS A 1 429 ? 40.655 15.283 0.128 1.00 41.22 429 LYS A C 1
ATOM 3489 O O . LYS A 1 429 ? 39.690 16.045 0.102 1.00 41.22 429 LYS A O 1
ATOM 3494 N N . MET A 1 430 ? 40.569 14.027 0.579 1.00 44.38 430 MET A N 1
ATOM 3495 C CA . MET A 1 430 ? 39.373 13.454 1.222 1.00 44.38 430 MET A CA 1
ATOM 3496 C C . MET A 1 430 ? 39.174 13.978 2.655 1.00 44.38 430 MET A C 1
ATOM 3498 O O . MET A 1 430 ? 38.054 14.328 3.019 1.00 44.38 430 MET A O 1
ATOM 3502 N N . LYS A 1 431 ? 40.246 14.126 3.454 1.00 48.69 431 LYS A N 1
ATOM 3503 C CA . LYS A 1 431 ? 40.167 14.716 4.806 1.00 48.69 431 LYS A CA 1
ATOM 3504 C C . LYS A 1 431 ? 39.704 16.174 4.789 1.00 48.69 431 LYS A C 1
ATOM 3506 O O . LYS A 1 431 ? 38.918 16.557 5.645 1.00 48.69 431 LYS A O 1
ATOM 3511 N N . LYS A 1 432 ? 40.114 16.966 3.791 1.00 43.81 432 LYS A N 1
ATOM 3512 C CA . LYS A 1 432 ? 39.687 18.370 3.669 1.00 43.81 432 LYS A CA 1
ATOM 3513 C C . LYS A 1 432 ? 38.198 18.525 3.317 1.00 43.81 432 LYS A C 1
ATOM 3515 O O . LYS A 1 432 ? 37.601 19.498 3.734 1.00 43.81 432 LYS A O 1
ATOM 3520 N N . ARG A 1 433 ? 37.585 17.546 2.634 1.00 49.84 433 ARG A N 1
ATOM 3521 C CA . ARG A 1 433 ? 36.132 17.512 2.349 1.00 49.84 433 ARG A CA 1
ATOM 3522 C C . ARG A 1 433 ? 35.289 16.881 3.465 1.00 49.84 433 ARG A C 1
ATOM 3524 O O . ARG A 1 433 ? 34.077 17.049 3.467 1.00 49.84 433 ARG A O 1
ATOM 3531 N N . LYS A 1 434 ? 35.914 16.171 4.411 1.00 47.16 434 LYS A N 1
ATOM 3532 C CA . LYS A 1 434 ? 35.243 15.572 5.577 1.00 47.16 434 LYS A CA 1
ATOM 3533 C C . LYS A 1 434 ? 34.859 16.618 6.635 1.00 47.16 434 LYS A C 1
ATOM 3535 O O . LYS A 1 434 ? 33.904 16.400 7.366 1.00 47.16 434 LYS A O 1
ATOM 3540 N N . ASN A 1 435 ? 35.569 17.748 6.672 1.00 49.59 435 ASN A N 1
ATOM 3541 C CA . ASN A 1 435 ? 35.336 18.834 7.631 1.00 49.59 435 ASN A CA 1
ATOM 3542 C C . ASN A 1 435 ? 34.236 19.826 7.199 1.00 49.59 435 ASN A C 1
ATOM 3544 O O . ASN A 1 435 ? 33.828 20.643 8.016 1.00 49.59 435 ASN A O 1
ATOM 3548 N N . ASP A 1 436 ? 33.740 19.725 5.959 1.00 53.00 436 ASP A N 1
ATOM 3549 C CA . ASP A 1 436 ? 32.706 20.612 5.394 1.00 53.00 436 ASP A CA 1
ATOM 3550 C C . ASP A 1 436 ? 31.328 19.922 5.262 1.00 53.00 436 ASP A C 1
ATOM 3552 O O . ASP A 1 436 ? 30.388 20.493 4.711 1.00 53.00 436 ASP A O 1
ATOM 3556 N N . LEU A 1 437 ? 31.201 18.675 5.729 1.00 59.69 437 LEU A N 1
ATOM 3557 C CA . LEU A 1 437 ? 29.957 17.900 5.696 1.00 59.69 437 LEU A CA 1
ATOM 3558 C C . LEU A 1 437 ? 29.202 18.052 7.021 1.00 59.69 437 LEU A C 1
ATOM 3560 O O . LEU A 1 437 ? 29.786 17.905 8.094 1.00 59.69 437 LEU A O 1
ATOM 3564 N N . ASP A 1 438 ? 27.888 18.277 6.943 1.00 76.31 438 ASP A N 1
ATOM 3565 C CA . ASP A 1 438 ? 26.982 18.151 8.091 1.00 76.31 438 ASP A CA 1
ATOM 3566 C C . ASP A 1 438 ? 27.156 16.747 8.726 1.00 76.31 438 ASP A C 1
ATOM 3568 O O . ASP A 1 438 ? 27.230 15.759 7.979 1.00 76.31 438 ASP A O 1
ATOM 3572 N N . PRO A 1 439 ? 27.231 16.626 10.070 1.00 73.00 439 PRO A N 1
ATOM 3573 C CA . PRO A 1 439 ? 27.333 15.362 10.805 1.00 73.00 439 PRO A CA 1
ATOM 3574 C C . PRO A 1 439 ? 26.488 14.204 10.253 1.00 73.00 439 PRO A C 1
ATOM 3576 O O . PRO A 1 439 ? 26.932 13.054 10.258 1.00 73.00 439 PRO A O 1
ATOM 3579 N N . VAL A 1 440 ? 25.291 14.489 9.733 1.00 64.06 440 VAL A N 1
ATOM 3580 C CA . VAL A 1 440 ? 24.398 13.472 9.151 1.00 64.06 440 VAL A CA 1
ATOM 3581 C C . VAL A 1 440 ? 24.965 12.882 7.852 1.00 64.06 440 VAL A C 1
ATOM 3583 O O . VAL A 1 440 ? 24.908 11.670 7.635 1.00 64.06 440 VAL A O 1
ATOM 3586 N N . GLN A 1 441 ? 25.557 13.715 6.997 1.00 62.72 441 GLN A N 1
ATOM 3587 C CA . GLN A 1 441 ? 26.172 13.284 5.740 1.00 62.72 441 GLN A CA 1
ATOM 3588 C C . GLN A 1 441 ? 27.502 12.564 5.983 1.00 62.72 441 GLN A C 1
ATOM 3590 O O . GLN A 1 441 ? 27.799 11.579 5.308 1.00 62.72 441 GLN A O 1
ATOM 3595 N N . ALA A 1 442 ? 28.271 12.999 6.986 1.00 74.06 442 ALA A N 1
ATOM 3596 C CA . ALA A 1 442 ? 29.501 12.324 7.392 1.00 74.06 442 ALA A CA 1
ATOM 3597 C C . ALA A 1 442 ? 29.231 10.886 7.877 1.00 74.06 442 ALA A C 1
ATOM 3599 O O . ALA A 1 442 ? 29.941 9.959 7.482 1.00 74.06 442 ALA A O 1
ATOM 3600 N N . ASN A 1 443 ? 28.162 10.685 8.655 1.00 69.31 443 ASN A N 1
ATOM 3601 C CA . ASN A 1 443 ? 27.783 9.373 9.183 1.00 69.31 443 ASN A CA 1
ATOM 3602 C C . ASN A 1 443 ? 27.277 8.416 8.081 1.00 69.31 443 ASN A C 1
ATOM 3604 O O . ASN A 1 443 ? 27.590 7.222 8.070 1.00 69.31 443 ASN A O 1
ATOM 3608 N N . LEU A 1 444 ? 26.556 8.947 7.086 1.00 62.72 444 LEU A N 1
ATOM 3609 C CA . LEU A 1 444 ? 26.108 8.174 5.924 1.00 62.72 444 LEU A CA 1
ATOM 3610 C C . LEU A 1 444 ? 27.292 7.695 5.067 1.00 62.72 444 LEU A C 1
ATOM 3612 O O . LEU A 1 444 ? 27.336 6.534 4.660 1.00 62.72 444 LEU A O 1
ATOM 3616 N N . VAL A 1 445 ? 28.282 8.564 4.844 1.00 73.94 445 VAL A N 1
ATOM 3617 C CA . VAL A 1 445 ? 29.500 8.223 4.094 1.00 73.94 445 VAL A CA 1
ATOM 3618 C C . VAL A 1 445 ? 30.335 7.174 4.834 1.00 73.94 445 VAL A C 1
ATOM 3620 O O . VAL A 1 445 ? 30.829 6.241 4.201 1.00 73.94 445 VAL A O 1
ATOM 3623 N N . GLU A 1 446 ? 30.458 7.257 6.163 1.00 76.88 446 GLU A N 1
ATOM 3624 C CA . GLU A 1 446 ? 31.147 6.217 6.944 1.00 76.88 446 GLU A CA 1
ATOM 3625 C C . GLU A 1 446 ? 30.424 4.868 6.898 1.00 76.88 446 GLU A C 1
ATOM 3627 O O . GLU A 1 446 ? 31.071 3.837 6.709 1.00 76.88 446 GLU A O 1
ATOM 3632 N N . THR A 1 447 ? 29.091 4.867 6.961 1.00 71.81 447 THR A N 1
ATOM 3633 C CA . THR A 1 447 ? 28.278 3.643 6.869 1.00 71.81 447 THR A CA 1
ATOM 3634 C C . THR A 1 447 ? 28.419 2.965 5.498 1.00 71.81 447 THR A C 1
ATOM 3636 O O . THR A 1 447 ? 28.547 1.739 5.399 1.00 71.81 447 THR A O 1
ATOM 3639 N N . MET A 1 448 ? 28.463 3.757 4.422 1.00 63.50 448 MET A N 1
ATOM 3640 C CA . MET A 1 448 ? 28.685 3.248 3.065 1.00 63.50 448 MET A CA 1
ATOM 3641 C C . MET A 1 448 ? 30.107 2.705 2.877 1.00 63.50 448 MET A C 1
ATOM 3643 O O . MET A 1 448 ? 30.288 1.645 2.278 1.00 63.50 448 MET A O 1
ATOM 3647 N N . LEU A 1 449 ? 31.121 3.382 3.426 1.00 70.62 449 LEU A N 1
ATOM 3648 C CA . LEU A 1 449 ? 32.511 2.922 3.362 1.00 70.62 449 LEU A CA 1
ATOM 3649 C C . LEU A 1 449 ? 32.753 1.654 4.192 1.00 70.62 449 LEU A C 1
ATOM 3651 O O . LEU A 1 449 ? 33.537 0.803 3.772 1.00 70.62 449 LEU A O 1
ATOM 3655 N N . ALA A 1 450 ? 32.076 1.497 5.333 1.00 70.44 450 ALA A N 1
ATOM 3656 C CA . ALA A 1 450 ? 32.112 0.267 6.124 1.00 70.44 450 ALA A CA 1
ATOM 3657 C C . ALA A 1 450 ? 31.506 -0.916 5.345 1.00 70.44 450 ALA A C 1
ATOM 3659 O O . ALA A 1 450 ? 32.135 -1.965 5.220 1.00 70.44 450 ALA A O 1
ATOM 3660 N N . SER A 1 451 ? 30.358 -0.699 4.696 1.00 59.75 451 SER A N 1
ATOM 3661 C CA . SER A 1 451 ? 29.679 -1.719 3.877 1.00 59.75 451 SER A CA 1
ATOM 3662 C C . SER A 1 451 ? 30.505 -2.166 2.657 1.00 59.75 451 SER A C 1
ATOM 3664 O O . SER A 1 451 ? 30.449 -3.326 2.235 1.00 59.75 451 SER A O 1
ATOM 3666 N N . LEU A 1 452 ? 31.308 -1.260 2.089 1.00 56.66 452 LEU A N 1
ATOM 3667 C CA . LEU A 1 452 ? 32.224 -1.565 0.984 1.00 56.66 452 LEU A CA 1
ATOM 3668 C C . LEU A 1 452 ? 33.456 -2.361 1.441 1.00 56.66 452 LEU A C 1
ATOM 3670 O O . LEU A 1 452 ? 33.919 -3.249 0.728 1.00 56.66 452 LEU A O 1
ATOM 3674 N N . LYS A 1 453 ? 33.965 -2.111 2.652 1.00 64.44 453 LYS A N 1
ATOM 3675 C CA . LYS A 1 453 ? 35.086 -2.888 3.204 1.00 64.44 453 LYS A CA 1
ATOM 3676 C C . LYS A 1 453 ? 34.679 -4.322 3.551 1.00 64.44 453 LYS A C 1
ATOM 3678 O O . LYS A 1 453 ? 35.443 -5.247 3.277 1.00 64.44 453 LYS A O 1
ATOM 3683 N N . ASP A 1 454 ? 33.462 -4.527 4.048 1.00 52.16 454 ASP A N 1
ATOM 3684 C CA . ASP A 1 454 ? 32.949 -5.866 4.375 1.00 52.16 454 ASP A CA 1
ATOM 3685 C C . ASP A 1 454 ? 32.683 -6.735 3.135 1.00 52.16 454 ASP A C 1
ATOM 3687 O O . ASP A 1 454 ? 32.751 -7.968 3.193 1.00 52.16 454 ASP A O 1
ATOM 3691 N N . SER A 1 455 ? 32.420 -6.111 1.984 1.00 50.62 455 SER A N 1
ATOM 3692 C CA . SER A 1 455 ? 32.217 -6.819 0.714 1.00 50.62 455 SER A CA 1
ATOM 3693 C C . SER A 1 455 ? 33.533 -7.239 0.044 1.00 50.62 455 SER A C 1
ATOM 3695 O O . SER A 1 455 ? 33.575 -8.303 -0.581 1.00 50.62 455 SER A O 1
ATOM 3697 N N . ASP A 1 456 ? 34.626 -6.500 0.253 1.00 43.25 456 ASP A N 1
ATOM 3698 C CA . ASP A 1 456 ? 35.962 -6.886 -0.225 1.00 43.25 456 ASP A CA 1
ATOM 3699 C C . ASP A 1 456 ? 36.628 -7.968 0.644 1.00 43.25 456 ASP A C 1
ATOM 3701 O O . ASP A 1 456 ? 37.340 -8.831 0.120 1.00 43.25 456 ASP A O 1
ATOM 3705 N N . VAL A 1 457 ? 36.347 -8.007 1.952 1.00 48.44 457 VAL A N 1
ATOM 3706 C CA . VAL A 1 457 ? 36.836 -9.080 2.843 1.00 48.44 457 VAL A CA 1
ATOM 3707 C C . VAL A 1 457 ? 36.171 -10.424 2.518 1.00 48.44 457 VAL A C 1
ATOM 3709 O O . VAL A 1 457 ? 36.841 -11.458 2.517 1.00 48.44 457 VAL A O 1
ATOM 3712 N N . LYS A 1 458 ? 34.891 -10.432 2.119 1.00 49.31 458 LYS A N 1
ATOM 3713 C CA . LYS A 1 458 ? 34.198 -11.659 1.680 1.00 49.31 458 LYS A CA 1
ATOM 3714 C C . LYS A 1 458 ? 34.696 -12.208 0.337 1.00 49.31 458 LYS A C 1
ATOM 3716 O O . LYS A 1 458 ? 34.557 -13.403 0.092 1.00 49.31 458 LYS A O 1
ATOM 3721 N N . LYS A 1 459 ? 35.324 -11.384 -0.511 1.00 48.66 459 LYS A N 1
ATOM 3722 C CA . LYS A 1 459 ? 35.893 -11.821 -1.800 1.00 48.66 459 LYS A CA 1
ATOM 3723 C C . LYS A 1 459 ? 37.244 -12.526 -1.676 1.00 48.66 459 LYS A C 1
ATOM 3725 O O . LYS A 1 459 ? 37.579 -13.319 -2.549 1.00 48.66 459 LYS A O 1
ATOM 3730 N N . LYS A 1 460 ? 38.014 -12.277 -0.611 1.00 45.84 460 LYS A N 1
ATOM 3731 C CA . LYS A 1 460 ? 39.319 -12.934 -0.408 1.00 45.84 460 LYS A CA 1
ATOM 3732 C C . LYS A 1 460 ? 39.233 -14.353 0.165 1.00 45.84 460 LYS A C 1
ATOM 3734 O O . LYS A 1 460 ? 40.216 -15.076 0.065 1.00 45.84 460 LYS A O 1
ATOM 3739 N N . ASN A 1 461 ? 38.070 -14.771 0.672 1.00 45.91 461 ASN A N 1
ATOM 3740 C CA . ASN A 1 461 ? 37.887 -16.089 1.298 1.00 45.91 461 ASN A CA 1
ATOM 3741 C C . ASN A 1 461 ? 37.004 -17.067 0.494 1.00 45.91 461 ASN A C 1
ATOM 3743 O O . ASN A 1 461 ? 36.698 -18.147 0.988 1.00 45.91 461 ASN A O 1
ATOM 3747 N N . GLY A 1 462 ? 36.595 -16.728 -0.734 1.00 38.56 462 GLY A N 1
ATOM 3748 C CA . GLY A 1 462 ? 35.755 -17.589 -1.576 1.00 38.56 462 GLY A CA 1
ATOM 3749 C C . GLY A 1 462 ? 36.466 -18.006 -2.859 1.00 38.56 462 GLY A C 1
ATOM 3750 O O . GLY A 1 462 ? 36.444 -17.272 -3.843 1.00 38.56 462 GLY A O 1
ATOM 3751 N N . GLY A 1 463 ? 37.111 -19.171 -2.844 1.00 39.31 463 GLY A N 1
ATOM 3752 C CA . GLY A 1 463 ? 37.717 -19.772 -4.029 1.00 39.31 463 GLY A CA 1
ATOM 3753 C C . GLY A 1 463 ? 36.684 -20.375 -4.988 1.00 39.31 463 GLY A C 1
ATOM 3754 O O . GLY A 1 463 ? 35.736 -21.020 -4.556 1.00 39.31 463 GLY A O 1
ATOM 3755 N N . GLY A 1 464 ? 36.947 -20.216 -6.289 1.00 39.81 464 GLY A N 1
ATOM 3756 C CA . GLY A 1 464 ? 36.506 -21.129 -7.350 1.00 39.81 464 GLY A CA 1
ATOM 3757 C C . GLY A 1 464 ? 35.143 -20.850 -7.995 1.00 39.81 464 GLY A C 1
ATOM 3758 O O . GLY A 1 464 ? 34.104 -20.986 -7.364 1.00 39.81 464 GLY A O 1
ATOM 3759 N N . GLY A 1 465 ? 35.152 -20.573 -9.305 1.00 33.28 465 GLY A N 1
ATOM 3760 C CA . GLY A 1 465 ? 33.974 -20.716 -10.171 1.00 33.28 465 GLY A CA 1
ATOM 3761 C C . GLY A 1 465 ? 33.800 -19.583 -11.178 1.00 33.28 465 GLY A C 1
ATOM 3762 O O . GLY A 1 465 ? 33.239 -18.541 -10.857 1.00 33.28 465 GLY A O 1
ATOM 3763 N N . GLY A 1 466 ? 34.291 -19.784 -12.403 1.00 42.75 466 GLY A N 1
ATOM 3764 C CA . GLY A 1 466 ? 34.147 -18.841 -13.512 1.00 42.75 466 GLY A CA 1
ATOM 3765 C C . GLY A 1 466 ? 32.711 -18.733 -14.036 1.00 42.75 466 GLY A C 1
ATOM 3766 O O . GLY A 1 466 ? 31.974 -19.714 -14.068 1.00 42.75 466 GLY A O 1
ATOM 3767 N N . GLY A 1 467 ? 32.332 -17.535 -14.491 1.00 34.34 467 GLY A N 1
ATOM 3768 C CA . GLY A 1 467 ? 31.055 -17.314 -15.169 1.00 34.34 467 GLY A CA 1
ATOM 3769 C C . GLY A 1 467 ? 30.719 -15.844 -15.421 1.00 34.34 467 GLY A C 1
ATOM 3770 O O . GLY A 1 467 ? 30.139 -15.190 -14.566 1.00 34.34 467 GLY A O 1
ATOM 3771 N N . SER A 1 468 ? 31.058 -15.375 -16.627 1.00 37.59 468 SER A N 1
ATOM 3772 C CA . SER A 1 468 ? 30.436 -14.292 -17.422 1.00 37.59 468 SER A CA 1
ATOM 3773 C C . SER A 1 468 ? 30.123 -12.925 -16.780 1.00 37.59 468 SER A C 1
ATOM 3775 O O . SER A 1 468 ? 29.306 -12.753 -15.879 1.00 37.59 468 SER A O 1
ATOM 3777 N N . ASN A 1 469 ? 30.737 -11.915 -17.391 1.00 42.44 469 ASN A N 1
ATOM 3778 C CA . ASN A 1 469 ? 30.856 -10.528 -16.975 1.00 42.44 469 ASN A CA 1
ATOM 3779 C C . ASN A 1 469 ? 29.811 -9.643 -17.695 1.00 42.44 469 ASN A C 1
ATOM 3781 O O . ASN A 1 469 ? 30.023 -9.282 -18.847 1.00 42.44 469 ASN A O 1
ATOM 3785 N N . THR A 1 470 ? 28.693 -9.289 -17.047 1.00 39.44 470 THR A N 1
ATOM 3786 C CA . THR A 1 470 ? 27.737 -8.263 -17.553 1.00 39.44 470 THR A CA 1
ATOM 3787 C C . THR A 1 470 ? 27.065 -7.411 -16.465 1.00 39.44 470 THR A C 1
ATOM 3789 O O . THR A 1 470 ? 26.171 -6.624 -16.763 1.00 39.44 470 THR A O 1
ATOM 3792 N N . LYS A 1 471 ? 27.490 -7.485 -15.195 1.00 38.94 471 LYS A N 1
ATOM 3793 C CA . LYS A 1 471 ? 26.777 -6.812 -14.084 1.00 38.94 471 LYS A CA 1
ATOM 3794 C C . LYS A 1 471 ? 27.412 -5.519 -13.552 1.00 38.94 471 LYS A C 1
ATOM 3796 O O . LYS A 1 471 ? 26.849 -4.910 -12.651 1.00 38.94 471 LYS A O 1
ATOM 3801 N N . TYR A 1 472 ? 28.541 -5.073 -14.105 1.00 33.75 472 TYR A N 1
ATOM 3802 C CA . TYR A 1 472 ? 29.334 -3.981 -13.515 1.00 33.75 472 TYR A CA 1
ATOM 3803 C C . TYR A 1 472 ? 29.235 -2.607 -14.198 1.00 33.75 472 TYR A C 1
ATOM 3805 O O . TYR A 1 472 ? 29.856 -1.668 -13.713 1.00 33.75 472 TYR A O 1
ATOM 3813 N N . GLN A 1 473 ? 28.422 -2.430 -15.246 1.00 34.78 473 GLN A N 1
ATOM 3814 C CA . GLN A 1 473 ? 28.233 -1.092 -15.836 1.00 34.78 473 GLN A CA 1
ATOM 3815 C C . GLN A 1 473 ? 27.132 -0.237 -15.186 1.00 34.78 473 GLN A C 1
ATOM 3817 O O . GLN A 1 473 ? 27.182 0.978 -15.315 1.00 34.78 473 GLN A O 1
ATOM 3822 N N . ASN A 1 474 ? 26.207 -0.810 -14.407 1.00 35.22 474 ASN A N 1
ATOM 3823 C CA . ASN A 1 474 ? 25.073 -0.044 -13.857 1.00 35.22 474 ASN A CA 1
ATOM 3824 C C . ASN A 1 474 ? 25.278 0.529 -12.443 1.00 35.22 474 ASN A C 1
ATOM 3826 O O . ASN A 1 474 ? 24.364 1.150 -11.917 1.00 35.22 474 ASN A O 1
ATOM 3830 N N . ILE A 1 475 ? 26.448 0.349 -11.818 1.00 36.56 475 ILE A N 1
ATOM 3831 C CA . ILE A 1 475 ? 26.715 0.872 -10.459 1.00 36.56 475 ILE A CA 1
ATOM 3832 C C . ILE A 1 475 ? 27.594 2.134 -10.484 1.00 36.56 475 ILE A C 1
ATOM 3834 O O . ILE A 1 475 ? 27.619 2.882 -9.520 1.00 36.56 475 ILE A O 1
ATOM 3838 N N . LEU A 1 476 ? 28.254 2.440 -11.604 1.00 31.58 476 LEU A N 1
ATOM 3839 C CA . LEU A 1 476 ? 29.078 3.651 -11.748 1.00 31.58 476 LEU A CA 1
ATOM 3840 C C . LEU A 1 476 ? 28.303 4.875 -12.275 1.00 31.58 476 LEU A C 1
ATOM 3842 O O . LEU A 1 476 ? 28.914 5.892 -12.587 1.00 31.58 476 LEU A O 1
ATOM 3846 N N . GLN A 1 477 ? 26.973 4.782 -12.378 1.00 33.50 477 GLN A N 1
ATOM 3847 C CA . GLN A 1 477 ? 26.107 5.854 -12.888 1.00 33.50 477 GLN A CA 1
ATOM 3848 C C . GLN A 1 477 ? 25.090 6.389 -11.861 1.00 33.50 477 GLN A C 1
ATOM 3850 O O . GLN A 1 477 ? 24.258 7.218 -12.218 1.00 33.50 477 GLN A O 1
ATOM 3855 N N . THR A 1 478 ? 25.151 5.934 -10.605 1.00 33.75 478 THR A N 1
ATOM 3856 C CA . THR A 1 478 ? 24.391 6.493 -9.465 1.00 33.75 478 THR A CA 1
ATOM 3857 C C . THR A 1 478 ? 25.374 7.087 -8.472 1.00 33.75 478 THR A C 1
ATOM 3859 O O . THR A 1 478 ? 25.028 8.117 -7.855 1.00 33.75 478 THR A O 1
#

Sequence (478 aa):
MYIKYLNRLKQGCRRKYLPGIGVKSFSHQDVSSFDKINQNSQNSCCTFVQKNQDNSPESTDVRFLTKQFQNWLQVVLALRFASEYVAPVINQAVKEMHHQLLFKYGSKCIPYQQLKLLRTSGKVPPSLNNWIKDVKSNHRSSISTGSLVRFTDVTKWPTEDGSWEIARVFMSQGYRSGTGNTSSSFDTSALFSYMFRCRNFERYLQDINVAKNILEVRNNAMHSPRLEFTDQQMKEYFGIISCLFDDERLILETQQFEQSTKALQEFKEMRDRLAKTDYTKTTIKFIGEENAMLSRCVSANQSQLISLRNLYDNITRDFVNVSKQALTLNKACDQFQQKIENQLDHLDSKVTSLHKQVDEFEECMNRSEKKPPSTSCKGTWQRILRKLTRKKSADKPTPSSRCQTKCQSENVLMGTGTKRKKDENYNVKMKKRKNDLDPVQANLVETMLASLKDSDVKKKNGGGGGGSNTKYQNILQT

Secondary structure (DSSP, 8-state):
-HHHHHHHHHHTT-------PPPPP----------------------------------TTSGGG-HHHHHHHHHHHHHHHHHHHHHHHHHHHHHHHHHHHHHHH---PPPHHHHHHHHHH-PPPGGGHHHHHHHHHTBSS---HHHHHHHS-GGGTTSTTHHHHHHGGGS-TT--S----SGGGS-HHHHHHHHHHBGGGGGG-S-THHHHHHHHHHHHHHT-GGG---HHHHHHHHHHHHHHHT-HHHHHHHTT-HHHHHHHHHHHHHHHHHHS--HHHHHHHHHHHHHHHHHHHHHHHHHHHHHHHHHHHHHHHHHHHHHHHHHHHHHHHHHHHHHHHHHHHHHHHHHHHHHHHHHHHHHHHHHHTTS---TTTHHHHHHHHHHHHHHTTT----------SS--S-----------SHHHHHHHHHHHHHTTS-HHHHHHHHHHHHHHHHHHHHHHT---------SSSSSTT-

pLDDT: mean 73.31, std 24.13, range [26.91, 98.06]

Foldseek 3Di:
DVVVQLCQLCLLVDPPPDPDDDDDDDDDDDDDDDDDDDDDDDDDDDPDDDDDDPDDPPDPPPLCPDPFLVLLVLLVLLLVLLLLQCFVVLLVLLQVVLVVVCVVLNQDQDDPVQVVCCVPPVDHDPSCPVVVVVLQVQFQDRDDSSNLSQQADSNCSSPSLNSVRSLSSQFRPGDPDDPDSGSVRHHSRRSLSSCLGGNSNCQQFPDNCLSVVSNVSSVCQSPPVSSTHDPVNSVVSLVSSVNSVVTPSNCVVSVVPPSNVVSSVVSVVSVVVVVPDDSVVVVVVVVVVVVVVVVVVVVVVVVVVVVVVVVVVVVVVVVVVVVVVVVVVVVVVVVVVVVVVVVVVVVVVVVVVVVVVVVVVVVVVVVVVPDDDDPPCPVVVVVVVVVVVVVVPPPDDDPDPDDDDDDDDDDDDDDDDDPDDPVPVVVVVVVVVLVVDDPVVNVVVVVVVVVVVVVVVVVVPDDDDDDDDDDPPPPVPD

Radius of gyration: 41.98 Å; chains: 1; bounding box: 102×67×129 Å

Organism: Ciona intestinalis (NCBI:txid7719)

InterPro domains:
  IPR027897 Protein of unknown function DUF4559 [PF15112] (63-361)
  IPR027897 Protein of unknown function DUF4559 [PTHR35083] (56-380)